Protein AF-A0A5E4JAW9-F1 (afdb_monomer_lite)

Sequence (598 aa):
MLILFLVVAIAAVVLSGCVQKNVYPSEKETIETERLVDVNGDGVPDQAIYVFASKDVGPVTIKRELLVQRDVGNTVIVRLNILSKATDKITDVTVREVIPSSLTTTLERVNFTPKYSELLRREPPITVSWKFTFSGREEVGKTVEYSTVAFQEIDKTWVERYAQSPYIEVQVIDPNAVPFFVTVTQFGSNFYGLLKTNMNFYIASGIYGALLFVIVLLYLELLSLVAAYVVSLVKKTPLTTEVYNFLGHGRKDNNVWIAAGVGLMVVGSAIALLTTEAPGSADLETLLRLGSNIPKTIGAFVIAIGVISIYYAAIDVVKGMLLGERYFMTPLDIARARLRDISGMIDSLENSIMTSSESGIDTETEEVVADVERRRLERLIKDVNDENAEQYMPQIAKAISDIQTAVDSLAGKKEVLTDWPVWRNSIDEMLLENDRVGPEMLVKIPQRWRRWALARYMAEHLGEAITIDNGALVKIKTVIVEKKEVIQLLNGLMQAGKMEGVAAMRKDGLLIAAMLPKEVDQNMIAAVSAKVIANAEMASMELERGKTRFVMLKSTSGDTIIYGGRTIVLVALVKSGETIGFVVSEMAKITEKLDSLI

Foldseek 3Di:
DVLVVVVVVVVVLQPPFPKDKWWDAKDQWDFPDWDFDDPPPPPHGQKIKTWTDWDDTPQKIKTKIWMWGRDQFIKIKIKIKIKGAFDQWKKKKKWKDFAAVQQDQAPVQKDKVVDFPDFPAGGGSTMTMHMDIDHHRHMDMDMIMMIGGGPDDDDPVNSNVPPIGTIMMMIITDPCRSVVNVVVVVVLVVQLVVLVVVHPNLQSLLQSVLVVVLVVVVVVLSVLLVVLVVVCVVVVNDSLVSNCVSVDAFAPCLVVLLVQLVVLLVVLSCQLPVDDADPPLVPDDSVSSLVRRPSNNVSSNSNSSSNNSNSSSVVSVVCCVVNPPVRHQALLNVLVVLLVVLVVLLVVLVVLLVVCVVVVFDLPPSVVLSVVLVVVSVVCVVPDDRVCSVVCVVVSVVNVVSSVVSVVVSVVSVVVSVCLVVQLVVVVVCVVVDQKAALVNSPVDPSVCSLVSQVVSCVVVPPAQWDADPSIIGGHDDDDFDLVVLVVLQVVLCVQQVFQWKFKAWLCLHTSDIDHPPVDDRSVCSNVLSVVLVVVQVVCVVVVNHHDQWDWADDPQFIKIWGDAPTMIMITTHHPPTDVVSSSVSCVVSSVVVVVRD

pLDDT: mean 85.39, std 10.28, range [36.53, 97.88]

Structure (mmCIF, N/CA/C/O backbone):
data_AF-A0A5E4JAW9-F1
#
_entry.id   AF-A0A5E4JAW9-F1
#
loop_
_atom_site.group_PDB
_atom_site.id
_atom_site.type_symbol
_atom_site.label_atom_id
_atom_site.label_alt_id
_atom_site.label_comp_id
_atom_site.label_asym_id
_atom_site.label_entity_id
_atom_site.label_seq_id
_atom_site.pdbx_PDB_ins_code
_atom_site.Cartn_x
_atom_site.Cartn_y
_atom_site.Cartn_z
_atom_site.occupancy
_atom_site.B_iso_or_equiv
_atom_site.auth_seq_id
_atom_site.auth_comp_id
_atom_site.auth_asym_id
_atom_site.auth_atom_id
_atom_site.pdbx_PDB_model_num
ATOM 1 N N . MET A 1 1 ? -2.387 -15.906 -6.754 1.00 41.41 1 MET A N 1
ATOM 2 C CA . MET A 1 1 ? -1.909 -17.040 -7.581 1.00 41.41 1 MET A CA 1
ATOM 3 C C . MET A 1 1 ? -1.810 -16.667 -9.065 1.00 41.41 1 MET A C 1
ATOM 5 O O . MET A 1 1 ? -0.733 -16.815 -9.618 1.00 41.41 1 MET A O 1
ATOM 9 N N . LEU A 1 2 ? -2.853 -16.094 -9.686 1.00 36.53 2 LEU A N 1
ATOM 10 C CA . LEU A 1 2 ? -2.827 -15.654 -11.098 1.00 36.53 2 LEU A CA 1
ATOM 11 C C . LEU A 1 2 ? -1.741 -14.595 -11.403 1.00 36.53 2 LEU A C 1
ATOM 13 O O . LEU A 1 2 ? -1.019 -14.707 -12.384 1.00 36.53 2 LEU A O 1
ATOM 17 N N . ILE A 1 3 ? -1.573 -13.612 -10.510 1.00 46.94 3 ILE A N 1
ATOM 18 C CA . ILE A 1 3 ? -0.555 -12.548 -10.633 1.00 46.94 3 ILE A CA 1
ATOM 19 C C . ILE A 1 3 ? 0.865 -13.114 -10.486 1.00 46.94 3 ILE A C 1
ATOM 21 O O . ILE A 1 3 ? 1.764 -12.712 -11.211 1.00 46.94 3 ILE A O 1
ATOM 25 N N . LEU A 1 4 ? 1.061 -14.103 -9.606 1.00 44.81 4 LEU A N 1
ATOM 26 C CA . LEU A 1 4 ? 2.341 -14.804 -9.455 1.00 44.81 4 LEU A CA 1
ATOM 27 C C . LEU A 1 4 ? 2.706 -15.547 -10.747 1.00 44.81 4 LEU A C 1
ATOM 29 O O . LEU A 1 4 ? 3.846 -15.483 -11.188 1.00 44.81 4 LEU A O 1
ATOM 33 N N . PHE A 1 5 ? 1.727 -16.199 -11.378 1.00 49.28 5 PHE A N 1
ATOM 34 C CA . PHE A 1 5 ? 1.923 -16.884 -12.653 1.00 49.28 5 PHE A CA 1
ATOM 35 C C . PHE A 1 5 ? 2.253 -15.895 -13.777 1.00 49.28 5 PHE A C 1
ATOM 37 O O . PHE A 1 5 ? 3.147 -16.160 -14.569 1.00 49.28 5 PHE A O 1
ATOM 44 N N . LEU A 1 6 ? 1.600 -14.728 -13.801 1.00 48.34 6 LEU A N 1
ATOM 45 C CA . LEU A 1 6 ? 1.874 -13.663 -14.767 1.00 48.34 6 LEU A CA 1
ATOM 46 C C . LEU A 1 6 ? 3.277 -13.066 -14.579 1.00 48.34 6 LEU A C 1
ATOM 48 O O . LEU A 1 6 ? 4.005 -12.916 -15.548 1.00 48.34 6 LEU A O 1
ATOM 52 N N . VAL A 1 7 ? 3.686 -12.772 -13.343 1.00 54.62 7 VAL A N 1
ATOM 53 C CA . VAL A 1 7 ? 5.011 -12.205 -13.035 1.00 54.62 7 VAL A CA 1
ATOM 54 C C . VAL A 1 7 ? 6.123 -13.212 -13.320 1.00 54.62 7 VAL A C 1
ATOM 56 O O . VAL A 1 7 ? 7.138 -12.843 -13.899 1.00 54.62 7 VAL A O 1
ATOM 59 N N . VAL A 1 8 ? 5.927 -14.489 -12.980 1.00 50.91 8 VAL A N 1
ATOM 60 C CA . VAL A 1 8 ? 6.889 -15.558 -13.290 1.00 50.91 8 VAL A CA 1
ATOM 61 C C . VAL A 1 8 ? 6.936 -15.835 -14.793 1.00 50.91 8 VAL A C 1
ATOM 63 O O . VAL A 1 8 ? 8.022 -16.027 -15.329 1.00 50.91 8 VAL A O 1
ATOM 66 N N . ALA A 1 9 ? 5.802 -15.791 -15.497 1.00 48.97 9 ALA A N 1
ATOM 67 C CA . ALA A 1 9 ? 5.761 -15.925 -16.951 1.00 48.97 9 ALA A CA 1
ATOM 68 C C . ALA A 1 9 ? 6.437 -14.736 -17.652 1.00 48.97 9 ALA A C 1
ATOM 70 O O . ALA A 1 9 ? 7.219 -14.943 -18.572 1.00 48.97 9 ALA A O 1
ATOM 71 N N . ILE A 1 10 ? 6.207 -13.504 -17.187 1.00 53.69 10 ILE A N 1
ATOM 72 C CA . ILE A 1 10 ? 6.874 -12.302 -17.705 1.00 53.69 10 ILE A CA 1
ATOM 73 C C . ILE A 1 10 ? 8.377 -12.368 -17.410 1.00 53.69 10 ILE A C 1
ATOM 75 O O . ILE A 1 10 ? 9.173 -12.141 -18.312 1.00 53.69 10 ILE A O 1
ATOM 79 N N . ALA A 1 11 ? 8.789 -12.757 -16.201 1.00 52.03 11 ALA A N 1
ATOM 80 C CA . ALA A 1 11 ? 10.201 -12.939 -15.863 1.00 52.03 11 ALA A CA 1
ATOM 81 C C . ALA A 1 11 ? 10.862 -14.038 -16.713 1.00 52.03 11 ALA A C 1
ATOM 83 O O . ALA A 1 11 ? 11.974 -13.851 -17.196 1.00 52.03 11 ALA A O 1
ATOM 84 N N . ALA A 1 12 ? 10.168 -15.153 -16.959 1.00 48.91 12 ALA A N 1
ATOM 85 C CA . ALA A 1 12 ? 10.655 -16.230 -17.818 1.00 48.91 12 ALA A CA 1
ATOM 86 C C . ALA A 1 12 ? 10.795 -15.792 -19.288 1.00 48.91 12 ALA A C 1
ATOM 88 O O . ALA A 1 12 ? 11.765 -16.169 -19.938 1.00 48.91 12 ALA A O 1
ATOM 89 N N . VAL A 1 13 ? 9.878 -14.957 -19.792 1.00 50.25 13 VAL A N 1
ATOM 90 C CA . VAL A 1 13 ? 9.915 -14.394 -21.156 1.00 50.25 13 VAL A CA 1
ATOM 91 C C . VAL A 1 13 ? 10.978 -13.295 -21.305 1.00 50.25 13 VAL A C 1
ATOM 93 O O . VAL 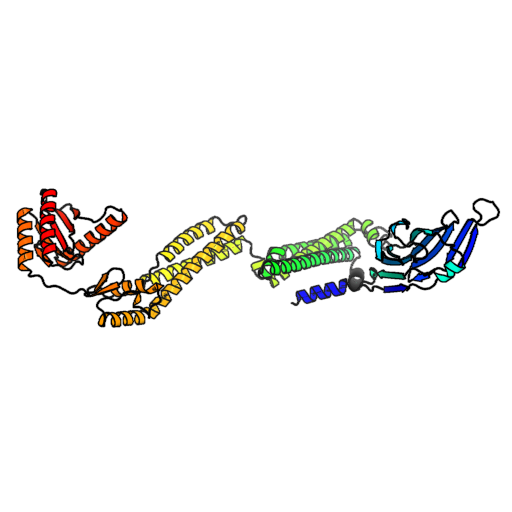A 1 13 ? 11.572 -13.149 -22.372 1.00 50.25 13 VAL A O 1
ATOM 96 N N . VAL A 1 14 ? 11.248 -12.530 -20.243 1.00 51.56 14 VAL A N 1
ATOM 97 C CA . VAL A 1 14 ? 12.286 -11.482 -20.219 1.00 51.56 14 VAL A CA 1
ATOM 98 C C . VAL A 1 14 ? 13.693 -12.083 -20.119 1.00 51.56 14 VAL A C 1
ATOM 100 O O . VAL A 1 14 ? 14.635 -11.522 -20.673 1.00 51.56 14 VAL A O 1
ATOM 103 N N . LEU A 1 15 ? 13.847 -13.230 -19.451 1.00 50.78 15 LEU A N 1
ATOM 104 C CA . LEU A 1 15 ? 15.146 -13.878 -19.224 1.00 50.78 15 LEU A CA 1
ATOM 105 C C . LEU A 1 15 ? 15.538 -14.900 -20.302 1.00 50.78 15 LEU A C 1
ATOM 107 O O . LEU A 1 15 ? 16.686 -15.343 -20.328 1.00 50.78 15 LEU A O 1
ATOM 111 N N . SER A 1 16 ? 14.635 -15.270 -21.213 1.00 48.62 16 SER A N 1
ATOM 112 C CA . SER A 1 16 ? 14.925 -16.210 -22.301 1.00 48.62 16 SER A CA 1
ATOM 113 C C . SER A 1 16 ? 15.568 -15.512 -23.508 1.00 48.62 16 SER A C 1
ATOM 115 O O . SER A 1 16 ? 15.016 -15.513 -24.608 1.00 48.62 16 SER A O 1
ATOM 117 N N . GLY A 1 17 ? 16.726 -14.882 -23.312 1.00 53.59 17 GLY A N 1
ATOM 118 C CA . GLY A 1 17 ? 17.606 -14.540 -24.430 1.00 53.59 17 GLY A CA 1
ATOM 119 C C . GLY A 1 17 ? 18.256 -15.815 -24.974 1.00 53.59 17 GLY A C 1
ATOM 120 O O . GLY A 1 17 ? 18.671 -16.677 -24.199 1.00 53.59 17 GLY A O 1
ATOM 121 N N . CYS A 1 18 ? 18.351 -15.971 -26.296 1.00 59.19 18 CYS A N 1
ATOM 122 C CA . CYS A 1 18 ? 19.140 -17.053 -26.887 1.00 59.19 18 CYS A CA 1
ATOM 123 C C . CYS A 1 18 ? 20.627 -16.830 -26.570 1.00 59.19 18 CYS A C 1
ATOM 125 O O . CYS A 1 18 ? 21.306 -16.073 -27.259 1.00 59.19 18 CYS A O 1
ATOM 127 N N . VAL A 1 19 ? 21.130 -17.486 -25.522 1.00 67.94 19 VAL A N 1
ATOM 128 C CA . VAL A 1 19 ? 22.561 -17.523 -25.200 1.00 67.94 19 VAL A CA 1
ATOM 129 C C . VAL A 1 19 ? 23.203 -18.622 -26.039 1.00 67.94 19 VAL A C 1
ATOM 131 O O . VAL A 1 19 ? 22.994 -19.809 -25.785 1.00 67.94 19 VAL A O 1
ATOM 134 N N . GLN A 1 20 ? 23.988 -18.245 -27.050 1.00 76.81 20 GLN A N 1
ATOM 135 C CA . GLN A 1 20 ? 24.788 -19.215 -27.794 1.00 76.81 20 GLN A CA 1
ATOM 136 C C . GLN A 1 20 ? 26.108 -19.435 -27.054 1.00 76.81 20 GLN A C 1
ATOM 138 O O . GLN A 1 20 ? 26.919 -18.517 -26.927 1.00 76.81 20 GLN A O 1
ATOM 143 N N . LYS A 1 21 ? 26.323 -20.659 -26.565 1.00 85.12 21 LYS A N 1
ATOM 144 C CA . LYS A 1 21 ? 27.532 -21.050 -25.837 1.00 85.12 21 LYS A CA 1
ATOM 145 C C . LYS A 1 21 ? 28.430 -21.906 -26.725 1.00 85.12 21 LYS A C 1
ATOM 147 O O . LYS A 1 21 ? 28.071 -23.030 -27.061 1.00 85.12 21 LYS A O 1
ATOM 152 N N . ASN A 1 22 ? 29.606 -21.385 -27.055 1.00 89.88 22 ASN A N 1
ATOM 153 C CA . ASN A 1 22 ? 30.653 -22.111 -27.764 1.00 89.88 22 ASN A CA 1
ATOM 154 C C . ASN A 1 22 ? 31.801 -22.397 -26.793 1.00 89.88 22 ASN A C 1
ATOM 156 O O . ASN A 1 22 ? 32.222 -21.519 -26.040 1.00 89.88 22 ASN A O 1
ATOM 160 N N . VAL A 1 23 ? 32.304 -23.627 -26.797 1.00 90.19 23 VAL A N 1
ATOM 161 C CA . VAL A 1 23 ? 33.396 -24.054 -25.918 1.00 90.19 23 VAL A CA 1
ATOM 162 C C . VAL A 1 23 ? 34.500 -24.658 -26.767 1.00 90.19 23 VAL A C 1
ATOM 164 O O . VAL A 1 23 ? 34.227 -25.478 -27.639 1.00 90.19 23 VAL A O 1
ATOM 167 N N . TYR A 1 24 ? 35.737 -24.273 -26.476 1.00 91.88 24 TYR A N 1
ATOM 168 C CA . TYR A 1 24 ? 36.936 -24.908 -26.997 1.00 91.88 24 TYR A CA 1
ATOM 169 C C . TYR A 1 24 ? 37.678 -25.574 -25.831 1.00 91.88 24 TYR A C 1
ATOM 171 O O . TYR A 1 24 ? 38.203 -24.867 -24.960 1.00 91.88 24 TYR A O 1
ATOM 179 N N . PRO A 1 25 ? 37.670 -26.917 -25.745 1.00 91.38 25 PRO A N 1
ATOM 180 C CA . PRO A 1 25 ? 38.404 -27.625 -24.707 1.00 91.38 25 PRO A CA 1
ATOM 181 C C . PRO A 1 25 ? 39.916 -27.426 -24.880 1.00 91.38 25 PRO A C 1
ATOM 183 O O . PRO A 1 25 ? 40.399 -27.141 -25.971 1.00 91.38 25 PRO A O 1
ATOM 186 N N . SER A 1 26 ? 40.673 -27.569 -23.791 1.00 89.94 26 SER A N 1
ATOM 187 C CA . SER A 1 26 ? 42.136 -27.507 -23.857 1.00 89.94 26 SER A CA 1
ATOM 188 C C . SER A 1 26 ? 42.673 -28.708 -24.640 1.00 89.94 26 SER A C 1
ATOM 190 O O . SER A 1 26 ? 42.366 -29.855 -24.311 1.00 89.94 26 SER A O 1
ATOM 192 N N . GLU A 1 27 ? 43.462 -28.442 -25.676 1.00 90.44 27 GLU A N 1
ATOM 193 C CA . GLU A 1 27 ? 44.043 -29.443 -26.566 1.00 90.44 27 GLU A CA 1
ATOM 194 C C . GLU A 1 27 ? 45.523 -29.145 -26.811 1.00 90.44 27 GLU A C 1
ATOM 196 O O . GLU A 1 27 ? 46.018 -28.047 -26.557 1.00 90.44 27 GLU A O 1
ATOM 201 N N . LYS A 1 28 ? 46.256 -30.133 -27.323 1.00 88.50 28 LYS A N 1
ATOM 202 C CA . LYS A 1 28 ? 47.666 -29.966 -27.675 1.00 88.50 28 LYS A CA 1
ATOM 203 C C . LYS A 1 28 ? 47.820 -28.963 -28.825 1.00 88.50 28 LYS A C 1
ATOM 205 O O . LYS A 1 28 ? 47.164 -29.106 -29.857 1.00 88.50 28 LYS A O 1
ATOM 210 N N . GLU A 1 29 ? 48.703 -27.980 -28.671 1.00 85.88 29 GLU A N 1
ATOM 211 C CA . GLU A 1 29 ? 48.930 -26.967 -29.707 1.00 85.88 29 GLU A CA 1
ATOM 212 C C . GLU A 1 29 ? 50.034 -27.358 -30.693 1.00 85.88 29 GLU A C 1
ATOM 214 O O . GLU A 1 29 ? 51.000 -28.045 -30.357 1.00 85.88 29 GLU A O 1
ATOM 219 N N . THR A 1 30 ? 49.885 -26.888 -31.931 1.00 85.69 30 THR A N 1
ATOM 220 C CA . THR A 1 30 ? 50.862 -27.052 -33.009 1.00 85.69 30 THR A CA 1
ATOM 221 C C . THR A 1 30 ? 51.572 -25.729 -33.266 1.00 85.69 30 THR A C 1
ATOM 223 O O . THR A 1 30 ? 50.917 -24.698 -33.452 1.00 85.69 30 THR A O 1
ATOM 226 N N . ILE A 1 31 ? 52.903 -25.766 -33.303 1.00 90.06 31 ILE A N 1
ATOM 227 C CA . ILE A 1 31 ? 53.739 -24.607 -33.625 1.00 90.06 31 ILE A CA 1
ATOM 228 C C . ILE A 1 31 ? 53.525 -24.254 -35.105 1.00 90.06 31 ILE A C 1
ATOM 230 O O . ILE A 1 31 ? 53.737 -25.089 -35.981 1.00 90.06 31 ILE A O 1
ATOM 234 N N . GLU A 1 32 ? 53.088 -23.026 -35.377 1.00 90.62 32 GLU A N 1
ATOM 235 C CA . GLU A 1 32 ? 52.921 -22.474 -36.728 1.00 90.62 32 GLU A CA 1
ATOM 236 C C . GLU A 1 32 ? 54.248 -21.912 -37.246 1.00 90.62 32 GLU A C 1
ATOM 238 O O . GLU A 1 32 ? 54.610 -22.085 -38.408 1.00 90.62 32 GLU A O 1
ATOM 243 N N . THR A 1 33 ? 54.991 -21.210 -36.392 1.00 91.19 33 THR A N 1
ATOM 244 C CA . THR A 1 33 ? 56.280 -20.617 -36.752 1.00 91.19 33 THR A CA 1
ATOM 245 C C . THR A 1 33 ? 57.212 -20.616 -35.551 1.00 91.19 33 THR A C 1
ATOM 247 O O . THR A 1 33 ? 56.802 -20.320 -34.431 1.00 91.19 33 THR A O 1
ATOM 250 N N . GLU A 1 34 ? 58.480 -20.914 -35.807 1.00 92.50 34 GLU A N 1
ATOM 251 C CA . GLU A 1 34 ? 59.580 -20.832 -34.852 1.00 92.50 34 GLU A CA 1
ATOM 252 C C . GLU A 1 34 ? 60.577 -19.788 -35.359 1.00 92.50 34 GLU A C 1
ATOM 254 O O . GLU A 1 34 ? 60.934 -19.785 -36.540 1.00 92.50 34 GLU A O 1
ATOM 259 N N . ARG A 1 35 ? 61.001 -18.876 -34.484 1.00 91.12 35 ARG A N 1
ATOM 260 C CA . ARG A 1 35 ? 62.026 -17.874 -34.788 1.00 91.12 35 ARG A CA 1
ATOM 261 C C . ARG A 1 35 ? 63.087 -17.899 -33.705 1.00 91.12 35 ARG A C 1
ATOM 263 O O . ARG A 1 35 ? 62.766 -17.755 -32.530 1.00 91.12 35 ARG A O 1
ATOM 270 N N . LEU A 1 36 ? 64.336 -18.050 -34.122 1.00 89.44 36 LEU A N 1
ATOM 271 C CA . LEU A 1 36 ? 65.500 -17.936 -33.258 1.00 89.44 36 LEU A CA 1
ATOM 272 C C . LEU A 1 36 ? 66.141 -16.576 -33.523 1.00 89.44 36 LEU A C 1
ATOM 274 O O . LEU A 1 36 ? 66.449 -16.256 -34.671 1.00 89.44 36 LEU A O 1
ATOM 278 N N . VAL A 1 37 ? 66.273 -15.768 -32.478 1.00 88.12 37 VAL A N 1
ATOM 279 C CA . VAL A 1 37 ? 66.777 -14.399 -32.552 1.00 88.12 37 VAL A CA 1
ATOM 280 C C . VAL A 1 37 ? 68.024 -14.306 -31.688 1.00 88.12 37 VAL A C 1
ATOM 282 O O . VAL A 1 37 ? 68.000 -14.624 -30.501 1.00 88.12 37 VAL A O 1
ATOM 285 N N . ASP A 1 38 ? 69.113 -13.883 -32.312 1.00 85.56 38 ASP A N 1
ATOM 286 C CA . ASP A 1 38 ? 70.324 -13.446 -31.631 1.00 85.56 38 ASP A CA 1
ATOM 287 C C . ASP A 1 38 ? 70.141 -11.964 -31.274 1.00 85.56 38 ASP A C 1
ATOM 289 O O . ASP A 1 38 ? 70.062 -11.103 -32.154 1.00 85.56 38 ASP A O 1
ATOM 293 N N . VAL A 1 39 ? 69.945 -11.691 -29.983 1.00 82.94 39 VAL A N 1
ATOM 294 C CA . VAL A 1 39 ? 69.631 -10.347 -29.478 1.00 82.94 39 VAL A CA 1
ATOM 295 C C . VAL A 1 39 ? 70.913 -9.559 -29.200 1.00 82.94 39 VAL A C 1
ATOM 297 O O . VAL A 1 39 ? 70.902 -8.330 -29.300 1.00 82.94 39 VAL A O 1
ATOM 300 N N . ASN A 1 40 ? 72.009 -10.242 -28.860 1.00 83.31 40 ASN A N 1
ATOM 301 C CA . ASN A 1 40 ? 73.265 -9.620 -28.445 1.00 83.31 40 ASN A CA 1
ATOM 302 C C . ASN A 1 40 ? 74.307 -9.526 -29.590 1.00 83.31 40 ASN A C 1
ATOM 304 O O . ASN A 1 40 ? 75.283 -8.783 -29.466 1.00 83.31 40 ASN A O 1
ATOM 308 N N . GLY A 1 41 ? 74.066 -10.207 -30.716 1.00 80.00 41 GLY A N 1
ATOM 309 C CA . GLY A 1 41 ? 74.895 -10.196 -31.919 1.00 80.00 41 GLY A CA 1
ATOM 310 C C . GLY A 1 41 ? 76.154 -11.066 -31.841 1.00 80.00 41 GLY A C 1
ATOM 311 O O . GLY A 1 41 ? 77.092 -10.820 -32.604 1.00 80.00 41 GLY A O 1
ATOM 312 N N . ASP A 1 42 ? 76.219 -12.033 -30.923 1.00 83.31 42 ASP A N 1
ATOM 313 C CA . ASP A 1 42 ? 77.375 -12.912 -30.712 1.00 83.31 42 ASP A CA 1
ATOM 314 C C . ASP A 1 42 ? 77.397 -14.155 -31.625 1.00 83.31 42 ASP A C 1
ATOM 316 O O . ASP A 1 42 ? 78.357 -14.933 -31.609 1.00 83.31 42 ASP A O 1
ATOM 320 N N . GLY A 1 43 ? 76.382 -14.314 -32.479 1.00 76.88 43 GLY A N 1
ATOM 321 C CA . GLY A 1 43 ? 76.218 -15.442 -33.389 1.00 76.88 43 GLY A CA 1
ATOM 322 C C . GLY A 1 43 ? 75.506 -16.648 -32.769 1.00 76.88 43 GLY A C 1
ATOM 323 O O . GLY A 1 43 ? 75.318 -17.652 -33.465 1.00 76.88 43 GLY A O 1
ATOM 324 N N . VAL A 1 44 ? 75.091 -16.573 -31.501 1.00 80.94 44 VAL A N 1
ATOM 325 C CA . VAL A 1 44 ? 74.319 -17.593 -30.787 1.00 80.94 44 VAL A CA 1
ATOM 326 C C . VAL A 1 44 ? 72.903 -17.064 -30.516 1.00 80.94 44 VAL A C 1
ATOM 328 O O . VAL A 1 44 ? 72.722 -16.000 -29.942 1.00 80.94 44 VAL A O 1
ATOM 331 N N . PRO A 1 45 ? 71.841 -17.793 -30.906 1.00 82.12 45 PRO A N 1
ATOM 332 C CA . PRO A 1 45 ? 70.485 -17.351 -30.600 1.00 82.12 45 PRO A CA 1
ATOM 333 C C . PRO A 1 45 ? 70.160 -17.400 -29.098 1.00 82.12 45 PRO A C 1
ATOM 335 O O . PRO A 1 45 ? 70.051 -18.486 -28.509 1.00 82.12 45 PRO A O 1
ATOM 338 N N . ASP A 1 46 ? 69.917 -16.224 -28.520 1.00 85.19 46 ASP A N 1
ATOM 339 C CA . ASP A 1 46 ? 69.527 -16.026 -27.117 1.00 85.19 46 ASP A CA 1
ATOM 340 C C . ASP A 1 46 ? 68.012 -16.060 -26.891 1.00 85.19 46 ASP A C 1
ATOM 342 O O . ASP A 1 46 ? 67.545 -16.235 -25.765 1.00 85.19 46 ASP A O 1
ATOM 346 N N . GLN A 1 47 ? 67.216 -15.896 -27.948 1.00 90.06 47 GLN A N 1
ATOM 347 C CA . GLN A 1 47 ? 65.763 -15.861 -27.851 1.00 90.06 47 GLN A CA 1
ATOM 348 C C . GLN A 1 47 ? 65.110 -16.837 -28.831 1.00 90.06 47 GLN A C 1
ATOM 350 O O . GLN A 1 47 ? 65.435 -16.870 -30.016 1.00 90.06 47 GLN A O 1
ATOM 355 N N . ALA A 1 48 ? 64.137 -17.605 -28.344 1.00 91.56 48 ALA A N 1
ATOM 356 C CA . ALA A 1 48 ? 63.266 -18.443 -29.161 1.00 91.56 48 ALA A CA 1
ATOM 357 C C . ALA A 1 48 ? 61.818 -17.953 -29.055 1.00 91.56 48 ALA A C 1
ATOM 359 O O . ALA A 1 48 ? 61.282 -17.811 -27.957 1.00 91.56 48 ALA A O 1
ATOM 360 N N . ILE A 1 49 ? 61.177 -17.700 -30.194 1.00 93.25 49 ILE A N 1
ATOM 361 C CA . ILE A 1 49 ? 59.779 -17.273 -30.286 1.00 93.25 49 ILE A CA 1
ATOM 362 C C . ILE A 1 49 ? 58.993 -18.357 -31.017 1.00 93.25 49 ILE A C 1
ATOM 364 O O . ILE A 1 49 ? 59.243 -18.639 -32.191 1.00 93.25 49 ILE A O 1
ATOM 368 N N . TYR A 1 50 ? 58.017 -18.932 -30.325 1.00 94.69 50 TYR A N 1
ATOM 369 C CA . TYR A 1 50 ? 57.097 -19.930 -30.851 1.00 94.69 50 TYR A CA 1
ATOM 370 C C . TYR A 1 50 ? 55.719 -19.298 -31.022 1.00 94.69 50 TYR A C 1
ATOM 372 O O . TYR A 1 50 ? 55.078 -18.880 -30.056 1.00 94.69 50 TYR A O 1
ATOM 380 N N . VAL A 1 51 ? 55.255 -19.232 -32.264 1.00 93.25 51 VAL A N 1
ATOM 381 C CA . VAL A 1 51 ? 53.922 -18.744 -32.615 1.00 93.25 51 VAL A CA 1
ATOM 382 C C . VAL A 1 51 ? 53.043 -19.946 -32.919 1.00 93.25 51 VAL A C 1
ATOM 384 O O . VAL A 1 51 ? 53.423 -20.803 -33.718 1.00 93.25 51 VAL A O 1
ATOM 387 N N . PHE A 1 52 ? 51.873 -20.017 -32.290 1.00 93.88 52 PHE A N 1
ATOM 388 C CA . PHE A 1 52 ? 50.932 -21.123 -32.462 1.00 93.88 52 PHE A CA 1
ATOM 389 C C . PHE A 1 52 ? 49.800 -20.747 -33.420 1.00 93.88 52 PHE A C 1
ATOM 391 O O . PHE A 1 52 ? 49.454 -19.570 -33.569 1.00 93.88 52 PHE A O 1
ATOM 398 N N . ALA A 1 53 ? 49.203 -21.766 -34.042 1.00 90.56 53 ALA A N 1
ATOM 399 C CA . ALA A 1 53 ? 48.053 -21.591 -34.923 1.00 90.56 53 ALA A CA 1
ATOM 400 C C . ALA A 1 53 ? 46.869 -20.957 -34.171 1.00 90.56 53 ALA A C 1
ATOM 402 O O . ALA A 1 53 ? 46.545 -21.358 -33.050 1.00 90.56 53 ALA A O 1
ATOM 403 N N . SER A 1 54 ? 46.203 -19.982 -34.795 1.00 90.62 54 SER A N 1
ATOM 404 C CA . SER A 1 54 ? 45.041 -19.311 -34.205 1.00 90.62 54 SER A CA 1
ATOM 405 C C . SER A 1 54 ? 43.848 -20.254 -34.051 1.00 90.62 54 SER A C 1
ATOM 407 O O . SER A 1 54 ? 43.603 -21.113 -34.901 1.00 90.62 54 SER A O 1
ATOM 409 N N . LYS A 1 55 ? 43.075 -20.063 -32.982 1.00 91.25 55 LYS A N 1
ATOM 410 C CA . LYS A 1 55 ? 41.858 -20.822 -32.685 1.00 91.25 55 LYS A CA 1
ATOM 411 C C . LYS A 1 55 ? 40.644 -19.905 -32.736 1.00 91.25 55 LYS A C 1
ATOM 413 O O . LYS A 1 55 ? 40.583 -18.929 -31.992 1.00 91.25 55 LYS A O 1
ATOM 418 N N . ASP A 1 56 ? 39.683 -20.247 -33.587 1.00 91.12 56 ASP A N 1
ATOM 419 C CA . ASP A 1 56 ? 38.417 -19.528 -33.717 1.00 91.12 56 ASP A CA 1
ATOM 420 C C . ASP A 1 56 ? 37.327 -20.210 -32.883 1.00 91.12 56 ASP A C 1
ATOM 422 O O . ASP A 1 56 ? 37.026 -21.390 -33.069 1.00 91.12 56 ASP A O 1
ATOM 426 N N . VAL A 1 57 ? 36.714 -19.457 -31.970 1.00 90.06 57 VAL A N 1
ATOM 427 C CA . VAL A 1 57 ? 35.638 -19.907 -31.079 1.00 90.06 57 VAL A CA 1
ATOM 428 C C . VAL A 1 57 ? 34.481 -18.915 -31.184 1.00 90.06 57 VAL A C 1
ATOM 430 O O . VAL A 1 57 ? 34.428 -17.894 -30.500 1.00 90.06 57 VAL A O 1
ATOM 433 N N . GLY A 1 58 ? 33.543 -19.188 -32.092 1.00 87.56 58 GLY A N 1
ATOM 434 C CA . GLY A 1 58 ? 32.474 -18.241 -32.416 1.00 87.56 58 GLY A CA 1
ATOM 435 C C . GLY A 1 58 ? 33.032 -16.940 -33.024 1.00 87.56 58 GLY A C 1
ATOM 436 O O . GLY A 1 58 ? 33.795 -17.014 -33.988 1.00 87.56 58 GLY A O 1
ATOM 437 N N . PRO A 1 59 ? 32.669 -15.747 -32.510 1.00 90.00 59 PRO A N 1
ATOM 438 C CA . PRO A 1 59 ? 33.192 -14.472 -33.008 1.00 90.00 59 PRO A CA 1
ATOM 439 C C . PRO A 1 59 ? 34.601 -14.133 -32.493 1.00 90.00 59 PRO A C 1
ATOM 441 O O . PRO A 1 59 ? 35.102 -13.056 -32.801 1.00 90.00 59 PRO A O 1
ATOM 444 N N . VAL A 1 60 ? 35.242 -15.007 -31.711 1.00 92.56 60 VAL A N 1
ATOM 445 C CA . VAL A 1 60 ? 36.517 -14.717 -31.045 1.00 92.56 60 VAL A CA 1
ATOM 446 C C . VAL A 1 60 ? 37.633 -15.564 -31.635 1.00 92.56 60 VAL A C 1
ATOM 448 O O . VAL A 1 60 ? 37.495 -16.778 -31.757 1.00 92.56 60 VAL A O 1
ATOM 451 N N . THR A 1 61 ? 38.756 -14.929 -31.941 1.00 93.12 61 THR A N 1
ATOM 452 C CA . THR A 1 61 ? 39.991 -15.569 -32.390 1.00 93.12 61 THR A CA 1
ATOM 453 C C . THR A 1 61 ? 41.047 -15.424 -31.304 1.00 93.12 61 THR A C 1
ATOM 455 O O . THR A 1 61 ? 41.312 -14.318 -30.834 1.00 93.12 61 THR A O 1
ATOM 458 N N . ILE A 1 62 ? 41.671 -16.529 -30.901 1.00 92.69 62 ILE A N 1
ATOM 459 C CA . ILE A 1 62 ? 42.751 -16.530 -29.912 1.00 92.69 62 ILE A CA 1
ATOM 460 C C . ILE A 1 62 ? 44.039 -17.003 -30.568 1.00 92.69 62 ILE A C 1
ATOM 462 O O . ILE A 1 62 ? 44.062 -18.024 -31.254 1.00 92.69 62 ILE A O 1
ATOM 466 N N . LYS A 1 63 ? 45.121 -16.255 -30.353 1.00 93.69 63 LYS A N 1
ATOM 467 C CA . LYS A 1 63 ? 46.459 -16.592 -30.838 1.00 93.69 63 LYS A CA 1
ATOM 468 C C . LYS A 1 63 ? 47.462 -16.551 -29.696 1.00 93.69 63 LYS A C 1
ATOM 470 O O . LYS A 1 63 ? 47.552 -15.544 -28.993 1.00 93.69 63 LYS A O 1
ATOM 475 N N . ARG A 1 64 ? 48.220 -17.635 -29.533 1.00 94.62 64 ARG A N 1
ATOM 476 C CA . ARG A 1 64 ? 49.297 -17.733 -28.549 1.00 94.62 64 ARG A CA 1
ATOM 477 C C . ARG A 1 64 ? 50.656 -17.445 -29.180 1.00 94.62 64 ARG A C 1
ATOM 479 O O . ARG A 1 64 ? 50.951 -17.880 -30.292 1.00 94.62 64 ARG A O 1
ATOM 486 N N . GLU A 1 65 ? 51.494 -16.773 -28.409 1.00 94.44 65 GLU A N 1
ATOM 487 C CA . GLU A 1 65 ? 52.921 -16.603 -28.640 1.00 94.44 65 GLU A CA 1
ATOM 488 C C . GLU A 1 65 ? 53.669 -16.974 -27.350 1.00 94.44 65 GLU A C 1
ATOM 490 O O . GLU A 1 65 ? 53.273 -16.562 -26.260 1.00 94.44 65 GLU A O 1
ATOM 495 N N . LEU A 1 66 ? 54.722 -17.781 -27.458 1.00 94.50 66 LEU A N 1
ATOM 496 C CA . LEU A 1 66 ? 55.598 -18.144 -26.346 1.00 94.50 66 LEU A CA 1
ATOM 497 C C . LEU A 1 66 ? 57.011 -17.678 -26.678 1.00 94.50 66 LEU A C 1
ATOM 499 O O . LEU A 1 66 ? 57.593 -18.108 -27.671 1.00 94.50 66 LEU A O 1
ATOM 503 N N . LEU A 1 67 ? 57.554 -16.803 -25.842 1.00 94.00 67 LEU A N 1
ATOM 504 C CA . LEU A 1 67 ? 58.902 -16.274 -25.956 1.00 94.00 67 LEU A CA 1
ATOM 505 C C . LEU A 1 67 ? 59.753 -16.878 -24.843 1.00 94.00 67 LEU A C 1
ATOM 507 O O . LEU A 1 67 ? 59.381 -16.832 -23.672 1.00 94.00 67 LEU A O 1
ATOM 511 N N . VAL A 1 68 ? 60.899 -17.430 -25.212 1.00 92.62 68 VAL A N 1
ATOM 512 C CA . VAL A 1 68 ? 61.916 -17.938 -24.293 1.00 92.62 68 VAL A CA 1
ATOM 513 C C . VAL A 1 68 ? 63.157 -17.090 -24.478 1.00 92.62 68 VAL A C 1
ATOM 515 O O . VAL A 1 68 ? 63.718 -17.071 -25.570 1.00 92.62 68 VAL A O 1
ATOM 518 N N . GLN A 1 69 ? 63.589 -16.414 -23.424 1.00 90.56 69 GLN A N 1
ATOM 519 C CA . GLN A 1 69 ? 64.874 -15.732 -23.370 1.00 90.56 69 GLN A CA 1
ATOM 520 C C . GLN A 1 69 ? 65.840 -16.565 -22.522 1.00 90.56 69 GLN A C 1
ATOM 522 O O . GLN A 1 69 ? 65.524 -16.952 -21.392 1.00 90.56 69 GLN A O 1
ATOM 527 N N . ARG A 1 70 ? 66.992 -16.897 -23.100 1.00 84.19 70 ARG A N 1
ATOM 528 C CA . ARG A 1 70 ? 68.021 -17.741 -22.496 1.00 84.19 70 ARG A CA 1
ATOM 529 C C . ARG A 1 70 ? 68.941 -16.887 -21.626 1.00 84.19 70 ARG A C 1
ATOM 531 O O . ARG A 1 70 ? 69.965 -16.405 -22.087 1.00 84.19 70 ARG A O 1
ATOM 538 N N . ASP A 1 71 ? 68.573 -16.740 -20.356 1.00 77.75 71 ASP A N 1
ATOM 539 C CA . ASP A 1 71 ? 69.370 -16.042 -19.340 1.00 77.75 71 ASP A CA 1
ATOM 540 C C . ASP A 1 71 ? 69.755 -16.998 -18.184 1.00 77.75 71 ASP A C 1
ATOM 542 O O . ASP A 1 71 ? 69.542 -18.213 -18.255 1.00 77.75 71 ASP A O 1
ATOM 546 N N . VAL A 1 72 ? 70.313 -16.472 -17.080 1.00 72.31 72 VAL A N 1
ATOM 547 C CA . VAL A 1 72 ? 70.532 -17.234 -15.831 1.00 72.31 72 VAL A CA 1
ATOM 548 C C . VAL A 1 72 ? 69.169 -17.613 -15.227 1.00 72.31 72 VAL A C 1
ATOM 550 O O . VAL A 1 72 ? 68.610 -16.901 -14.395 1.00 72.31 72 VAL A O 1
ATOM 553 N N . GLY A 1 73 ? 68.636 -18.749 -15.684 1.00 75.69 73 GLY A N 1
ATOM 554 C CA . GLY A 1 73 ? 67.224 -19.109 -15.568 1.00 75.69 73 GLY A CA 1
ATOM 555 C C . GLY A 1 73 ? 66.464 -18.613 -16.800 1.00 75.69 73 GLY A C 1
ATOM 556 O O . GLY A 1 73 ? 66.378 -17.414 -17.038 1.00 75.69 73 GLY A O 1
ATOM 557 N N . ASN A 1 74 ? 65.916 -19.533 -17.594 1.00 86.12 74 ASN A N 1
ATOM 558 C CA . ASN A 1 74 ? 65.229 -19.206 -18.840 1.00 86.12 74 ASN A CA 1
ATOM 559 C C . ASN A 1 74 ? 63.961 -18.399 -18.539 1.00 86.12 74 ASN A C 1
ATOM 561 O O . ASN A 1 74 ? 63.025 -18.919 -17.921 1.00 86.12 74 ASN A O 1
ATOM 565 N N . THR A 1 75 ? 63.911 -17.144 -18.979 1.00 91.12 75 THR A N 1
ATOM 566 C CA . THR A 1 75 ? 62.717 -16.309 -18.837 1.00 91.12 75 THR A CA 1
ATOM 567 C C . THR A 1 75 ? 61.709 -16.725 -19.899 1.00 91.12 75 THR A C 1
ATOM 569 O O . THR A 1 75 ? 61.968 -16.617 -21.096 1.00 91.12 75 THR A O 1
ATOM 572 N N . VAL A 1 76 ? 60.548 -17.211 -19.468 1.00 93.75 76 VAL A N 1
ATOM 573 C CA . VAL A 1 76 ? 59.458 -17.637 -20.348 1.00 93.75 76 VAL A CA 1
ATOM 574 C C . VAL A 1 76 ? 58.325 -16.632 -20.244 1.00 93.75 76 VAL A C 1
ATOM 576 O O . VAL A 1 76 ? 57.827 -16.377 -19.149 1.00 93.75 76 VAL A O 1
ATOM 579 N N . ILE A 1 77 ? 57.900 -16.092 -21.382 1.00 94.94 77 ILE A N 1
ATOM 580 C CA . ILE A 1 77 ? 56.775 -15.168 -21.511 1.00 94.94 77 ILE A CA 1
ATOM 581 C C . ILE A 1 77 ? 55.744 -15.815 -22.428 1.00 94.94 77 ILE A C 1
ATOM 583 O O . ILE A 1 77 ? 56.047 -16.164 -23.566 1.00 94.94 77 ILE A O 1
ATOM 587 N N . VAL A 1 78 ? 54.517 -15.972 -21.946 1.00 95.12 78 VAL A N 1
ATOM 588 C CA . VAL A 1 78 ? 53.398 -16.484 -22.738 1.00 95.12 78 VAL A CA 1
ATOM 589 C C . VAL A 1 78 ? 52.394 -15.371 -22.933 1.00 95.12 78 VAL A C 1
ATOM 591 O O . VAL A 1 78 ? 51.896 -14.800 -21.965 1.00 95.12 78 VAL A O 1
ATOM 594 N N . ARG A 1 79 ? 52.076 -15.091 -24.193 1.00 96.31 79 ARG A N 1
ATOM 595 C CA . ARG A 1 79 ? 51.130 -14.066 -24.613 1.00 96.31 79 ARG A CA 1
ATOM 596 C C . ARG A 1 79 ? 49.951 -14.705 -25.331 1.00 96.31 79 ARG A C 1
ATOM 598 O O . ARG A 1 79 ? 50.120 -15.456 -26.286 1.00 96.31 79 ARG A O 1
ATOM 605 N N . LEU A 1 80 ? 48.749 -14.374 -24.885 1.00 95.25 80 LEU A N 1
ATOM 606 C CA . LEU A 1 80 ? 47.477 -14.745 -25.487 1.00 95.25 80 LEU A CA 1
ATOM 607 C C . LEU A 1 80 ? 46.821 -13.479 -26.035 1.00 95.25 80 LEU A C 1
ATOM 609 O O . LEU A 1 80 ? 46.409 -12.601 -25.277 1.00 95.25 80 LEU A O 1
ATOM 613 N N . ASN A 1 81 ? 46.717 -13.389 -27.354 1.00 94.12 81 ASN A N 1
ATOM 614 C CA . ASN A 1 81 ? 45.989 -12.327 -28.036 1.00 94.12 81 ASN A CA 1
ATOM 615 C C . ASN A 1 81 ? 44.572 -12.814 -28.327 1.00 94.12 81 ASN A C 1
ATOM 617 O O . ASN A 1 81 ? 44.394 -13.803 -29.033 1.00 94.12 81 ASN A O 1
ATOM 621 N N . ILE A 1 82 ? 43.581 -12.125 -27.772 1.00 94.44 82 ILE A N 1
ATOM 622 C CA . ILE A 1 82 ? 42.158 -12.444 -27.869 1.00 94.44 82 ILE A CA 1
ATOM 623 C C . ILE A 1 82 ? 41.510 -11.337 -28.694 1.00 94.44 82 ILE A C 1
ATOM 625 O O . ILE A 1 82 ? 41.441 -10.192 -28.252 1.00 94.44 82 ILE A O 1
ATOM 629 N N . LEU A 1 83 ? 41.059 -11.668 -29.897 1.00 91.81 83 LEU A N 1
ATOM 630 C CA . LEU A 1 83 ? 40.455 -10.738 -30.846 1.00 91.81 83 LEU A CA 1
ATOM 631 C C . LEU A 1 83 ? 38.975 -11.074 -30.999 1.00 91.81 83 LEU A C 1
ATOM 633 O O . LEU A 1 83 ? 38.638 -12.187 -31.390 1.00 91.81 83 LEU A O 1
ATOM 637 N N . SER A 1 84 ? 38.092 -10.125 -30.700 1.00 89.69 84 SER A N 1
ATOM 638 C CA . SER A 1 84 ? 36.666 -10.249 -31.000 1.00 89.69 84 SER A CA 1
ATOM 639 C C . SER A 1 84 ? 36.366 -9.590 -32.342 1.00 89.69 84 SER A C 1
ATOM 641 O O . SER A 1 84 ? 36.656 -8.406 -32.525 1.00 89.69 84 SER A O 1
ATOM 643 N N . LYS A 1 85 ? 35.734 -10.334 -33.254 1.00 86.62 85 LYS A N 1
ATOM 644 C CA . LYS A 1 85 ? 35.167 -9.798 -34.498 1.00 86.62 85 LYS A CA 1
ATOM 645 C C . LYS A 1 85 ? 34.065 -8.788 -34.166 1.00 86.62 85 LYS A C 1
ATOM 647 O O . LYS A 1 85 ? 33.375 -8.929 -33.151 1.00 86.62 85 LYS A O 1
ATOM 652 N N . ALA A 1 86 ? 33.894 -7.787 -35.026 1.00 76.94 86 ALA A N 1
ATOM 653 C CA . ALA A 1 86 ? 32.844 -6.784 -34.891 1.00 76.94 86 ALA A CA 1
ATOM 654 C C . ALA A 1 86 ? 31.461 -7.454 -34.887 1.00 76.94 86 ALA A C 1
ATOM 656 O O . ALA A 1 86 ? 31.069 -8.096 -35.863 1.00 76.94 86 ALA A O 1
ATOM 657 N N . THR A 1 87 ? 30.719 -7.307 -33.789 1.00 72.75 87 THR A N 1
ATOM 658 C CA . THR A 1 87 ? 29.348 -7.819 -33.670 1.00 72.75 87 THR A CA 1
ATOM 659 C C . THR A 1 87 ? 28.475 -6.796 -32.950 1.00 72.75 87 THR A C 1
ATOM 661 O O . THR A 1 87 ? 28.902 -6.130 -32.015 1.00 72.75 87 THR A O 1
ATOM 664 N N . ASP A 1 88 ? 27.211 -6.676 -33.343 1.00 74.31 88 ASP A N 1
ATOM 665 C CA . ASP A 1 88 ? 26.203 -5.900 -32.608 1.00 74.31 88 ASP A CA 1
ATOM 666 C C . ASP A 1 88 ? 25.712 -6.612 -31.329 1.00 74.31 88 ASP A C 1
ATOM 668 O O . ASP A 1 88 ? 24.750 -6.179 -30.696 1.00 74.31 88 ASP A O 1
ATOM 672 N N . LYS A 1 89 ? 26.394 -7.696 -30.944 1.00 83.38 89 LYS A N 1
ATOM 673 C CA . LYS A 1 89 ? 26.060 -8.599 -29.845 1.00 83.38 89 LYS A CA 1
ATOM 674 C C . LYS A 1 89 ? 27.032 -8.409 -28.688 1.00 83.38 89 LYS A C 1
ATOM 676 O O . LYS A 1 89 ? 28.149 -7.922 -28.857 1.00 83.38 89 LYS A O 1
ATOM 681 N N . ILE A 1 90 ? 26.608 -8.822 -27.500 1.00 84.31 90 ILE A N 1
ATOM 682 C CA . ILE A 1 90 ? 27.481 -8.863 -26.327 1.00 84.31 90 ILE A CA 1
ATOM 683 C C . ILE A 1 90 ? 28.164 -10.230 -26.318 1.00 84.31 90 ILE A C 1
ATOM 685 O O . ILE A 1 90 ? 27.493 -11.258 -26.372 1.00 84.31 90 ILE A O 1
ATOM 689 N N . THR A 1 91 ? 29.494 -10.241 -26.285 1.00 88.69 91 THR A N 1
ATOM 690 C CA . THR A 1 91 ? 30.306 -11.461 -26.306 1.00 88.69 91 THR A CA 1
ATOM 691 C C . THR A 1 91 ? 31.137 -11.546 -25.035 1.00 88.69 91 THR A C 1
ATOM 693 O O . THR A 1 91 ? 32.107 -10.808 -24.867 1.00 88.69 91 THR A O 1
ATOM 696 N N . ASP A 1 92 ? 30.785 -12.479 -24.159 1.00 90.81 92 ASP A N 1
ATOM 697 C CA . ASP A 1 92 ? 31.558 -12.799 -22.966 1.00 90.81 92 ASP A CA 1
ATOM 698 C C . ASP A 1 92 ? 32.541 -13.930 -23.263 1.00 90.81 92 ASP A C 1
ATOM 700 O O . ASP A 1 92 ? 32.182 -14.968 -23.821 1.00 90.81 92 ASP A O 1
ATOM 704 N N . VAL A 1 93 ? 33.796 -13.738 -22.871 1.00 93.12 93 VAL A N 1
ATOM 705 C CA . VAL A 1 93 ? 34.899 -14.664 -23.127 1.00 93.12 93 VAL A CA 1
ATOM 706 C C . VAL A 1 93 ? 35.570 -15.013 -21.816 1.00 93.12 93 VAL A C 1
ATOM 708 O O . VAL A 1 93 ? 36.094 -14.149 -21.116 1.00 93.12 93 VAL A O 1
ATOM 711 N N . THR A 1 94 ? 35.595 -16.301 -21.500 1.00 95.06 94 THR A N 1
ATOM 712 C CA . THR A 1 94 ? 36.354 -16.851 -20.382 1.00 95.06 94 THR A CA 1
ATOM 713 C C . THR A 1 94 ? 37.519 -17.662 -20.926 1.00 95.06 94 THR A C 1
ATOM 715 O O . THR A 1 94 ? 37.315 -18.645 -21.634 1.00 95.06 94 THR A O 1
ATOM 718 N N . VAL A 1 95 ? 38.739 -17.269 -20.569 1.00 95.38 95 VAL A N 1
ATOM 719 C CA . VAL A 1 95 ? 39.976 -17.966 -20.940 1.00 95.38 95 VAL A CA 1
ATOM 720 C C . VAL A 1 95 ? 40.560 -18.584 -19.682 1.00 95.38 95 VAL A C 1
ATOM 722 O O . VAL A 1 95 ? 40.849 -17.860 -18.730 1.00 95.38 95 VAL A O 1
ATOM 725 N N . ARG A 1 96 ? 40.707 -19.909 -19.653 1.00 96.00 96 ARG A N 1
ATOM 726 C CA . ARG A 1 96 ? 41.324 -20.655 -18.550 1.00 96.00 96 ARG A CA 1
ATOM 727 C C . ARG A 1 96 ? 42.643 -21.247 -19.019 1.00 96.00 96 ARG A C 1
ATOM 729 O O . ARG A 1 96 ? 42.662 -22.067 -19.931 1.00 96.00 96 ARG A O 1
ATOM 736 N N . GLU A 1 97 ? 43.722 -20.848 -18.372 1.00 95.00 97 GLU A N 1
ATOM 737 C CA . GLU A 1 97 ? 45.082 -21.247 -18.717 1.00 95.00 97 GLU A CA 1
ATOM 738 C C . GLU A 1 97 ? 45.640 -22.189 -17.654 1.00 95.00 97 GLU A C 1
ATOM 740 O O . GLU A 1 97 ? 45.480 -21.941 -16.454 1.00 95.00 97 GLU A O 1
ATOM 745 N N . VAL A 1 98 ? 46.297 -23.259 -18.105 1.00 93.88 98 VAL A N 1
ATOM 746 C CA . VAL A 1 98 ? 46.926 -24.266 -17.248 1.00 93.88 98 VAL A CA 1
ATOM 747 C C . VAL A 1 98 ? 48.435 -24.142 -17.402 1.00 93.88 98 VAL A C 1
ATOM 749 O O . VAL A 1 98 ? 49.012 -24.550 -18.403 1.00 93.88 98 VAL A O 1
ATOM 752 N N . ILE A 1 99 ? 49.087 -23.601 -16.378 1.00 93.38 99 ILE A N 1
ATOM 753 C CA . ILE A 1 99 ? 50.534 -23.431 -16.341 1.00 93.38 99 ILE A CA 1
ATOM 754 C C . ILE A 1 99 ? 51.160 -24.750 -15.857 1.00 93.38 99 ILE A C 1
ATOM 756 O O . ILE A 1 99 ? 50.922 -25.162 -14.713 1.00 93.38 99 ILE A O 1
ATOM 760 N N . PRO A 1 100 ? 51.960 -25.433 -16.695 1.00 91.31 100 PRO A N 1
ATOM 761 C CA . PRO A 1 100 ? 52.542 -26.723 -16.356 1.00 91.31 100 PRO A CA 1
ATOM 762 C C . PRO A 1 100 ? 53.568 -26.596 -15.226 1.00 91.31 100 PRO A C 1
ATOM 764 O O . PRO A 1 100 ? 54.309 -25.616 -15.130 1.00 91.31 100 PRO A O 1
ATOM 767 N N . SER A 1 101 ? 53.670 -27.643 -14.404 1.00 89.62 101 SER A N 1
ATOM 768 C CA . SER A 1 101 ? 54.617 -27.711 -13.281 1.00 89.62 101 SER A CA 1
ATOM 769 C C . SER A 1 101 ? 56.086 -27.607 -13.703 1.00 89.62 101 SER A C 1
ATOM 771 O O . SER A 1 101 ? 56.937 -27.273 -12.885 1.00 89.62 101 SER A O 1
ATOM 773 N N . SER A 1 102 ? 56.388 -27.891 -14.973 1.00 88.25 102 SER A N 1
ATOM 774 C CA . SER A 1 102 ? 57.726 -27.750 -15.551 1.00 88.25 102 SER A CA 1
ATOM 775 C C . SER A 1 102 ? 58.134 -26.293 -15.805 1.00 88.25 102 SER A C 1
ATOM 777 O O . SER A 1 102 ? 59.321 -26.022 -15.937 1.00 88.25 102 SER A O 1
ATOM 779 N N . LEU A 1 103 ? 57.179 -25.354 -15.880 1.00 88.75 103 LEU A N 1
ATOM 780 C CA . LEU A 1 103 ? 57.481 -23.919 -15.961 1.00 88.75 103 LEU A CA 1
ATOM 781 C C . LEU A 1 103 ? 57.648 -23.305 -14.573 1.00 88.75 103 LEU A C 1
ATOM 783 O O . LEU A 1 103 ? 58.588 -22.553 -14.337 1.00 88.75 103 LEU A O 1
ATOM 787 N N . THR A 1 104 ? 56.749 -23.635 -13.646 1.00 89.12 104 THR A N 1
ATOM 788 C CA . THR A 1 104 ? 56.836 -23.164 -12.263 1.00 89.12 104 THR A CA 1
ATOM 789 C C . THR A 1 104 ? 56.132 -24.110 -11.293 1.00 89.12 104 THR A C 1
ATOM 791 O O . THR A 1 104 ? 55.116 -24.729 -11.609 1.00 89.12 104 THR A O 1
ATOM 794 N N . THR A 1 105 ? 56.660 -24.191 -10.073 1.00 87.56 105 THR A N 1
ATOM 795 C CA . THR A 1 105 ? 56.073 -24.939 -8.954 1.00 87.56 105 THR A CA 1
ATOM 796 C C . THR A 1 105 ? 55.306 -24.048 -7.975 1.00 87.56 105 THR A C 1
ATOM 798 O O . THR A 1 105 ? 54.611 -24.563 -7.103 1.00 87.56 105 THR A O 1
ATOM 801 N N . THR A 1 106 ? 55.410 -22.720 -8.106 1.00 90.31 106 THR A N 1
ATOM 802 C CA . THR A 1 106 ? 54.742 -21.755 -7.223 1.00 90.31 106 THR A CA 1
ATOM 803 C C . THR A 1 106 ? 54.164 -20.579 -8.005 1.00 90.31 106 THR A C 1
ATOM 805 O O . THR A 1 106 ? 54.788 -20.045 -8.925 1.00 90.31 106 THR A O 1
ATOM 808 N N . LEU A 1 107 ? 52.966 -20.147 -7.609 1.00 91.06 107 LEU A N 1
ATOM 809 C CA . LEU A 1 107 ? 52.269 -19.003 -8.197 1.00 91.06 107 LEU A CA 1
ATOM 810 C C . LEU A 1 107 ? 53.037 -17.687 -7.996 1.00 91.06 107 LEU A C 1
ATOM 812 O O . LEU A 1 107 ? 52.959 -16.805 -8.839 1.00 91.06 107 LEU A O 1
ATOM 816 N N . GLU A 1 108 ? 53.809 -17.566 -6.913 1.00 90.62 108 GLU A N 1
ATOM 817 C CA . GLU A 1 108 ? 54.553 -16.344 -6.561 1.00 90.62 108 GLU A CA 1
ATOM 818 C C . GLU A 1 108 ? 55.668 -15.998 -7.557 1.00 90.62 108 GLU A C 1
ATOM 820 O O . GLU A 1 108 ? 56.121 -14.859 -7.607 1.00 90.62 108 GLU A O 1
ATOM 825 N N . ARG A 1 109 ? 56.104 -16.971 -8.368 1.00 89.62 109 ARG A N 1
ATOM 826 C CA . ARG A 1 109 ? 57.103 -16.779 -9.430 1.00 89.62 109 ARG A CA 1
ATOM 827 C C . ARG A 1 109 ? 56.486 -16.431 -10.785 1.00 89.62 109 ARG A C 1
ATOM 829 O O . ARG A 1 109 ? 57.215 -16.380 -11.775 1.00 89.62 109 ARG A O 1
ATOM 836 N N . VAL A 1 110 ? 55.166 -16.265 -10.855 1.00 93.12 110 VAL A N 1
ATOM 837 C CA . VAL A 1 110 ? 54.457 -15.946 -12.095 1.00 93.12 110 VAL A CA 1
ATOM 838 C C . VAL A 1 110 ? 53.922 -14.526 -12.023 1.00 93.12 110 VAL A C 1
ATOM 840 O O . VAL A 1 110 ? 53.082 -14.204 -11.183 1.00 93.12 110 VAL A O 1
ATOM 843 N N . ASN A 1 111 ? 54.381 -13.687 -12.943 1.00 95.19 111 ASN A N 1
ATOM 844 C CA . ASN A 1 111 ? 53.867 -12.337 -13.118 1.00 95.19 111 ASN A CA 1
ATOM 845 C C . ASN A 1 111 ? 52.776 -12.350 -14.189 1.00 95.19 111 ASN A C 1
ATOM 847 O O . ASN A 1 111 ? 52.974 -12.941 -15.243 1.00 95.19 111 ASN A O 1
ATOM 851 N N . PHE A 1 112 ? 51.638 -11.701 -13.931 1.00 95.38 112 PHE A N 1
ATOM 852 C CA . PHE A 1 112 ? 50.481 -11.669 -14.835 1.00 95.38 112 PHE A CA 1
ATOM 853 C C . PHE A 1 112 ? 50.133 -10.237 -15.247 1.00 95.38 112 PHE A C 1
ATOM 855 O O . PHE A 1 112 ? 49.962 -9.372 -14.385 1.00 95.38 112 PHE A O 1
ATOM 862 N N . THR A 1 113 ? 49.914 -10.022 -16.543 1.00 93.38 113 THR A N 1
ATOM 863 C CA . THR A 1 113 ? 49.560 -8.730 -17.138 1.00 93.38 113 THR A CA 1
ATOM 864 C C . THR A 1 113 ? 48.449 -8.921 -18.184 1.00 93.38 113 THR A C 1
ATOM 866 O O . THR A 1 113 ? 48.736 -9.377 -19.285 1.00 93.38 113 THR A O 1
ATOM 869 N N . PRO A 1 114 ? 47.177 -8.576 -17.908 1.00 92.31 114 PRO A N 1
ATOM 870 C CA . PRO A 1 114 ? 46.635 -8.121 -16.633 1.00 92.31 114 PRO A CA 1
ATOM 871 C C . PRO A 1 114 ? 46.535 -9.262 -15.609 1.00 92.31 114 PRO A C 1
ATOM 873 O O . PRO A 1 114 ? 46.537 -10.447 -15.958 1.00 92.31 114 PRO A O 1
ATOM 876 N N . LYS A 1 115 ? 46.375 -8.904 -14.329 1.00 93.00 115 LYS A N 1
ATOM 877 C CA . LYS A 1 115 ? 46.106 -9.873 -13.258 1.00 93.00 115 LYS A CA 1
ATOM 878 C C . LYS A 1 115 ? 44.860 -10.704 -13.598 1.00 93.00 115 LYS A C 1
ATOM 880 O O . LYS A 1 115 ? 43.861 -10.158 -14.066 1.00 93.00 115 LYS A O 1
ATOM 885 N N . TYR A 1 116 ? 44.935 -12.016 -13.375 1.00 92.94 116 TYR A N 1
ATOM 886 C CA . TYR A 1 116 ? 43.829 -12.943 -13.626 1.00 92.94 116 TYR A CA 1
ATOM 887 C C . TYR A 1 116 ? 42.572 -12.573 -12.828 1.00 92.94 116 TYR A C 1
ATOM 889 O O . TYR A 1 116 ? 42.654 -12.037 -11.721 1.00 92.94 116 TYR A O 1
ATOM 897 N N . SER A 1 117 ? 41.402 -12.880 -13.390 1.00 92.12 117 SER A N 1
ATOM 898 C CA . SER A 1 117 ? 40.102 -12.628 -12.760 1.00 92.12 117 SER A CA 1
ATOM 899 C C . SER A 1 117 ? 39.809 -13.627 -11.639 1.00 92.12 117 SER A C 1
ATOM 901 O O . SER A 1 117 ? 39.222 -13.260 -10.626 1.00 92.12 117 SER A O 1
ATOM 903 N N . GLU A 1 118 ? 40.211 -14.889 -11.811 1.00 95.00 118 GLU A N 1
ATOM 904 C CA . GLU A 1 118 ? 39.911 -15.981 -10.878 1.00 95.00 118 GLU A CA 1
ATOM 905 C C . GLU A 1 118 ? 41.062 -17.004 -10.837 1.00 95.00 118 GLU A C 1
ATOM 907 O O . GLU A 1 118 ? 41.608 -17.375 -11.877 1.00 95.00 118 GLU A O 1
ATOM 912 N N . LEU A 1 119 ? 41.449 -17.458 -9.637 1.00 94.25 119 LEU A N 1
ATOM 913 C CA . LEU A 1 119 ? 42.430 -18.534 -9.442 1.00 94.25 119 LEU A CA 1
ATOM 914 C C . LEU A 1 119 ? 41.675 -19.850 -9.240 1.00 94.25 119 LEU A C 1
ATOM 916 O O . LEU A 1 119 ? 41.041 -20.033 -8.205 1.00 94.25 119 LEU A O 1
ATOM 920 N N . LEU A 1 120 ? 41.767 -20.762 -10.205 1.00 94.44 120 LEU A N 1
ATOM 921 C CA . LEU A 1 120 ? 41.043 -22.036 -10.176 1.00 94.44 120 LEU A CA 1
ATOM 922 C C . LEU A 1 120 ? 41.825 -23.127 -9.435 1.00 94.44 120 LEU A C 1
ATOM 924 O O . LEU A 1 120 ? 41.234 -23.950 -8.741 1.00 94.44 120 LEU A O 1
ATOM 928 N N . ARG A 1 121 ? 43.159 -23.131 -9.557 1.00 94.00 121 ARG A N 1
ATOM 929 C CA . ARG A 1 121 ? 44.039 -24.078 -8.861 1.00 94.00 121 ARG A CA 1
ATOM 930 C C . ARG A 1 121 ? 45.382 -23.433 -8.526 1.00 94.00 121 ARG A C 1
ATOM 932 O O . ARG A 1 121 ? 46.062 -22.934 -9.419 1.00 94.00 121 ARG A O 1
ATOM 939 N N . ARG A 1 122 ? 45.769 -23.463 -7.244 1.00 91.81 122 ARG A N 1
ATOM 940 C CA . ARG A 1 122 ? 47.052 -22.919 -6.751 1.00 91.81 122 ARG A CA 1
ATOM 941 C C . ARG A 1 122 ? 48.212 -23.915 -6.848 1.00 91.81 122 ARG A C 1
ATOM 943 O O . ARG A 1 122 ? 49.350 -23.496 -7.021 1.00 91.81 122 ARG A O 1
ATOM 950 N N . GLU A 1 123 ? 47.938 -25.205 -6.693 1.00 90.25 123 GLU A N 1
ATOM 951 C CA . GLU A 1 123 ? 48.960 -26.255 -6.747 1.00 90.25 123 GLU A CA 1
ATOM 952 C C . GLU A 1 123 ? 49.308 -26.624 -8.196 1.00 90.25 123 GLU A C 1
ATOM 954 O O . GLU A 1 123 ? 48.403 -26.627 -9.032 1.00 90.25 123 GLU A O 1
ATOM 959 N N . PRO A 1 124 ? 50.564 -26.992 -8.509 1.00 86.12 124 PRO A N 1
ATOM 960 C CA . PRO A 1 124 ? 50.957 -27.377 -9.861 1.00 86.12 124 PRO A CA 1
ATOM 961 C C . PRO A 1 124 ? 50.176 -28.601 -10.394 1.00 86.12 124 PRO A C 1
ATOM 963 O O . PRO A 1 124 ? 50.008 -29.580 -9.661 1.00 86.12 124 PRO A O 1
ATOM 966 N N . PRO A 1 125 ? 49.735 -28.599 -11.668 1.00 91.12 125 PRO A N 1
ATOM 967 C CA . PRO A 1 125 ? 49.772 -27.474 -12.603 1.00 91.12 125 PRO A CA 1
ATOM 968 C C . PRO A 1 125 ? 48.802 -26.355 -12.186 1.00 91.12 125 PRO A C 1
ATOM 970 O O . PRO A 1 125 ? 47.631 -26.599 -11.892 1.00 91.12 125 PRO A O 1
ATOM 973 N N . ILE A 1 126 ? 49.304 -25.121 -12.167 1.00 93.75 126 ILE A N 1
ATOM 974 C CA . ILE A 1 126 ? 48.563 -23.939 -11.709 1.00 93.75 126 ILE A CA 1
ATOM 975 C C . ILE A 1 126 ? 47.504 -23.596 -12.755 1.00 93.75 126 ILE A C 1
ATOM 977 O O . ILE A 1 126 ? 47.785 -23.636 -13.946 1.00 93.75 126 ILE A O 1
ATOM 981 N N . THR A 1 127 ? 46.286 -23.248 -12.343 1.00 94.44 127 THR A N 1
ATOM 982 C CA . THR A 1 127 ? 45.208 -22.890 -13.280 1.00 94.44 127 THR A CA 1
ATOM 983 C C . THR A 1 127 ? 44.597 -21.544 -12.922 1.00 94.44 127 THR A C 1
ATOM 985 O O . THR A 1 127 ? 44.122 -21.349 -11.800 1.00 94.44 127 THR A O 1
ATOM 988 N N . VAL A 1 128 ? 44.569 -20.627 -13.886 1.00 96.06 128 VAL A N 1
ATOM 989 C CA . VAL A 1 128 ? 44.028 -19.265 -13.745 1.00 96.06 128 VAL A CA 1
ATOM 990 C C . VAL A 1 128 ? 42.992 -18.980 -14.825 1.00 96.06 128 VAL A C 1
ATOM 992 O O . VAL A 1 128 ? 42.982 -19.629 -15.869 1.00 96.06 128 VAL A O 1
ATOM 995 N N . SER A 1 129 ? 42.109 -18.014 -14.580 1.00 96.38 129 SER A N 1
ATOM 996 C CA . SER A 1 129 ? 41.078 -17.607 -15.530 1.00 96.38 129 SER A CA 1
ATOM 997 C C . SER A 1 129 ? 41.012 -16.094 -15.690 1.00 96.38 129 SER A C 1
ATOM 999 O O . SER A 1 129 ? 41.020 -15.356 -14.704 1.00 96.38 129 SER A O 1
ATOM 1001 N N . TRP A 1 130 ? 40.851 -15.641 -16.931 1.00 96.94 130 TRP A N 1
ATOM 1002 C CA . TRP A 1 130 ? 40.462 -14.274 -17.270 1.00 96.94 130 TRP A CA 1
ATOM 1003 C C . TRP A 1 130 ? 39.056 -14.247 -17.856 1.00 96.94 130 TRP A C 1
ATOM 1005 O O . TRP A 1 130 ? 38.676 -15.155 -18.597 1.00 96.94 130 TRP A O 1
ATOM 1015 N N . LYS A 1 131 ? 38.303 -13.197 -17.525 1.00 94.81 131 LYS A N 1
ATOM 1016 C CA . LYS A 1 131 ? 36.964 -12.931 -18.056 1.00 94.81 131 LYS A CA 1
ATOM 1017 C C . LYS A 1 131 ? 36.962 -11.575 -18.755 1.00 94.81 131 LYS A C 1
ATOM 1019 O O . LYS A 1 131 ? 37.387 -10.580 -18.169 1.00 94.81 131 LYS A O 1
ATOM 1024 N N . PHE A 1 132 ? 36.488 -11.550 -19.994 1.00 91.50 132 PHE A N 1
ATOM 1025 C CA . PHE A 1 132 ? 36.379 -10.353 -20.824 1.00 91.50 132 PHE A CA 1
ATOM 1026 C C . PHE A 1 132 ? 34.968 -10.236 -21.383 1.00 91.50 132 PHE A C 1
ATOM 1028 O O . PHE A 1 132 ? 34.379 -11.245 -21.758 1.00 91.50 132 PHE A O 1
ATOM 1035 N N . THR A 1 133 ? 34.474 -9.008 -21.501 1.00 89.00 133 THR A N 1
ATOM 1036 C CA . THR A 1 133 ? 33.217 -8.703 -22.188 1.00 89.00 133 THR A CA 1
ATOM 1037 C C . THR A 1 133 ? 33.539 -7.786 -23.357 1.00 89.00 133 THR A C 1
ATOM 1039 O O . THR A 1 133 ? 34.152 -6.731 -23.176 1.00 89.00 133 THR A O 1
ATOM 1042 N N . PHE A 1 134 ? 33.145 -8.200 -24.556 1.00 87.19 134 PHE A N 1
ATOM 1043 C CA . PHE A 1 134 ? 33.256 -7.432 -25.789 1.00 87.19 134 PHE A CA 1
ATOM 1044 C C . PHE A 1 134 ? 31.863 -7.002 -26.250 1.00 87.19 134 PHE A C 1
ATOM 1046 O O . PHE A 1 134 ? 30.910 -7.777 -26.196 1.00 87.19 134 PHE A O 1
ATOM 1053 N N . SER A 1 135 ? 31.740 -5.759 -26.710 1.00 81.06 135 SER A N 1
ATOM 1054 C CA . SER A 1 135 ? 30.515 -5.231 -27.317 1.00 81.06 135 SER A CA 1
ATOM 1055 C C . SER A 1 135 ? 30.881 -4.094 -28.266 1.00 81.06 135 SER A C 1
ATOM 1057 O O . SER A 1 135 ? 31.767 -3.303 -27.934 1.00 81.06 135 SER A O 1
ATOM 1059 N N . GLY A 1 136 ? 30.215 -4.000 -29.418 1.00 72.06 136 GLY A N 1
ATOM 1060 C CA . GLY A 1 136 ? 30.399 -2.895 -30.360 1.00 72.06 136 GLY A CA 1
ATOM 1061 C C . GLY A 1 136 ? 30.675 -3.328 -31.800 1.00 72.06 136 GLY A C 1
ATOM 1062 O O . GLY A 1 136 ? 31.083 -4.449 -32.085 1.00 72.06 136 GLY A O 1
ATOM 1063 N N . ARG A 1 137 ? 30.458 -2.389 -32.727 1.00 72.75 137 ARG A N 1
ATOM 1064 C CA . ARG A 1 137 ? 30.541 -2.609 -34.183 1.00 72.75 137 ARG A CA 1
ATOM 1065 C C . ARG A 1 137 ? 31.969 -2.578 -34.747 1.00 72.75 137 ARG A C 1
ATOM 1067 O O . ARG A 1 137 ? 32.130 -2.555 -35.961 1.00 72.75 137 ARG A O 1
ATOM 1074 N N . GLU A 1 138 ? 32.982 -2.571 -33.889 1.00 78.69 138 GLU A N 1
ATOM 1075 C CA . GLU A 1 138 ? 34.398 -2.547 -34.265 1.00 78.69 138 GLU A CA 1
ATOM 1076 C C . GLU A 1 138 ? 35.111 -3.784 -33.716 1.00 78.69 138 GLU A C 1
ATOM 1078 O O . GLU A 1 138 ? 34.670 -4.384 -32.733 1.00 78.69 138 GLU A O 1
ATOM 1083 N N . GLU A 1 139 ? 36.205 -4.184 -34.361 1.00 84.12 139 GLU A N 1
ATOM 1084 C CA . GLU A 1 139 ? 37.046 -5.270 -33.862 1.00 84.12 139 GLU A CA 1
ATOM 1085 C C . GLU A 1 139 ? 37.836 -4.797 -32.643 1.00 84.12 139 GLU A C 1
ATOM 1087 O O . GLU A 1 139 ? 38.512 -3.768 -32.676 1.00 84.12 139 GLU A O 1
ATOM 1092 N N . VAL A 1 140 ? 37.762 -5.561 -31.555 1.00 86.75 140 VAL A N 1
ATOM 1093 C CA . VAL A 1 140 ? 38.413 -5.201 -30.293 1.00 86.75 140 VAL A CA 1
ATOM 1094 C C . VAL A 1 140 ? 39.305 -6.346 -29.838 1.00 86.75 140 VAL A C 1
ATOM 1096 O O . VAL A 1 140 ? 38.869 -7.493 -29.734 1.00 86.75 140 VAL A O 1
ATOM 1099 N N . GLY A 1 141 ? 40.563 -6.020 -29.536 1.00 88.06 141 GLY A N 1
ATOM 1100 C CA . GLY A 1 141 ? 41.560 -6.956 -29.027 1.00 88.06 141 GLY A CA 1
ATOM 1101 C C . GLY A 1 141 ? 41.879 -6.754 -27.548 1.00 88.06 141 GLY A C 1
ATOM 1102 O O . GLY A 1 141 ? 41.929 -5.627 -27.050 1.00 88.06 141 GLY A O 1
ATOM 1103 N N . LYS A 1 142 ? 42.137 -7.853 -26.840 1.00 92.06 142 LYS A N 1
ATOM 1104 C CA . LYS A 1 142 ? 42.759 -7.871 -25.512 1.00 92.06 142 LYS A CA 1
ATOM 1105 C C . LYS A 1 142 ? 43.956 -8.810 -25.533 1.00 92.06 142 LYS A C 1
ATOM 1107 O O . LYS A 1 142 ? 43.887 -9.894 -26.102 1.00 92.06 142 LYS A O 1
ATOM 1112 N N . THR A 1 143 ? 45.027 -8.406 -24.867 1.00 93.50 143 THR A N 1
ATOM 1113 C CA . THR A 1 143 ? 46.218 -9.236 -24.696 1.00 93.50 143 THR A CA 1
ATOM 1114 C C . THR A 1 143 ? 46.363 -9.594 -23.230 1.00 93.50 143 THR A C 1
ATOM 1116 O O . THR A 1 143 ? 46.256 -8.732 -22.356 1.00 93.50 143 THR A O 1
ATOM 1119 N N . VAL A 1 144 ? 46.591 -10.876 -22.977 1.00 95.25 144 VAL A N 1
ATOM 1120 C CA . VAL A 1 144 ? 46.958 -11.411 -21.672 1.00 95.25 144 VAL A CA 1
ATOM 1121 C C . VAL A 1 144 ? 48.359 -11.971 -21.770 1.00 95.25 144 VAL A C 1
ATOM 1123 O O . VAL A 1 144 ? 48.662 -12.718 -22.692 1.00 95.25 144 VAL A O 1
ATOM 1126 N N . GLU A 1 145 ? 49.200 -11.639 -20.809 1.00 95.19 145 GLU A N 1
ATOM 1127 C CA . GLU A 1 145 ? 50.571 -12.104 -20.733 1.00 95.19 145 GLU A CA 1
ATOM 1128 C C . GLU A 1 145 ? 50.857 -12.655 -19.337 1.00 95.19 145 GLU A C 1
ATOM 1130 O O . GLU A 1 145 ? 50.395 -12.106 -18.332 1.00 95.19 145 GLU A O 1
ATOM 1135 N N . TYR A 1 146 ? 51.624 -13.738 -19.264 1.00 95.44 146 TYR A N 1
ATOM 1136 C CA . TYR A 1 146 ? 52.262 -14.146 -18.023 1.00 95.44 146 TYR A CA 1
ATOM 1137 C C . TYR A 1 146 ? 53.722 -14.511 -18.250 1.00 95.44 146 TYR A C 1
ATOM 1139 O O . TYR A 1 146 ? 54.078 -15.049 -19.298 1.00 95.44 146 TYR A O 1
ATOM 1147 N N . SER A 1 147 ? 54.565 -14.231 -17.262 1.00 94.38 147 SER A N 1
ATOM 1148 C CA . SER A 1 147 ? 55.993 -14.523 -17.326 1.00 94.38 147 SER A CA 1
ATOM 1149 C C . SER A 1 147 ? 56.505 -15.220 -16.072 1.00 94.38 147 SER A C 1
ATOM 1151 O O . SER A 1 147 ? 56.000 -15.009 -14.967 1.00 94.38 147 SER A O 1
ATOM 1153 N N . THR A 1 148 ? 57.491 -16.096 -16.247 1.00 94.38 148 THR A N 1
ATOM 1154 C CA . THR A 1 148 ? 58.144 -16.829 -15.157 1.00 94.38 148 THR A CA 1
ATOM 1155 C C . THR A 1 148 ? 59.574 -17.218 -15.531 1.00 94.38 148 THR A C 1
ATOM 1157 O O . THR A 1 148 ? 59.947 -17.167 -16.700 1.00 94.38 148 THR A O 1
ATOM 1160 N N . VAL A 1 149 ? 60.373 -17.617 -14.541 1.00 92.00 149 VAL A N 1
ATOM 1161 C CA . VAL A 1 149 ? 61.756 -18.074 -14.734 1.00 92.00 149 VAL A CA 1
ATOM 1162 C C . VAL A 1 149 ? 61.813 -19.587 -14.538 1.00 92.00 149 VAL A C 1
ATOM 1164 O O . VAL A 1 149 ? 61.575 -20.086 -13.434 1.00 92.00 149 VAL A O 1
ATOM 1167 N N . ALA A 1 150 ? 62.143 -20.310 -15.607 1.00 89.25 150 ALA A N 1
ATOM 1168 C CA . ALA A 1 150 ? 62.287 -21.759 -15.621 1.00 89.25 150 ALA A CA 1
ATOM 1169 C C . ALA A 1 150 ? 63.771 -22.161 -15.550 1.00 89.25 150 ALA A C 1
ATOM 1171 O O . ALA A 1 150 ? 64.600 -21.700 -16.328 1.00 89.25 150 ALA A O 1
ATOM 1172 N N . PHE A 1 151 ? 64.120 -23.073 -14.639 1.00 84.06 151 PHE A N 1
ATOM 1173 C CA . PHE A 1 151 ? 65.503 -23.560 -14.459 1.00 84.06 151 PHE A CA 1
ATOM 1174 C C . PHE A 1 151 ? 65.845 -24.784 -15.324 1.00 84.06 151 PHE A C 1
ATOM 1176 O O . PHE A 1 151 ? 66.886 -25.409 -15.142 1.00 84.06 151 PHE A O 1
ATOM 1183 N N . GLN A 1 152 ? 64.958 -25.139 -16.250 1.00 85.44 152 GLN A N 1
ATOM 1184 C CA . GLN A 1 152 ? 65.134 -26.212 -17.224 1.00 85.44 152 GLN A CA 1
ATOM 1185 C C . GLN A 1 152 ? 65.159 -25.633 -18.638 1.00 85.44 152 GLN A C 1
ATOM 1187 O O . GLN A 1 152 ? 64.627 -24.547 -18.871 1.00 85.44 152 GLN A O 1
ATOM 1192 N N . GLU A 1 153 ? 65.748 -26.362 -19.582 1.00 85.00 153 GLU A N 1
ATOM 1193 C CA . GLU A 1 153 ? 65.765 -25.958 -20.986 1.00 85.00 153 GLU A CA 1
ATOM 1194 C C . GLU A 1 153 ? 64.352 -26.007 -21.590 1.00 85.00 153 GLU A C 1
ATOM 1196 O O . GLU A 1 153 ? 63.615 -26.981 -21.412 1.00 85.00 153 GLU A O 1
ATOM 1201 N N . ILE A 1 154 ? 63.965 -24.922 -22.265 1.00 89.00 154 ILE A N 1
ATOM 1202 C CA . ILE A 1 154 ? 62.680 -24.776 -22.956 1.00 89.00 154 ILE A CA 1
ATOM 1203 C C . ILE A 1 154 ? 62.972 -24.743 -24.458 1.00 89.00 154 ILE A C 1
ATOM 1205 O O . ILE A 1 154 ? 63.070 -23.685 -25.081 1.00 89.00 154 ILE A O 1
ATOM 1209 N N . ASP A 1 155 ? 63.191 -25.928 -25.019 1.00 87.81 155 ASP A N 1
ATOM 1210 C CA . ASP A 1 155 ? 63.432 -26.147 -26.441 1.00 87.81 155 ASP A CA 1
ATOM 1211 C C . ASP A 1 155 ? 62.133 -26.514 -27.178 1.00 87.81 155 ASP A C 1
ATOM 1213 O O . ASP A 1 155 ? 61.063 -26.686 -26.582 1.00 87.81 155 ASP A O 1
ATOM 1217 N N . LYS A 1 156 ? 62.221 -26.673 -28.499 1.00 89.50 156 LYS A N 1
ATOM 1218 C CA . LYS A 1 156 ? 61.091 -27.100 -29.328 1.00 89.50 156 LYS A CA 1
ATOM 1219 C C . LYS A 1 156 ? 60.467 -28.407 -28.830 1.00 89.50 156 LYS A C 1
ATOM 1221 O O . LYS A 1 156 ? 59.244 -28.521 -28.782 1.00 89.50 156 LYS A O 1
ATOM 1226 N N . THR A 1 157 ? 61.293 -29.363 -28.404 1.00 89.62 157 THR A N 1
ATOM 1227 C CA . THR A 1 157 ? 60.847 -30.659 -27.874 1.00 89.62 157 THR A CA 1
ATOM 1228 C C . THR A 1 157 ? 59.992 -30.492 -26.620 1.00 89.62 157 THR A C 1
ATOM 1230 O O . THR A 1 157 ? 58.984 -31.184 -26.450 1.00 89.62 157 THR A O 1
ATOM 1233 N N . TRP A 1 158 ? 60.378 -29.572 -25.732 1.00 91.38 158 TRP A N 1
ATOM 1234 C CA . TRP A 1 158 ? 59.597 -29.214 -24.557 1.00 91.38 158 TRP A CA 1
ATOM 1235 C C . TRP A 1 158 ? 58.256 -28.596 -24.959 1.00 91.38 158 TRP A C 1
ATOM 1237 O O . TRP A 1 158 ? 57.213 -29.037 -24.468 1.00 91.38 158 TRP A O 1
ATOM 1247 N N . VAL A 1 159 ? 58.265 -27.627 -25.882 1.00 89.94 159 VAL A N 1
ATOM 1248 C CA . VAL A 1 159 ? 57.048 -26.935 -26.339 1.00 89.94 159 VAL A CA 1
ATOM 1249 C C . VAL A 1 159 ? 56.071 -27.935 -26.954 1.00 89.94 159 VAL A C 1
ATOM 1251 O O . VAL A 1 159 ? 54.911 -27.996 -26.554 1.00 89.94 159 VAL A O 1
ATOM 1254 N N . GLU A 1 160 ? 56.549 -28.808 -27.838 1.00 89.00 160 GLU A N 1
ATOM 1255 C CA . GLU A 1 160 ? 55.745 -29.864 -28.455 1.00 89.00 160 GLU A CA 1
ATOM 1256 C C . GLU A 1 160 ? 55.257 -30.924 -27.459 1.00 89.00 160 GLU A C 1
ATOM 1258 O O . GLU A 1 160 ? 54.351 -31.690 -27.781 1.00 89.00 160 GLU A O 1
ATOM 1263 N N . ARG A 1 161 ? 55.831 -31.023 -26.256 1.00 88.69 161 ARG A N 1
ATOM 1264 C CA . ARG A 1 161 ? 55.387 -31.974 -25.228 1.00 88.69 161 ARG A CA 1
ATOM 1265 C C . ARG A 1 161 ? 54.358 -31.373 -24.276 1.00 88.69 161 ARG A C 1
ATOM 1267 O O . ARG A 1 161 ? 53.430 -32.084 -23.892 1.00 88.69 161 ARG A O 1
ATOM 1274 N N . TYR A 1 162 ? 54.525 -30.108 -23.893 1.00 88.31 162 TYR A N 1
ATOM 1275 C CA . TYR A 1 162 ? 53.789 -29.501 -22.779 1.00 88.31 162 TYR A CA 1
ATOM 1276 C C . TYR A 1 162 ? 52.873 -28.332 -23.167 1.00 88.31 162 TYR A C 1
ATOM 1278 O O . TYR A 1 162 ? 52.037 -27.954 -22.347 1.00 88.31 162 TYR A O 1
ATOM 1286 N N . ALA A 1 163 ? 52.974 -27.768 -24.377 1.00 86.94 163 ALA A N 1
ATOM 1287 C CA . ALA A 1 163 ? 52.089 -26.683 -24.801 1.00 86.94 163 ALA A CA 1
ATOM 1288 C C . ALA A 1 163 ? 50.658 -27.190 -25.051 1.00 86.94 163 ALA A C 1
ATOM 1290 O O . ALA A 1 163 ? 50.397 -27.998 -25.950 1.00 86.94 163 ALA A O 1
ATOM 1291 N N . GLN A 1 164 ? 49.724 -26.689 -24.246 1.00 90.06 164 GLN A N 1
ATOM 1292 C CA . GLN A 1 164 ? 48.290 -26.942 -24.370 1.00 90.06 164 GLN A CA 1
ATOM 1293 C C . GLN A 1 164 ? 47.548 -25.624 -24.492 1.00 90.06 164 GLN A C 1
ATOM 1295 O O . GLN A 1 164 ? 47.870 -24.687 -23.765 1.00 90.06 164 GLN A O 1
ATOM 1300 N N . SER A 1 165 ? 46.560 -25.550 -25.375 1.00 90.44 165 SER A N 1
ATOM 1301 C CA . SER A 1 165 ? 45.742 -24.357 -25.557 1.00 90.44 165 SER A CA 1
ATOM 1302 C C . SER A 1 165 ? 44.962 -24.043 -24.283 1.00 90.44 165 SER A C 1
ATOM 1304 O O . SER A 1 165 ? 44.605 -24.967 -23.538 1.00 90.44 165 SER A O 1
ATOM 1306 N N . PRO A 1 166 ? 44.614 -22.773 -24.030 1.00 92.94 166 PRO A N 1
ATOM 1307 C CA . PRO A 1 166 ? 43.687 -22.474 -22.956 1.00 92.94 166 PRO A CA 1
ATOM 1308 C C . PRO A 1 166 ? 42.330 -23.129 -23.235 1.00 92.94 166 PRO A C 1
ATOM 1310 O O . PRO A 1 166 ? 41.915 -23.287 -24.386 1.00 92.94 166 PRO A O 1
ATOM 1313 N N . TYR A 1 167 ? 41.611 -23.475 -22.172 1.00 94.75 167 TYR A N 1
ATOM 1314 C CA . TYR A 1 167 ? 40.184 -23.755 -22.278 1.00 94.75 167 TYR A CA 1
ATOM 1315 C C . TYR A 1 167 ? 39.454 -22.426 -22.480 1.00 94.75 167 TYR A C 1
ATOM 1317 O O . TYR A 1 167 ? 39.614 -21.498 -21.682 1.00 94.75 167 TYR A O 1
ATOM 1325 N N . ILE A 1 168 ? 38.653 -22.332 -23.537 1.00 93.38 168 ILE A N 1
ATOM 1326 C CA . ILE A 1 168 ? 37.970 -21.096 -23.921 1.00 93.38 168 ILE A CA 1
ATOM 1327 C C . ILE A 1 168 ? 36.469 -21.340 -23.904 1.00 93.38 168 ILE A C 1
ATOM 1329 O O . ILE A 1 168 ? 35.964 -22.298 -24.483 1.00 93.38 168 ILE A O 1
ATOM 1333 N N . GLU A 1 169 ? 35.741 -20.439 -23.266 1.00 93.88 169 GLU A N 1
ATOM 1334 C CA . GLU A 1 169 ? 34.288 -20.416 -23.281 1.00 93.88 169 GLU A CA 1
ATOM 1335 C C . GLU A 1 169 ? 33.825 -19.052 -23.782 1.00 93.88 169 GLU A C 1
ATOM 1337 O O . GLU A 1 169 ? 34.177 -18.027 -23.201 1.00 93.88 169 GLU A O 1
ATOM 1342 N N . VAL A 1 170 ? 33.049 -19.053 -24.864 1.00 91.75 170 VAL A N 1
ATOM 1343 C CA . VAL A 1 170 ? 32.482 -17.851 -25.477 1.00 91.75 170 VAL A CA 1
ATOM 1344 C C . VAL A 1 170 ? 30.966 -17.926 -25.389 1.00 91.75 170 VAL A C 1
ATOM 1346 O O . VAL A 1 170 ? 30.350 -18.860 -25.908 1.00 91.75 170 VAL A O 1
ATOM 1349 N N . GLN A 1 171 ? 30.366 -16.941 -24.733 1.00 88.56 171 GLN A N 1
ATOM 1350 C CA . GLN A 1 171 ? 28.922 -16.774 -24.641 1.00 88.56 171 GLN A CA 1
ATOM 1351 C C . GLN A 1 171 ? 28.524 -15.534 -25.436 1.00 88.56 171 GLN A C 1
ATOM 1353 O O . GLN A 1 171 ? 29.003 -14.438 -25.164 1.00 88.56 171 GLN A O 1
ATOM 1358 N N . VAL A 1 172 ? 27.662 -15.714 -26.436 1.00 85.75 172 VAL A N 1
ATOM 1359 C CA . VAL A 1 172 ? 27.147 -14.614 -27.258 1.00 85.75 172 VAL A CA 1
ATOM 1360 C C . VAL A 1 172 ? 25.694 -14.368 -26.889 1.00 85.75 172 VAL A C 1
ATOM 1362 O O . VAL A 1 172 ? 24.860 -15.273 -26.975 1.00 85.75 172 VAL A O 1
ATOM 1365 N N . ILE A 1 173 ? 25.406 -13.134 -26.491 1.00 81.00 173 ILE A N 1
ATOM 1366 C CA . ILE A 1 173 ? 24.078 -12.646 -26.140 1.00 81.00 173 ILE A CA 1
ATOM 1367 C C . ILE A 1 173 ? 23.653 -11.655 -27.216 1.00 81.00 173 ILE A C 1
ATOM 1369 O O . ILE A 1 173 ? 24.296 -10.626 -27.425 1.00 81.00 173 ILE A O 1
ATOM 1373 N N . ASP A 1 174 ? 22.554 -11.970 -27.893 1.00 76.31 174 ASP A N 1
ATOM 1374 C CA . ASP A 1 174 ? 21.925 -11.073 -28.853 1.00 76.31 174 ASP A CA 1
ATOM 1375 C C . ASP A 1 174 ? 20.802 -10.278 -28.161 1.00 76.31 174 ASP A C 1
ATOM 1377 O O . ASP A 1 174 ? 19.725 -10.835 -27.914 1.00 76.31 174 ASP A O 1
ATOM 1381 N N . PRO A 1 175 ? 21.020 -8.993 -27.822 1.00 64.81 175 PRO A N 1
ATOM 1382 C CA . PRO A 1 175 ? 19.996 -8.181 -27.168 1.00 64.81 175 PRO A CA 1
ATOM 1383 C C . PRO A 1 175 ? 18.778 -7.941 -28.073 1.00 64.81 175 PRO A C 1
ATOM 1385 O O . PRO A 1 175 ? 17.672 -7.751 -27.567 1.00 64.81 175 PRO A O 1
ATOM 1388 N N . ASN A 1 176 ? 18.950 -8.017 -29.397 1.00 65.50 176 ASN A N 1
ATOM 1389 C CA . ASN A 1 176 ? 17.873 -7.854 -30.370 1.00 65.50 176 ASN A CA 1
ATOM 1390 C C . ASN A 1 176 ? 17.091 -9.151 -30.605 1.00 65.50 176 ASN A C 1
ATOM 1392 O O . ASN A 1 176 ? 16.030 -9.096 -31.211 1.00 65.50 176 ASN A O 1
ATOM 1396 N N . ALA A 1 177 ? 17.570 -10.304 -30.130 1.00 64.88 177 ALA A N 1
ATOM 1397 C CA . ALA A 1 177 ? 16.856 -11.581 -30.223 1.00 64.88 177 ALA A CA 1
ATOM 1398 C C . ALA A 1 177 ? 16.033 -11.908 -28.967 1.00 64.88 177 ALA A C 1
ATOM 1400 O O . ALA A 1 177 ? 15.435 -12.981 -28.886 1.00 64.88 177 ALA A O 1
ATOM 1401 N N . VAL A 1 178 ? 15.995 -11.012 -27.974 1.00 66.19 178 VAL A N 1
ATOM 1402 C CA . VAL A 1 178 ? 15.161 -11.192 -26.782 1.00 66.19 178 VAL A CA 1
ATOM 1403 C C . VAL A 1 178 ? 13.684 -11.126 -27.208 1.00 66.19 178 VAL A C 1
ATOM 1405 O O . VAL A 1 178 ? 13.233 -10.063 -27.652 1.00 66.19 178 VAL A O 1
ATOM 1408 N N . PRO A 1 179 ? 12.900 -12.215 -27.061 1.00 63.72 179 PRO A N 1
ATOM 1409 C CA . PRO A 1 179 ? 11.555 -12.317 -27.636 1.00 63.72 179 PRO A CA 1
ATOM 1410 C C . PRO A 1 179 ? 10.616 -11.178 -27.232 1.00 63.72 179 PRO A C 1
ATOM 1412 O O . PRO A 1 179 ? 9.805 -10.723 -28.037 1.00 63.72 179 PRO A O 1
ATOM 1415 N N . PHE A 1 180 ? 10.751 -10.676 -26.002 1.00 64.50 180 PHE A N 1
ATOM 1416 C CA . PHE A 1 180 ? 9.982 -9.539 -25.506 1.00 64.50 180 PHE A CA 1
ATOM 1417 C C . PHE A 1 180 ? 10.255 -8.251 -26.294 1.00 64.50 180 PHE A C 1
ATOM 1419 O O . PHE A 1 180 ? 9.316 -7.635 -26.798 1.00 64.50 180 PHE A O 1
ATOM 1426 N N . PHE A 1 181 ? 11.525 -7.856 -26.443 1.00 62.88 181 PHE A N 1
ATOM 1427 C CA . PHE A 1 181 ? 11.884 -6.627 -27.153 1.00 62.88 181 PHE A CA 1
ATOM 1428 C C . PHE A 1 181 ? 11.505 -6.713 -28.628 1.00 62.88 181 PHE A C 1
ATOM 1430 O O . PHE A 1 181 ? 10.945 -5.755 -29.157 1.00 62.88 181 PHE A O 1
ATOM 1437 N N . VAL A 1 182 ? 11.703 -7.869 -29.269 1.00 67.31 182 VAL A N 1
ATOM 1438 C CA . VAL A 1 182 ? 11.259 -8.104 -30.652 1.00 67.31 182 VAL A CA 1
ATOM 1439 C C . VAL A 1 182 ? 9.746 -7.954 -30.771 1.00 67.31 182 VAL A C 1
ATOM 1441 O O . VAL A 1 182 ? 9.266 -7.203 -31.612 1.00 67.31 182 VAL A O 1
ATOM 1444 N N . THR A 1 183 ? 8.981 -8.605 -29.896 1.00 70.25 183 THR A N 1
ATOM 1445 C CA . THR A 1 183 ? 7.513 -8.563 -29.957 1.00 70.25 183 THR A CA 1
ATOM 1446 C C . THR A 1 183 ? 6.981 -7.148 -29.725 1.00 70.25 183 THR A C 1
ATOM 1448 O O . THR A 1 183 ? 6.121 -6.685 -30.471 1.00 70.25 183 THR A O 1
ATOM 1451 N N . VAL A 1 184 ? 7.508 -6.426 -28.730 1.00 68.62 184 VAL A N 1
ATOM 1452 C CA . VAL A 1 184 ? 7.086 -5.051 -28.411 1.00 68.62 184 VAL A CA 1
ATOM 1453 C C . VAL A 1 184 ? 7.468 -4.076 -29.527 1.00 68.62 184 VAL A C 1
ATOM 1455 O O . VAL A 1 184 ? 6.644 -3.254 -29.928 1.00 68.62 184 VAL A O 1
ATOM 1458 N N . THR A 1 185 ? 8.684 -4.175 -30.071 1.00 71.94 185 THR A N 1
ATOM 1459 C CA . THR A 1 185 ? 9.136 -3.309 -31.175 1.00 71.94 185 THR A CA 1
ATOM 1460 C C . THR A 1 185 ? 8.399 -3.608 -32.480 1.00 71.94 185 THR A C 1
ATOM 1462 O O . THR A 1 185 ? 8.018 -2.681 -33.200 1.00 71.94 185 THR A O 1
ATOM 1465 N N . GLN A 1 186 ? 8.118 -4.878 -32.773 1.00 78.50 186 GLN A N 1
ATOM 1466 C CA . GLN A 1 186 ? 7.346 -5.280 -33.945 1.00 78.50 186 GLN A CA 1
ATOM 1467 C C . GLN A 1 186 ? 5.880 -4.851 -33.824 1.00 78.50 186 GLN A C 1
ATOM 1469 O O . GLN A 1 186 ? 5.312 -4.316 -34.772 1.00 78.50 186 GLN A O 1
ATOM 1474 N N . PHE A 1 187 ? 5.270 -5.003 -32.647 1.00 80.69 187 PHE A N 1
ATOM 1475 C CA . PHE A 1 187 ? 3.926 -4.491 -32.393 1.00 80.69 187 PHE A CA 1
ATOM 1476 C C . PHE A 1 187 ? 3.871 -2.965 -32.543 1.00 80.69 187 PHE A C 1
ATOM 1478 O O . PHE A 1 187 ? 3.011 -2.452 -33.257 1.00 80.69 187 PHE A O 1
ATOM 1485 N N . GLY A 1 188 ? 4.813 -2.242 -31.927 1.00 82.88 188 GLY A N 1
ATOM 1486 C CA . GLY A 1 188 ? 4.885 -0.783 -32.003 1.00 82.88 188 GLY A CA 1
ATOM 1487 C C . GLY A 1 188 ? 5.067 -0.274 -33.434 1.00 82.88 188 GLY A C 1
ATOM 1488 O O . GLY A 1 188 ? 4.334 0.612 -33.871 1.00 82.88 188 GLY A O 1
ATOM 1489 N N . SER A 1 189 ? 5.977 -0.879 -34.200 1.00 82.50 189 SER A N 1
ATOM 1490 C CA . SER A 1 189 ? 6.205 -0.512 -35.605 1.00 82.50 189 SER A CA 1
ATOM 1491 C C . SER A 1 189 ? 5.006 -0.833 -36.501 1.00 82.50 189 SER A C 1
ATOM 1493 O O . SER A 1 189 ? 4.601 0.021 -37.292 1.00 82.50 189 SER A O 1
ATOM 1495 N N . ASN A 1 190 ? 4.373 -1.999 -36.332 1.00 87.50 190 ASN A N 1
ATOM 1496 C CA . ASN A 1 190 ? 3.151 -2.359 -37.056 1.00 87.50 190 ASN A CA 1
ATOM 1497 C C . ASN A 1 190 ? 1.998 -1.397 -36.738 1.00 87.50 190 ASN A C 1
ATOM 1499 O O . ASN A 1 190 ? 1.307 -0.927 -37.643 1.00 87.50 190 ASN A O 1
ATOM 1503 N N . PHE A 1 191 ? 1.801 -1.071 -35.459 1.00 87.25 191 PHE A N 1
ATOM 1504 C CA . PHE A 1 191 ? 0.749 -0.159 -35.021 1.00 87.25 191 PHE A CA 1
ATOM 1505 C C . PHE A 1 191 ? 0.983 1.267 -35.531 1.00 87.25 191 PHE A C 1
ATOM 1507 O O . PHE A 1 191 ? 0.061 1.898 -36.049 1.00 87.25 191 PHE A O 1
ATOM 1514 N N . TYR A 1 192 ? 2.222 1.762 -35.471 1.00 89.50 192 TYR A N 1
ATOM 1515 C CA . TYR A 1 192 ? 2.572 3.058 -36.050 1.00 89.50 192 TYR A CA 1
ATOM 1516 C C . TYR A 1 192 ? 2.362 3.085 -37.570 1.00 89.50 192 TYR A C 1
ATOM 1518 O O . TYR A 1 192 ? 1.831 4.061 -38.103 1.00 89.50 192 TYR A O 1
ATOM 1526 N N . GLY A 1 193 ? 2.708 1.998 -38.268 1.00 87.69 193 GLY A N 1
ATOM 1527 C CA . GLY A 1 193 ? 2.432 1.832 -39.695 1.00 87.69 193 GLY A CA 1
ATOM 1528 C C . GLY A 1 193 ? 0.937 1.909 -40.020 1.00 87.69 193 GLY A C 1
ATOM 1529 O O . GLY A 1 193 ? 0.542 2.616 -40.950 1.00 87.69 193 GLY A O 1
ATOM 1530 N N . LEU A 1 194 ? 0.091 1.261 -39.213 1.00 91.19 194 LEU A N 1
ATOM 1531 C CA . LEU A 1 194 ? -1.367 1.331 -39.341 1.00 91.19 194 LEU A CA 1
ATOM 1532 C C . LEU A 1 194 ? -1.882 2.761 -39.141 1.00 91.19 194 LEU A C 1
ATOM 1534 O O . LEU A 1 194 ? -2.688 3.239 -39.943 1.00 91.19 194 LEU A O 1
ATOM 1538 N N . LEU A 1 195 ? -1.401 3.465 -38.112 1.00 91.25 195 LEU A N 1
ATOM 1539 C CA . LEU A 1 195 ? -1.772 4.860 -37.866 1.00 91.25 195 LEU A CA 1
ATOM 1540 C C . LEU A 1 195 ? -1.366 5.761 -39.037 1.00 91.25 195 LEU A C 1
ATOM 1542 O O . LEU A 1 195 ? -2.187 6.532 -39.523 1.00 91.25 195 LEU A O 1
ATOM 1546 N N . LYS A 1 196 ? -0.132 5.632 -39.536 1.00 89.38 196 LYS A N 1
ATOM 1547 C CA . LYS A 1 196 ? 0.377 6.429 -40.665 1.00 89.38 196 LYS A CA 1
ATOM 1548 C C . LYS A 1 196 ? -0.377 6.160 -41.972 1.00 89.38 196 LYS A C 1
ATOM 1550 O O . LYS A 1 196 ? -0.464 7.048 -42.811 1.00 89.38 196 LYS A O 1
ATOM 1555 N N . THR A 1 197 ? -0.914 4.953 -42.149 1.00 90.12 197 THR A N 1
ATOM 1556 C CA . THR A 1 197 ? -1.694 4.588 -43.345 1.00 90.12 197 THR A CA 1
ATOM 1557 C C . THR A 1 197 ? -3.080 5.233 -43.338 1.00 90.12 197 THR A C 1
ATOM 1559 O O . THR A 1 197 ? -3.582 5.622 -44.388 1.00 90.12 197 THR A O 1
ATOM 1562 N N . ASN A 1 198 ? -3.695 5.370 -42.160 1.00 90.81 198 ASN A N 1
ATOM 1563 C CA . ASN A 1 198 ? -5.074 5.849 -42.025 1.00 90.81 198 ASN A CA 1
ATOM 1564 C C . ASN A 1 198 ? -5.186 7.326 -41.619 1.00 90.81 198 ASN A C 1
ATOM 1566 O O . ASN A 1 198 ? -6.260 7.914 -41.725 1.00 90.81 198 ASN A O 1
ATOM 1570 N N . MET A 1 199 ? -4.110 7.928 -41.112 1.00 91.19 199 MET A N 1
ATOM 1571 C CA . MET A 1 199 ? -4.114 9.275 -40.546 1.00 91.19 199 MET A CA 1
ATOM 1572 C C . MET A 1 199 ? -2.941 10.106 -41.061 1.00 91.19 199 MET A C 1
ATOM 1574 O O . MET A 1 199 ? -1.930 9.591 -41.533 1.00 91.19 199 MET A O 1
ATOM 1578 N N . ASN A 1 200 ? -3.053 11.428 -40.915 1.00 92.31 200 ASN A N 1
ATOM 1579 C CA . ASN A 1 200 ? -1.942 12.333 -41.182 1.00 92.31 200 ASN A CA 1
ATOM 1580 C C . ASN A 1 200 ? -0.721 11.981 -40.302 1.00 92.31 200 ASN A C 1
ATOM 1582 O O . ASN A 1 200 ? -0.880 11.677 -39.120 1.00 92.31 200 ASN A O 1
ATOM 1586 N N . PHE A 1 201 ? 0.491 12.081 -40.863 1.00 92.81 201 PHE A N 1
ATOM 1587 C CA . PHE A 1 201 ? 1.756 11.756 -40.187 1.00 92.81 201 PHE A CA 1
ATOM 1588 C C . PHE A 1 201 ? 1.886 12.369 -38.782 1.00 92.81 201 PHE A C 1
ATOM 1590 O O . PHE A 1 201 ? 2.313 11.680 -37.855 1.00 92.81 201 PHE A O 1
ATOM 1597 N N . TYR A 1 202 ? 1.493 13.631 -38.593 1.00 93.81 202 TYR A N 1
ATOM 1598 C CA . TYR A 1 202 ? 1.615 14.318 -37.302 1.00 93.81 202 TYR A CA 1
ATOM 1599 C C . TYR A 1 202 ? 0.573 13.834 -36.288 1.00 93.81 202 TYR A C 1
ATOM 1601 O O . TYR A 1 202 ? 0.902 13.637 -35.122 1.00 93.81 202 TYR A O 1
ATOM 1609 N N . ILE A 1 203 ? -0.654 13.550 -36.738 1.00 94.25 203 ILE A N 1
ATOM 1610 C CA . ILE A 1 203 ? -1.708 12.955 -35.899 1.00 94.25 203 ILE A CA 1
ATOM 1611 C C . ILE A 1 203 ? -1.283 11.552 -35.449 1.00 94.25 203 ILE A C 1
ATOM 1613 O O . ILE A 1 203 ? -1.299 11.251 -34.256 1.00 94.25 203 ILE A O 1
ATOM 1617 N N . ALA A 1 204 ? -0.826 10.724 -36.394 1.00 94.12 204 ALA A N 1
ATOM 1618 C CA . ALA A 1 204 ? -0.315 9.383 -36.127 1.00 94.12 204 ALA A CA 1
ATOM 1619 C C . ALA A 1 204 ? 0.861 9.406 -35.139 1.00 94.12 204 ALA A C 1
ATOM 1621 O O . ALA A 1 204 ? 0.900 8.610 -34.203 1.00 94.12 204 ALA A O 1
ATOM 1622 N N . SER A 1 205 ? 1.794 10.347 -35.308 1.00 92.25 205 SER A N 1
ATOM 1623 C CA . SER A 1 205 ? 2.954 10.503 -34.421 1.00 92.25 205 SER A CA 1
ATOM 1624 C C . SER A 1 205 ? 2.563 10.978 -33.020 1.00 92.25 205 SER A C 1
ATOM 1626 O O . SER A 1 205 ? 3.125 10.485 -32.046 1.00 92.25 205 SER A O 1
ATOM 1628 N N . GLY A 1 206 ? 1.571 11.865 -32.898 1.00 93.88 206 GLY A N 1
ATOM 1629 C CA . GLY A 1 206 ? 1.031 12.297 -31.606 1.00 93.88 206 GLY A CA 1
ATOM 1630 C C . GLY A 1 206 ? 0.374 11.154 -30.829 1.00 93.88 206 GLY A C 1
ATOM 1631 O O . GLY A 1 206 ? 0.705 10.922 -29.667 1.00 93.88 206 GLY A O 1
ATOM 1632 N N . ILE A 1 207 ? -0.502 10.385 -31.485 1.00 94.81 207 ILE A N 1
ATOM 1633 C CA . ILE A 1 207 ? -1.169 9.220 -30.876 1.00 94.81 207 ILE A CA 1
ATOM 1634 C C . ILE A 1 207 ? -0.146 8.146 -30.493 1.00 94.81 207 ILE A C 1
ATOM 1636 O O . ILE A 1 207 ? -0.198 7.612 -29.387 1.00 94.81 207 ILE A O 1
ATOM 1640 N N . TYR A 1 208 ? 0.802 7.842 -31.381 1.00 93.56 208 TYR A N 1
ATOM 1641 C CA . TYR A 1 208 ? 1.833 6.842 -31.117 1.00 93.56 208 TYR A CA 1
ATOM 1642 C C . TYR A 1 208 ? 2.765 7.253 -29.971 1.00 93.56 208 TYR A C 1
ATOM 1644 O O . TYR A 1 208 ? 3.058 6.440 -29.097 1.00 93.56 208 TYR A O 1
ATOM 1652 N N . GLY A 1 209 ? 3.177 8.524 -29.922 1.00 91.06 209 GLY A N 1
ATOM 1653 C CA . GLY A 1 209 ? 3.961 9.062 -28.811 1.00 91.06 209 GLY A CA 1
ATOM 1654 C C . GLY A 1 209 ? 3.225 8.953 -27.473 1.00 91.06 209 GLY A C 1
ATOM 1655 O O . GLY A 1 209 ? 3.809 8.503 -26.487 1.00 91.06 209 GLY A O 1
ATOM 1656 N N . ALA A 1 210 ? 1.929 9.281 -27.445 1.00 94.12 210 ALA A N 1
ATOM 1657 C CA . ALA A 1 210 ? 1.102 9.082 -26.256 1.00 94.12 210 ALA A CA 1
ATOM 1658 C C . ALA A 1 210 ? 0.979 7.608 -25.864 1.00 94.12 210 ALA A C 1
ATOM 1660 O O . ALA A 1 210 ? 1.079 7.298 -24.683 1.00 94.12 210 ALA A O 1
ATOM 1661 N N . LEU A 1 211 ? 0.814 6.696 -26.827 1.00 90.69 211 LEU A N 1
ATOM 1662 C CA . LEU A 1 211 ? 0.752 5.260 -26.556 1.00 90.69 211 LEU A CA 1
ATOM 1663 C C . LEU A 1 211 ? 2.033 4.766 -25.874 1.00 90.69 211 LEU A C 1
ATOM 1665 O O . LEU A 1 211 ? 1.951 4.069 -24.868 1.00 90.69 211 LEU A O 1
ATOM 1669 N N . LEU A 1 212 ? 3.211 5.148 -26.380 1.00 88.38 212 LEU A N 1
ATOM 1670 C CA . LEU A 1 212 ? 4.486 4.779 -25.756 1.00 88.38 212 LEU A CA 1
ATOM 1671 C C . LEU A 1 212 ? 4.571 5.283 -24.312 1.00 88.38 212 LEU A C 1
ATOM 1673 O O . LEU A 1 212 ? 4.986 4.542 -23.424 1.00 88.38 212 LEU A O 1
ATOM 1677 N N . PHE A 1 213 ? 4.128 6.516 -24.063 1.00 88.31 213 PHE A N 1
ATOM 1678 C CA . PHE A 1 213 ? 4.078 7.070 -22.713 1.00 88.31 213 PHE A CA 1
ATOM 1679 C C . PHE A 1 213 ? 3.089 6.316 -21.812 1.00 88.31 213 PHE A C 1
ATOM 1681 O O . PHE A 1 213 ? 3.421 5.970 -20.681 1.00 88.31 213 PHE A O 1
ATOM 1688 N N . VAL A 1 214 ? 1.903 5.984 -22.324 1.00 90.38 214 VAL A N 1
ATOM 1689 C CA . VAL A 1 214 ? 0.892 5.182 -21.621 1.00 90.38 214 VAL A CA 1
ATOM 1690 C C . VAL A 1 214 ? 1.422 3.791 -21.265 1.00 90.38 214 VAL A C 1
ATOM 1692 O O . VAL A 1 214 ? 1.193 3.330 -20.153 1.00 90.38 214 VAL A O 1
ATOM 1695 N N . ILE A 1 215 ? 2.182 3.136 -22.149 1.00 85.00 215 ILE A N 1
ATOM 1696 C CA . ILE A 1 215 ? 2.826 1.845 -21.851 1.00 85.00 215 ILE A CA 1
ATOM 1697 C C . ILE A 1 215 ? 3.781 1.976 -20.658 1.00 85.00 215 ILE A C 1
ATOM 1699 O O . ILE A 1 215 ? 3.786 1.114 -19.779 1.00 85.00 215 ILE A O 1
ATOM 1703 N N . VAL A 1 216 ? 4.557 3.064 -20.591 1.00 84.12 216 VAL A N 1
ATOM 1704 C CA . VAL A 1 216 ? 5.434 3.340 -19.442 1.00 84.12 216 VAL A CA 1
ATOM 1705 C C . VAL A 1 216 ? 4.616 3.549 -18.164 1.00 84.12 216 VAL A C 1
ATOM 1707 O O . VAL A 1 216 ? 4.960 2.977 -17.132 1.00 84.12 216 VAL A O 1
ATOM 1710 N N . LEU A 1 217 ? 3.515 4.307 -18.219 1.00 86.62 217 LEU A N 1
ATOM 1711 C CA . LEU A 1 217 ? 2.630 4.503 -17.064 1.00 86.62 217 LEU A CA 1
ATOM 1712 C C . LEU A 1 217 ? 2.019 3.181 -16.576 1.00 86.62 217 LEU A C 1
ATOM 1714 O O . LEU A 1 217 ? 2.069 2.894 -15.383 1.00 86.62 217 LEU A O 1
ATOM 1718 N N . LEU A 1 218 ? 1.522 2.343 -17.488 1.00 85.44 218 LEU A N 1
ATOM 1719 C CA . LEU A 1 218 ? 0.991 1.016 -17.165 1.00 85.44 218 LEU A CA 1
ATOM 1720 C C . LEU A 1 218 ? 2.052 0.113 -16.527 1.00 85.44 218 LEU A C 1
ATOM 1722 O O . LEU A 1 218 ? 1.756 -0.638 -15.599 1.00 85.44 218 LEU A O 1
ATOM 1726 N N . TYR A 1 219 ? 3.301 0.195 -16.990 1.00 82.31 219 TYR A N 1
ATOM 1727 C CA . TYR A 1 219 ? 4.406 -0.545 -16.388 1.00 82.31 219 TYR A CA 1
ATOM 1728 C C . TYR A 1 219 ? 4.698 -0.081 -14.951 1.00 82.31 219 TYR A C 1
ATOM 1730 O O . TYR A 1 219 ? 4.895 -0.913 -14.064 1.00 82.31 219 TYR A O 1
ATOM 1738 N N . LEU A 1 220 ? 4.672 1.230 -14.690 1.00 82.75 220 LEU A N 1
ATOM 1739 C CA . LEU A 1 220 ? 4.828 1.772 -13.336 1.00 82.75 220 LEU A CA 1
ATOM 1740 C C . LEU A 1 220 ? 3.683 1.341 -12.407 1.00 82.75 220 LEU A C 1
ATOM 1742 O O . LEU A 1 220 ? 3.931 1.006 -11.248 1.00 82.75 220 LEU A O 1
ATOM 1746 N N . GLU A 1 221 ? 2.449 1.281 -12.910 1.00 85.25 221 GLU A N 1
ATOM 1747 C CA . GLU A 1 221 ? 1.307 0.750 -12.155 1.00 85.25 221 GLU A CA 1
ATOM 1748 C C . GLU A 1 221 ? 1.430 -0.755 -11.883 1.00 85.25 221 GLU A C 1
ATOM 1750 O O . GLU A 1 221 ? 1.093 -1.231 -10.800 1.00 85.25 221 GLU A O 1
ATOM 1755 N N . LEU A 1 222 ? 1.972 -1.529 -12.825 1.00 84.69 222 LEU A N 1
ATOM 1756 C CA . LEU A 1 222 ? 2.249 -2.943 -12.590 1.00 84.69 222 LEU A CA 1
ATOM 1757 C C . LEU A 1 222 ? 3.295 -3.128 -11.480 1.00 84.69 222 LEU A C 1
ATOM 1759 O O . LEU A 1 222 ? 3.133 -3.989 -10.614 1.00 84.69 222 LEU A O 1
ATOM 1763 N N . LEU A 1 223 ? 4.347 -2.303 -11.467 1.00 81.94 223 LEU A N 1
ATOM 1764 C CA . LEU A 1 223 ? 5.354 -2.321 -10.405 1.00 81.94 223 LEU A CA 1
ATOM 1765 C C . LEU A 1 223 ? 4.764 -1.946 -9.041 1.00 81.94 223 LEU A C 1
ATOM 1767 O O . LEU A 1 223 ? 5.104 -2.586 -8.043 1.00 81.94 223 LEU A O 1
ATOM 1771 N N . SER A 1 224 ? 3.861 -0.963 -8.980 1.00 83.69 224 SER A N 1
ATOM 1772 C CA . SER A 1 224 ? 3.202 -0.590 -7.723 1.00 83.69 224 SER A CA 1
ATOM 1773 C C . SER A 1 224 ? 2.301 -1.711 -7.194 1.00 83.69 224 SER A C 1
ATOM 1775 O O . SER A 1 224 ? 2.304 -1.978 -5.993 1.00 83.69 224 SER A O 1
ATOM 1777 N N . LEU A 1 225 ? 1.622 -2.454 -8.075 1.00 85.81 225 LEU A N 1
ATOM 1778 C CA . LEU A 1 225 ? 0.861 -3.652 -7.700 1.00 85.81 225 LEU A CA 1
ATOM 1779 C C . LEU A 1 225 ? 1.757 -4.769 -7.147 1.00 85.81 225 LEU A C 1
ATOM 1781 O O . LEU A 1 225 ? 1.400 -5.415 -6.158 1.00 85.81 225 LEU A O 1
ATOM 1785 N N . VAL A 1 226 ? 2.931 -4.991 -7.745 1.00 84.69 226 VAL A N 1
ATOM 1786 C CA . VAL A 1 226 ? 3.915 -5.956 -7.225 1.00 84.69 226 VAL A CA 1
ATOM 1787 C C . VAL A 1 226 ? 4.424 -5.517 -5.850 1.00 84.69 226 VAL A C 1
ATOM 1789 O O . VAL A 1 226 ? 4.490 -6.339 -4.935 1.00 84.69 226 VAL A O 1
ATOM 1792 N N . ALA A 1 227 ? 4.722 -4.229 -5.665 1.00 79.69 227 ALA A N 1
ATOM 1793 C CA . ALA A 1 227 ? 5.139 -3.684 -4.375 1.00 79.69 227 ALA A CA 1
ATOM 1794 C C . ALA A 1 227 ? 4.050 -3.852 -3.302 1.00 79.69 227 ALA A C 1
ATOM 1796 O O . ALA A 1 227 ? 4.336 -4.355 -2.214 1.00 79.69 227 ALA A O 1
ATOM 1797 N N . ALA A 1 228 ? 2.794 -3.528 -3.625 1.00 84.00 228 ALA A N 1
ATOM 1798 C CA . ALA A 1 228 ? 1.647 -3.736 -2.743 1.00 84.00 228 ALA A CA 1
ATOM 1799 C C . ALA A 1 228 ? 1.502 -5.205 -2.320 1.00 84.00 228 ALA A C 1
ATOM 1801 O O . ALA A 1 228 ? 1.255 -5.501 -1.150 1.00 84.00 228 ALA A O 1
ATOM 1802 N N . TYR A 1 229 ? 1.715 -6.137 -3.251 1.00 86.31 229 TYR A N 1
ATOM 1803 C CA . TYR A 1 229 ? 1.695 -7.567 -2.960 1.00 86.31 229 TYR A CA 1
ATOM 1804 C C . TYR A 1 229 ? 2.815 -7.993 -2.003 1.00 86.31 229 TYR A C 1
ATOM 1806 O O . TYR A 1 229 ? 2.554 -8.696 -1.027 1.00 86.31 229 TYR A O 1
ATOM 1814 N N . VAL A 1 230 ? 4.051 -7.540 -2.232 1.00 86.88 230 VAL A N 1
ATOM 1815 C CA . VAL A 1 230 ? 5.185 -7.834 -1.339 1.00 86.88 230 VAL A CA 1
ATOM 1816 C C . VAL A 1 230 ? 4.930 -7.281 0.064 1.00 86.88 230 VAL A C 1
ATOM 1818 O O . VAL A 1 230 ? 5.116 -7.994 1.050 1.00 86.88 230 VAL A O 1
ATOM 1821 N N . VAL A 1 231 ? 4.444 -6.043 0.172 1.00 81.88 231 VAL A N 1
ATOM 1822 C CA . VAL A 1 231 ? 4.114 -5.427 1.466 1.00 81.88 231 VAL A CA 1
ATOM 1823 C C . VAL A 1 231 ? 2.988 -6.183 2.170 1.00 81.88 231 VAL A C 1
ATOM 1825 O O . VAL A 1 231 ? 3.091 -6.427 3.372 1.00 81.88 231 VAL A O 1
ATOM 1828 N N . SER A 1 232 ? 1.962 -6.620 1.435 1.00 89.38 232 SER A N 1
ATOM 1829 C CA . SER A 1 232 ? 0.868 -7.438 1.972 1.00 89.38 232 SER A CA 1
ATOM 1830 C C . SER A 1 232 ? 1.378 -8.755 2.569 1.00 89.38 232 SER A C 1
ATOM 1832 O O . SER A 1 232 ? 0.952 -9.133 3.661 1.00 89.38 232 SER A O 1
ATOM 1834 N N . LEU A 1 233 ? 2.353 -9.415 1.930 1.00 88.69 233 LEU A N 1
ATOM 1835 C CA . LEU A 1 233 ? 2.984 -10.625 2.473 1.00 88.69 233 LEU A CA 1
ATOM 1836 C C . LEU A 1 233 ? 3.791 -10.350 3.748 1.00 88.69 233 LEU A C 1
ATOM 1838 O O . LEU A 1 233 ? 3.700 -11.114 4.708 1.00 88.69 233 LEU A O 1
ATOM 1842 N N . VAL A 1 234 ? 4.564 -9.261 3.771 1.00 91.50 234 VAL A N 1
ATOM 1843 C CA . VAL A 1 234 ? 5.407 -8.897 4.922 1.00 91.50 234 VAL A CA 1
ATOM 1844 C C . VAL A 1 234 ? 4.556 -8.490 6.127 1.00 91.50 234 VAL A C 1
ATOM 1846 O O . VAL A 1 234 ? 4.823 -8.926 7.246 1.00 91.50 234 VAL A O 1
ATOM 1849 N N . LYS A 1 235 ? 3.514 -7.680 5.911 1.00 86.56 235 LYS A N 1
ATOM 1850 C CA . LYS A 1 235 ? 2.648 -7.153 6.977 1.00 86.56 235 LYS A CA 1
ATOM 1851 C C . LYS A 1 235 ? 1.484 -8.076 7.348 1.00 86.56 235 LYS A C 1
ATOM 1853 O O . LYS A 1 235 ? 0.812 -7.810 8.340 1.00 86.56 235 LYS A O 1
ATOM 1858 N N . LYS A 1 236 ? 1.229 -9.138 6.573 1.00 89.00 236 LYS A N 1
ATOM 1859 C CA . LYS A 1 236 ? 0.044 -10.013 6.695 1.00 89.00 236 LYS A CA 1
ATOM 1860 C C . LYS A 1 236 ? -1.281 -9.237 6.652 1.00 89.00 236 LYS A C 1
ATOM 1862 O O . LYS A 1 236 ? -2.259 -9.620 7.290 1.00 89.00 236 LYS A O 1
ATOM 1867 N N . THR A 1 237 ? -1.311 -8.137 5.906 1.00 81.38 237 THR A N 1
ATOM 1868 C CA . THR A 1 237 ? -2.508 -7.322 5.680 1.00 81.38 237 THR A CA 1
ATOM 1869 C C . THR A 1 237 ? -3.223 -7.771 4.401 1.00 81.38 237 THR A C 1
ATOM 1871 O O . THR A 1 237 ? -2.576 -8.293 3.488 1.00 81.38 237 THR A O 1
ATOM 1874 N N . PRO A 1 238 ? -4.553 -7.585 4.287 1.00 84.81 238 PRO A N 1
ATOM 1875 C CA . PRO A 1 238 ? -5.282 -7.908 3.063 1.00 84.81 238 PRO A CA 1
ATOM 1876 C C . PRO A 1 238 ? -4.711 -7.160 1.851 1.00 84.81 238 PRO A C 1
ATOM 1878 O O . PRO A 1 238 ? -4.522 -5.944 1.912 1.00 84.81 238 PRO A O 1
ATOM 1881 N N . LEU A 1 239 ? -4.494 -7.871 0.737 1.00 81.88 239 LEU A N 1
ATOM 1882 C CA . LEU A 1 239 ? -3.908 -7.313 -0.491 1.00 81.88 239 LEU A CA 1
ATOM 1883 C C . LEU A 1 239 ? -4.645 -6.061 -0.975 1.00 81.88 239 LEU A C 1
ATOM 1885 O O . LEU A 1 239 ? -4.017 -5.092 -1.381 1.00 81.88 239 LEU A O 1
ATOM 1889 N N . THR A 1 240 ? -5.974 -6.062 -0.894 1.00 77.00 240 THR A N 1
ATOM 1890 C CA . THR A 1 240 ? -6.823 -4.935 -1.301 1.00 77.00 240 THR A CA 1
ATOM 1891 C C . THR A 1 240 ? -6.478 -3.642 -0.565 1.00 77.00 240 THR A C 1
ATOM 1893 O O . THR A 1 240 ? -6.558 -2.567 -1.149 1.00 77.00 240 THR A O 1
ATOM 1896 N N . THR A 1 241 ? -6.067 -3.733 0.702 1.00 77.88 241 THR A N 1
ATOM 1897 C CA . THR A 1 241 ? -5.686 -2.572 1.514 1.00 77.88 241 THR A CA 1
ATOM 1898 C C . THR A 1 241 ? -4.336 -2.012 1.082 1.00 77.88 241 THR A C 1
ATOM 1900 O O . THR A 1 241 ? -4.196 -0.802 0.954 1.00 77.88 241 THR A O 1
ATOM 1903 N N . GLU A 1 242 ? -3.348 -2.864 0.807 1.00 82.06 242 GLU A N 1
ATOM 1904 C CA . GLU A 1 242 ? -2.045 -2.380 0.335 1.00 82.06 242 GLU A CA 1
ATOM 1905 C C . GLU A 1 242 ? -2.124 -1.873 -1.107 1.00 82.06 242 GLU A C 1
ATOM 1907 O O . GLU A 1 242 ? -1.541 -0.843 -1.423 1.00 82.06 242 GLU A O 1
ATOM 1912 N N . VAL A 1 243 ? -2.906 -2.525 -1.974 1.00 82.81 243 VAL A N 1
ATOM 1913 C CA . VAL A 1 243 ? -3.162 -2.036 -3.340 1.00 82.81 243 VAL A CA 1
ATOM 1914 C C . VAL A 1 243 ? -3.770 -0.636 -3.300 1.00 82.81 243 VAL A C 1
ATOM 1916 O O . VAL A 1 243 ? -3.335 0.236 -4.045 1.00 82.81 243 VAL A O 1
ATOM 1919 N N . TYR A 1 244 ? -4.714 -0.397 -2.391 1.00 78.12 244 TYR A N 1
ATOM 1920 C CA . TYR A 1 244 ? -5.278 0.929 -2.162 1.00 78.12 244 TYR A CA 1
ATOM 1921 C C . TYR A 1 244 ? -4.220 1.948 -1.709 1.00 78.12 244 TYR A C 1
ATOM 1923 O O . TYR A 1 244 ? -4.120 3.023 -2.291 1.00 78.12 244 TYR A O 1
ATOM 1931 N N . ASN A 1 245 ? -3.376 1.591 -0.735 1.00 78.00 245 ASN A N 1
ATOM 1932 C CA . ASN A 1 245 ? -2.315 2.477 -0.240 1.00 78.00 245 ASN A CA 1
ATOM 1933 C C . ASN A 1 245 ? -1.325 2.891 -1.345 1.00 78.00 245 ASN A C 1
ATOM 1935 O O . ASN A 1 245 ? -0.832 4.015 -1.335 1.00 78.00 245 ASN A O 1
ATOM 1939 N N . PHE A 1 246 ? -1.027 1.991 -2.287 1.00 81.06 246 PHE A N 1
ATOM 1940 C CA . PHE A 1 246 ? -0.097 2.253 -3.390 1.00 81.06 246 PHE A CA 1
ATOM 1941 C C . PHE A 1 246 ? -0.740 2.969 -4.586 1.00 81.06 246 PHE A C 1
ATOM 1943 O O . PHE A 1 246 ? -0.074 3.780 -5.226 1.00 81.06 246 PHE A O 1
ATOM 1950 N N . LEU A 1 247 ? -2.001 2.668 -4.918 1.00 79.06 247 LEU A N 1
ATOM 1951 C CA . LEU A 1 247 ? -2.702 3.285 -6.054 1.00 79.06 247 LEU A CA 1
ATOM 1952 C C . LEU A 1 247 ? -3.309 4.654 -5.721 1.00 79.06 247 LEU A C 1
ATOM 1954 O O . LEU A 1 247 ? -3.595 5.422 -6.640 1.00 79.06 247 LEU A O 1
ATOM 1958 N N . GLY A 1 248 ? -3.483 4.962 -4.435 1.00 75.81 248 GLY A N 1
ATOM 1959 C CA . GLY A 1 248 ? -4.054 6.219 -3.970 1.00 75.81 248 GLY A CA 1
ATOM 1960 C C . GLY A 1 248 ? -5.566 6.311 -4.187 1.00 75.81 248 GLY A C 1
ATOM 1961 O O . GLY A 1 248 ? -6.262 5.304 -4.319 1.00 75.81 248 GLY A O 1
ATOM 1962 N N . HIS A 1 249 ? -6.064 7.547 -4.205 1.00 73.81 249 HIS A N 1
ATOM 1963 C CA . HIS A 1 249 ? -7.490 7.867 -4.268 1.00 73.81 249 HIS A CA 1
ATOM 1964 C C . HIS A 1 249 ? -7.860 8.413 -5.647 1.00 73.81 249 HIS A C 1
ATOM 1966 O O . HIS A 1 249 ? -7.132 9.245 -6.198 1.00 73.81 249 HIS A O 1
ATOM 1972 N N . GLY A 1 250 ? -8.999 7.970 -6.175 1.00 75.94 250 GLY A N 1
ATOM 1973 C CA . GLY A 1 250 ? -9.572 8.500 -7.408 1.00 75.94 250 GLY A CA 1
ATOM 1974 C C . GLY A 1 250 ? -10.318 9.807 -7.170 1.00 75.94 250 GLY A C 1
ATOM 1975 O O . GLY A 1 250 ? -10.918 10.020 -6.112 1.00 75.94 250 GLY A O 1
ATOM 1976 N N . ARG A 1 251 ? -10.315 10.690 -8.168 1.00 68.62 251 ARG A N 1
ATOM 1977 C CA . ARG A 1 251 ? -11.175 11.879 -8.188 1.00 68.62 251 ARG A CA 1
ATOM 1978 C C . ARG A 1 251 ? -12.323 11.577 -9.142 1.00 68.62 251 ARG A C 1
ATOM 1980 O O . ARG A 1 251 ? -12.120 11.146 -10.265 1.00 68.62 251 ARG A O 1
ATOM 1987 N N . LYS A 1 252 ? -13.566 11.760 -8.695 1.00 74.62 252 LYS A N 1
ATOM 1988 C CA . LYS A 1 252 ? -14.771 11.398 -9.469 1.00 74.62 252 LYS A CA 1
ATOM 1989 C C . LYS A 1 252 ? -15.064 12.385 -10.621 1.00 74.62 252 LYS A C 1
ATOM 1991 O O . LYS A 1 252 ? -16.216 12.581 -10.998 1.00 74.62 252 LYS A O 1
ATOM 1996 N N . ASP A 1 253 ? -14.032 13.030 -11.163 1.00 83.50 253 ASP A N 1
ATOM 1997 C CA . ASP A 1 253 ? -14.056 14.101 -12.165 1.00 83.50 253 ASP A CA 1
ATOM 1998 C C . ASP A 1 253 ? -13.747 13.606 -13.593 1.00 83.50 253 ASP A C 1
ATOM 2000 O O . ASP A 1 253 ? -13.496 14.407 -14.494 1.00 83.50 253 ASP A O 1
ATOM 2004 N N . ASN A 1 254 ? -13.849 12.294 -13.839 1.00 87.06 254 ASN A N 1
ATOM 2005 C CA . ASN A 1 254 ? -13.557 11.634 -15.122 1.00 87.06 254 ASN A CA 1
ATOM 2006 C C . ASN A 1 254 ? -14.191 12.308 -16.348 1.00 87.06 254 ASN A C 1
ATOM 2008 O O . ASN A 1 254 ? -13.554 12.426 -17.394 1.00 87.06 254 ASN A O 1
ATOM 2012 N N . ASN A 1 255 ? -15.419 12.819 -16.223 1.00 89.62 255 ASN A N 1
ATOM 2013 C CA . ASN A 1 255 ? -16.104 13.500 -17.326 1.00 89.62 255 ASN A CA 1
ATOM 2014 C C . ASN A 1 255 ? -15.371 14.774 -17.783 1.00 89.62 255 ASN A C 1
ATOM 2016 O O . ASN A 1 255 ? -15.352 15.070 -18.977 1.00 89.62 255 ASN A O 1
ATOM 2020 N N . VAL A 1 256 ? -14.749 15.511 -16.856 1.00 91.88 256 VAL A N 1
ATOM 2021 C CA . VAL A 1 256 ? -13.994 16.737 -17.158 1.00 91.88 256 VAL A CA 1
ATOM 2022 C C . VAL A 1 256 ? -12.728 16.394 -17.939 1.00 91.88 256 VAL A C 1
ATOM 2024 O O . VAL A 1 256 ? -12.450 17.018 -18.960 1.00 91.88 256 VAL A O 1
ATOM 2027 N N . TRP A 1 257 ? -12.001 15.358 -17.515 1.00 92.00 257 TRP A N 1
ATOM 2028 C CA . TRP A 1 257 ? -10.778 14.896 -18.178 1.00 92.00 257 TRP A CA 1
ATOM 2029 C C . TRP A 1 257 ? -11.037 14.285 -19.558 1.00 92.00 257 TRP A C 1
ATOM 2031 O O . TRP A 1 257 ? -10.247 14.499 -20.481 1.00 92.00 257 TRP A O 1
ATOM 2041 N N . ILE A 1 258 ? -12.162 13.586 -19.738 1.00 94.94 258 ILE A N 1
ATOM 2042 C CA . ILE A 1 258 ? -12.589 13.093 -21.055 1.00 94.94 258 ILE A CA 1
ATOM 2043 C C . ILE A 1 258 ? -12.914 14.273 -21.974 1.00 94.94 258 ILE A C 1
ATOM 2045 O O . ILE A 1 258 ? -12.404 14.332 -23.092 1.00 94.94 258 ILE A O 1
ATOM 2049 N N . ALA A 1 259 ? -13.711 15.240 -21.507 1.00 95.31 259 ALA A N 1
ATOM 2050 C CA . ALA A 1 259 ? -14.077 16.412 -22.301 1.00 95.31 259 ALA A CA 1
ATOM 2051 C C . ALA A 1 259 ? -12.851 17.262 -22.678 1.00 95.31 259 ALA A C 1
ATOM 2053 O O . ALA A 1 259 ? -12.693 17.635 -23.842 1.00 95.31 259 ALA A O 1
ATOM 2054 N N . ALA A 1 260 ? -11.951 17.512 -21.723 1.00 95.31 260 ALA A N 1
ATOM 2055 C CA . ALA A 1 260 ? -10.693 18.213 -21.961 1.00 95.31 260 ALA A CA 1
ATOM 2056 C C . ALA A 1 260 ? -9.800 17.45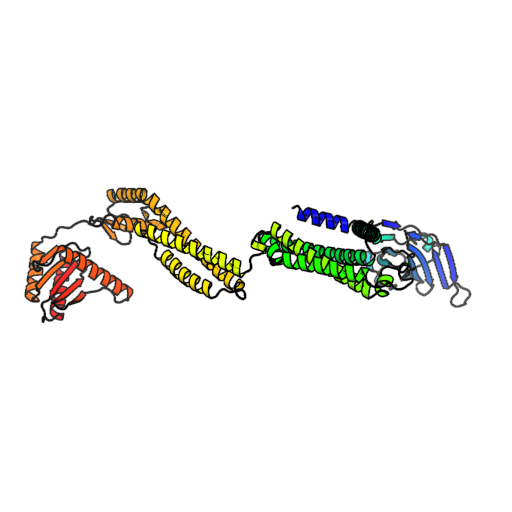0 -22.951 1.00 95.31 260 ALA A C 1
ATOM 2058 O O . ALA A 1 260 ? -9.268 18.048 -23.885 1.00 95.31 260 ALA A O 1
ATOM 2059 N N . GLY A 1 261 ? -9.687 16.127 -22.797 1.00 96.25 261 GLY A N 1
ATOM 2060 C CA . GLY A 1 261 ? -8.901 15.275 -23.685 1.00 96.25 261 GLY A CA 1
ATOM 2061 C C . GLY A 1 261 ? -9.404 15.296 -25.128 1.00 96.25 261 GLY A C 1
ATOM 2062 O O . GLY A 1 261 ? -8.622 15.538 -26.049 1.00 96.25 261 GLY A O 1
ATOM 2063 N N . VAL A 1 262 ? -10.716 15.142 -25.330 1.00 97.19 262 VAL A N 1
ATOM 2064 C CA . VAL A 1 262 ? -11.351 15.247 -26.655 1.00 97.19 262 VAL A CA 1
ATOM 2065 C C . VAL A 1 262 ? -11.148 16.644 -27.246 1.00 97.19 262 VAL A C 1
ATOM 2067 O O . VAL A 1 262 ? -10.772 16.765 -28.413 1.00 97.19 262 VAL A O 1
ATOM 2070 N N . GLY A 1 263 ? -11.326 17.700 -26.446 1.00 97.44 263 GLY A N 1
ATOM 2071 C CA . GLY A 1 263 ? -11.085 19.080 -26.872 1.00 97.44 263 GLY A CA 1
ATOM 2072 C C . GLY A 1 263 ? -9.651 19.306 -27.359 1.00 97.44 263 GLY A C 1
ATOM 2073 O O . GLY A 1 263 ? -9.446 19.843 -28.448 1.00 97.44 263 GLY A O 1
ATOM 2074 N N . LEU A 1 264 ? -8.655 18.829 -26.607 1.00 97.88 264 LEU A N 1
ATOM 2075 C CA . LEU A 1 264 ? -7.244 18.906 -26.993 1.00 97.88 264 LEU A CA 1
ATOM 2076 C C . LEU A 1 264 ? -6.961 18.114 -28.275 1.00 97.88 264 LEU A C 1
ATOM 2078 O O . LEU A 1 264 ? -6.280 18.624 -29.161 1.00 97.88 264 LEU A O 1
ATOM 2082 N N . MET A 1 265 ? -7.522 16.914 -28.437 1.00 97.06 265 MET A N 1
ATOM 2083 C CA . MET A 1 265 ? -7.349 16.138 -29.671 1.00 97.06 265 MET A CA 1
ATOM 2084 C C . MET A 1 265 ? -7.903 16.866 -30.903 1.00 97.06 265 MET A C 1
ATOM 2086 O O . MET A 1 265 ? -7.258 16.859 -31.955 1.00 97.06 265 MET A O 1
ATOM 2090 N N . VAL A 1 266 ? -9.057 17.531 -30.780 1.00 97.31 266 VAL A N 1
ATOM 2091 C CA . VAL A 1 266 ? -9.645 18.337 -31.863 1.00 97.31 266 VAL A CA 1
ATOM 2092 C C . VAL A 1 266 ? -8.754 19.535 -32.193 1.00 97.31 266 VAL A C 1
ATOM 2094 O O . VAL A 1 266 ? -8.412 19.739 -33.358 1.00 97.31 266 VAL A O 1
ATOM 2097 N N . VAL A 1 267 ? -8.322 20.293 -31.179 1.00 97.50 267 VAL A N 1
ATOM 2098 C CA . VAL A 1 267 ? -7.443 21.462 -31.356 1.00 97.50 267 VAL A CA 1
ATOM 2099 C C . VAL A 1 267 ? -6.106 21.060 -31.981 1.00 97.50 267 VAL A C 1
ATOM 2101 O O . VAL A 1 267 ? -5.671 21.669 -32.956 1.00 97.50 267 VAL A O 1
ATOM 2104 N N . GLY A 1 268 ? -5.465 20.007 -31.474 1.00 96.50 268 GLY A N 1
ATOM 2105 C CA . GLY A 1 268 ? -4.192 19.527 -32.003 1.00 96.50 268 GLY A CA 1
ATOM 2106 C C . GLY A 1 268 ? -4.308 18.997 -33.436 1.00 96.50 268 GLY A C 1
ATOM 2107 O O . GLY A 1 268 ? -3.433 19.266 -34.260 1.00 96.50 268 GLY A O 1
ATOM 2108 N N . SER A 1 269 ? -5.423 18.338 -33.774 1.00 95.38 269 SER A N 1
ATOM 2109 C CA . SER A 1 269 ? -5.711 17.908 -35.151 1.00 95.38 269 SER A CA 1
ATOM 2110 C C . SER A 1 269 ? -5.912 19.100 -36.087 1.00 95.38 269 SER A C 1
ATOM 2112 O O . SER A 1 269 ? -5.377 19.102 -37.194 1.00 95.38 269 SER A O 1
ATOM 2114 N N . ALA A 1 270 ? -6.614 20.145 -35.638 1.00 96.06 270 ALA A N 1
ATOM 2115 C CA . ALA A 1 270 ? -6.775 21.376 -36.405 1.00 96.06 270 ALA A CA 1
ATOM 2116 C C . ALA A 1 270 ? -5.418 22.047 -36.677 1.00 96.06 270 ALA A C 1
ATOM 2118 O O . ALA A 1 270 ? -5.122 22.379 -37.822 1.00 96.06 270 ALA A O 1
ATOM 2119 N N . ILE A 1 271 ? -4.551 22.166 -35.665 1.00 94.75 271 ILE A N 1
ATOM 2120 C CA . ILE A 1 271 ? -3.196 22.717 -35.829 1.00 94.75 271 ILE A CA 1
ATOM 2121 C C . ILE A 1 271 ? -2.381 21.883 -36.832 1.00 94.75 271 ILE A C 1
ATOM 2123 O O . ILE A 1 271 ? -1.747 22.443 -37.727 1.00 94.75 271 ILE A O 1
ATOM 2127 N N . ALA A 1 272 ? -2.412 20.551 -36.727 1.00 92.62 272 ALA A N 1
ATOM 2128 C CA . ALA A 1 272 ? -1.643 19.655 -37.595 1.00 92.62 272 A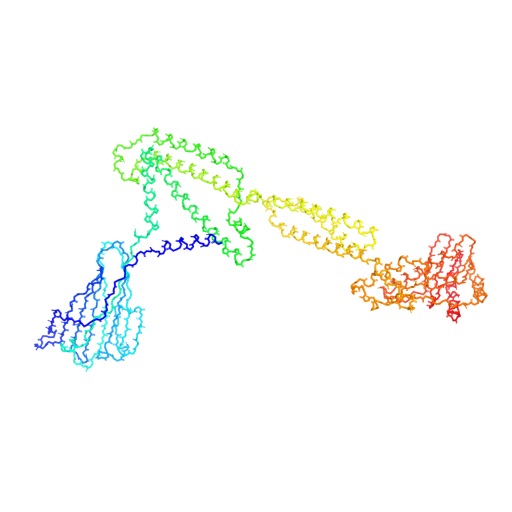LA A CA 1
ATOM 2129 C C . ALA A 1 272 ? -2.088 19.686 -39.072 1.00 92.62 272 ALA A C 1
ATOM 2131 O O . ALA A 1 272 ? -1.262 19.507 -39.974 1.00 92.62 272 ALA A O 1
ATOM 2132 N N . LEU A 1 273 ? -3.383 19.906 -39.323 1.00 93.19 273 LEU A N 1
ATOM 2133 C CA . LEU A 1 273 ? -3.966 19.906 -40.668 1.00 93.19 273 LEU A CA 1
ATOM 2134 C C . LEU A 1 273 ? -3.961 21.287 -41.334 1.00 93.19 273 LEU A C 1
ATOM 2136 O O . LEU A 1 273 ? -3.784 21.364 -42.546 1.00 93.19 273 LEU A O 1
ATOM 2140 N N . LEU A 1 274 ? -4.153 22.362 -40.565 1.00 92.81 274 LEU A N 1
ATOM 2141 C CA . LEU A 1 274 ? -4.304 23.721 -41.101 1.00 92.81 274 LEU A CA 1
ATOM 2142 C C . LEU A 1 274 ? -2.974 24.456 -41.296 1.00 92.81 274 LEU A C 1
ATOM 2144 O O . LEU A 1 274 ? -2.932 25.472 -41.987 1.00 92.81 274 LEU A O 1
ATOM 2148 N N . THR A 1 275 ? -1.887 23.976 -40.691 1.00 92.44 275 THR A N 1
ATOM 2149 C CA . THR A 1 275 ? -0.559 24.584 -40.849 1.00 92.44 275 THR A CA 1
ATOM 2150 C C . THR A 1 275 ? 0.178 24.019 -42.065 1.00 92.44 275 THR A C 1
ATOM 2152 O O . THR A 1 275 ? -0.045 22.882 -42.491 1.00 92.44 275 THR A O 1
ATOM 2155 N N . THR A 1 276 ? 1.058 24.824 -42.659 1.00 88.56 276 THR A N 1
ATOM 2156 C CA . THR A 1 276 ? 1.836 24.435 -43.840 1.00 88.56 276 THR A CA 1
ATOM 2157 C C . THR A 1 276 ? 3.030 23.565 -43.457 1.00 88.56 276 THR A C 1
ATOM 2159 O O . THR A 1 276 ? 3.579 23.671 -42.362 1.00 88.56 276 THR A O 1
ATOM 2162 N N . GLU A 1 277 ? 3.408 22.660 -44.358 1.00 88.19 277 GLU A N 1
ATOM 2163 C CA . GLU A 1 277 ? 4.560 21.772 -44.188 1.00 88.19 277 GLU A CA 1
ATOM 2164 C C . GLU A 1 277 ? 5.747 22.295 -45.004 1.00 88.19 277 GLU A C 1
ATOM 2166 O O . GLU A 1 277 ? 5.571 22.798 -46.117 1.00 88.19 277 GLU A O 1
ATOM 2171 N N . ALA A 1 278 ? 6.952 22.194 -44.447 1.00 87.06 278 ALA A N 1
ATOM 2172 C CA . ALA A 1 278 ? 8.185 22.609 -45.089 1.00 87.06 278 ALA A CA 1
ATOM 2173 C C . ALA A 1 278 ? 8.435 21.765 -46.357 1.00 87.06 278 ALA A C 1
ATOM 2175 O O . ALA A 1 278 ? 8.359 20.529 -46.292 1.00 87.06 278 ALA A O 1
ATOM 2176 N N . PRO A 1 279 ? 8.753 22.386 -47.508 1.00 83.62 279 PRO A N 1
ATOM 2177 C CA . PRO A 1 279 ? 9.025 21.664 -48.750 1.00 83.62 279 PRO A CA 1
ATOM 2178 C C . PRO A 1 279 ? 10.143 20.627 -48.578 1.00 83.62 279 PRO A C 1
ATOM 2180 O O . PRO A 1 279 ? 11.157 20.909 -47.948 1.00 83.62 279 PRO A O 1
ATOM 2183 N N . GLY A 1 280 ? 9.957 19.421 -49.123 1.00 83.06 280 GLY A N 1
ATOM 2184 C CA . GLY A 1 280 ? 10.944 18.333 -49.043 1.00 83.06 280 GLY A CA 1
ATOM 2185 C C . GLY A 1 280 ? 11.047 17.634 -47.680 1.00 83.06 280 GLY A C 1
ATOM 2186 O O . GLY A 1 280 ? 11.753 16.640 -47.559 1.00 83.06 280 GLY A O 1
ATOM 2187 N N . SER A 1 281 ? 10.316 18.085 -46.653 1.00 85.19 281 SER A N 1
ATOM 2188 C CA . SER A 1 281 ? 10.361 17.440 -45.331 1.00 85.19 281 SER A CA 1
ATOM 2189 C C . SER A 1 281 ? 9.661 16.076 -45.273 1.00 85.19 281 SER A C 1
ATOM 2191 O O . SER A 1 281 ? 9.867 15.326 -44.321 1.00 85.19 281 SER A O 1
ATOM 2193 N N . ALA A 1 282 ? 8.876 15.717 -46.295 1.00 84.25 282 ALA A N 1
ATOM 2194 C CA . ALA A 1 282 ? 8.144 14.455 -46.349 1.00 84.25 282 ALA A CA 1
ATOM 2195 C C . ALA A 1 282 ? 9.049 13.212 -46.402 1.00 84.25 282 ALA A C 1
ATOM 2197 O O . ALA A 1 282 ? 8.663 12.173 -45.857 1.00 84.25 282 ALA A O 1
ATOM 2198 N N . ASP A 1 283 ? 10.235 13.358 -46.998 1.00 85.81 283 ASP A N 1
ATOM 2199 C CA . ASP A 1 283 ? 11.220 12.292 -47.212 1.00 85.81 283 ASP A CA 1
ATOM 2200 C C . ASP A 1 283 ? 12.243 12.179 -46.067 1.00 85.81 283 ASP A C 1
ATOM 2202 O O . ASP A 1 283 ? 13.078 11.277 -46.057 1.00 85.81 283 ASP A O 1
ATOM 2206 N N . LEU A 1 284 ? 12.186 13.088 -45.086 1.00 85.88 284 LEU A N 1
ATOM 2207 C CA . LEU A 1 284 ? 13.052 13.051 -43.910 1.00 85.88 284 LEU A CA 1
ATOM 2208 C C . LEU A 1 284 ? 12.649 11.922 -42.950 1.00 85.88 284 LEU A C 1
ATOM 2210 O O . LEU A 1 284 ? 11.473 11.565 -42.827 1.00 85.88 284 LEU A O 1
ATOM 2214 N N . GLU A 1 285 ? 13.625 11.422 -42.188 1.00 85.31 285 GLU A N 1
ATOM 2215 C CA . GLU A 1 285 ? 13.357 10.535 -41.052 1.00 85.31 285 GLU A CA 1
ATOM 2216 C C . GLU A 1 285 ? 12.423 11.194 -40.025 1.00 85.31 285 GLU A C 1
ATOM 2218 O O . GLU A 1 285 ? 12.388 12.418 -39.876 1.00 85.31 285 GLU A O 1
ATOM 2223 N N . THR A 1 286 ? 11.691 10.373 -39.265 1.00 84.31 286 THR A N 1
ATOM 2224 C CA . THR A 1 286 ? 10.609 10.802 -38.363 1.00 84.31 286 THR A CA 1
ATOM 2225 C C . THR A 1 286 ? 10.990 11.977 -37.456 1.00 84.31 286 THR A C 1
ATOM 2227 O O . THR A 1 286 ? 10.261 12.966 -37.402 1.00 84.31 286 THR A O 1
ATOM 2230 N N . LEU A 1 287 ? 12.137 11.908 -36.768 1.00 85.00 287 LEU A N 1
ATOM 2231 C CA . LEU A 1 287 ? 12.585 12.966 -35.851 1.00 85.00 287 LEU A CA 1
ATOM 2232 C C . LEU A 1 287 ? 12.935 14.268 -36.585 1.00 85.00 287 LEU A C 1
ATOM 2234 O O . LEU A 1 287 ? 12.560 15.351 -36.138 1.00 85.00 287 LEU A O 1
ATOM 2238 N N . LEU A 1 288 ? 13.602 14.168 -37.736 1.00 85.88 288 LEU A N 1
ATOM 2239 C CA . LEU A 1 288 ? 13.982 15.317 -38.560 1.00 85.88 288 LEU A CA 1
ATOM 2240 C C . LEU A 1 288 ? 12.755 15.981 -39.207 1.00 85.88 288 LEU A C 1
ATOM 2242 O O . LEU A 1 288 ? 12.673 17.210 -39.279 1.00 85.88 288 LEU A O 1
ATOM 2246 N N . ARG A 1 289 ? 11.754 15.193 -39.616 1.00 90.25 289 ARG A N 1
ATOM 2247 C CA . ARG A 1 289 ? 10.476 15.695 -40.146 1.00 90.25 289 ARG A CA 1
ATOM 2248 C C . ARG A 1 289 ? 9.638 16.414 -39.087 1.00 90.25 289 ARG A C 1
ATOM 2250 O O . ARG A 1 289 ? 9.008 17.430 -39.388 1.00 90.25 289 ARG A O 1
ATOM 2257 N N . LEU A 1 290 ? 9.642 15.912 -37.849 1.00 89.81 290 LEU A N 1
ATOM 2258 C CA . LEU A 1 290 ? 9.013 16.588 -36.710 1.00 89.81 290 LEU A CA 1
ATOM 2259 C C . LEU A 1 290 ? 9.747 17.897 -36.372 1.00 89.81 290 LEU A C 1
ATOM 2261 O O . LEU A 1 290 ? 9.110 18.939 -36.222 1.00 89.81 290 LEU A O 1
ATOM 2265 N N . GLY A 1 291 ? 11.081 17.876 -36.310 1.00 88.69 291 GLY A N 1
ATOM 2266 C CA . GLY A 1 291 ? 11.888 19.057 -35.982 1.00 88.69 291 GLY A CA 1
ATOM 2267 C C . GLY A 1 291 ? 11.813 20.182 -37.021 1.00 88.69 291 GLY A C 1
ATOM 2268 O O . GLY A 1 291 ? 11.831 21.355 -36.662 1.00 88.69 291 GLY A O 1
ATOM 2269 N N . SER A 1 292 ? 11.663 19.840 -38.302 1.00 90.00 292 SER A N 1
ATOM 2270 C CA . SER A 1 292 ? 11.543 20.815 -39.401 1.00 90.00 292 SER A CA 1
ATOM 2271 C C . SER A 1 292 ? 10.172 21.496 -39.494 1.00 90.00 292 SER A C 1
ATOM 2273 O O . SER A 1 292 ? 10.037 22.501 -40.188 1.00 90.00 292 SER A O 1
ATOM 2275 N N . ASN A 1 293 ? 9.156 20.992 -38.785 1.00 92.44 293 ASN A N 1
ATOM 2276 C CA . ASN A 1 293 ? 7.766 21.442 -38.895 1.00 92.44 293 ASN A CA 1
ATOM 2277 C C . ASN A 1 293 ? 7.154 21.749 -37.523 1.00 92.44 293 ASN A C 1
ATOM 2279 O O . ASN A 1 293 ? 6.207 21.096 -37.079 1.00 92.44 293 ASN A O 1
ATOM 2283 N N . ILE A 1 294 ? 7.693 22.769 -36.853 1.00 92.19 294 ILE A N 1
ATOM 2284 C CA . ILE A 1 294 ? 7.348 23.121 -35.466 1.00 92.19 294 ILE A CA 1
ATOM 2285 C C . ILE A 1 294 ? 5.828 23.268 -35.238 1.00 92.19 294 ILE A C 1
ATOM 2287 O O . ILE A 1 294 ? 5.330 22.631 -34.309 1.00 92.19 294 ILE A O 1
ATOM 2291 N N . PRO A 1 295 ? 5.049 24.012 -36.057 1.00 93.75 295 PRO A N 1
ATOM 2292 C CA . PRO A 1 295 ? 3.614 24.177 -35.806 1.00 93.75 295 PRO A CA 1
ATOM 2293 C C . PRO A 1 295 ? 2.843 22.852 -35.837 1.00 93.75 295 PRO A C 1
ATOM 2295 O O . PRO A 1 295 ? 2.034 22.582 -34.951 1.00 93.75 295 PRO A O 1
ATOM 2298 N N . LYS A 1 296 ? 3.138 21.975 -36.803 1.00 94.25 296 LYS A N 1
ATOM 2299 C CA . LYS A 1 296 ? 2.505 20.652 -36.896 1.00 94.25 296 LYS A CA 1
ATOM 2300 C C . LYS A 1 296 ? 2.902 19.736 -35.744 1.00 94.25 296 LYS A C 1
ATOM 2302 O O . LYS A 1 296 ? 2.064 19.001 -35.225 1.00 94.25 296 LYS A O 1
ATOM 2307 N N . THR A 1 297 ? 4.156 19.815 -35.311 1.00 94.06 297 THR A N 1
ATOM 2308 C CA . THR A 1 297 ? 4.666 19.068 -34.155 1.00 94.06 297 THR A CA 1
ATOM 2309 C C . THR A 1 297 ? 4.019 19.526 -32.849 1.00 94.06 297 THR A C 1
ATOM 2311 O O . THR A 1 297 ? 3.697 18.685 -32.013 1.00 94.06 297 THR A O 1
ATOM 2314 N N . ILE A 1 298 ? 3.722 20.821 -32.695 1.00 95.31 298 ILE A N 1
ATOM 2315 C CA . ILE A 1 298 ? 2.892 21.317 -31.585 1.00 95.31 298 ILE A CA 1
ATOM 2316 C C . ILE A 1 298 ? 1.502 20.670 -31.640 1.00 95.31 298 ILE A C 1
ATOM 2318 O O . ILE A 1 298 ? 1.024 20.179 -30.621 1.00 95.31 298 ILE A O 1
ATOM 2322 N N . GLY A 1 299 ? 0.882 20.585 -32.821 1.00 95.38 299 GLY A N 1
ATOM 2323 C CA . GLY A 1 299 ? -0.387 19.870 -33.001 1.00 95.38 299 GLY A CA 1
ATOM 2324 C C . GLY A 1 299 ? -0.317 18.402 -32.557 1.00 95.38 299 GLY A C 1
ATOM 2325 O O . GLY A 1 299 ? -1.168 17.947 -31.793 1.00 95.38 299 GLY A O 1
ATOM 2326 N N . ALA A 1 300 ? 0.738 17.683 -32.954 1.00 95.62 300 ALA A N 1
ATOM 2327 C CA . ALA A 1 300 ? 0.992 16.304 -32.527 1.00 95.62 300 ALA A CA 1
ATOM 2328 C C . ALA A 1 300 ? 1.145 16.175 -31.000 1.00 95.62 300 ALA A C 1
ATOM 2330 O O . ALA A 1 300 ? 0.591 15.258 -30.394 1.00 95.62 300 ALA A O 1
ATOM 2331 N N . PHE A 1 301 ? 1.858 17.107 -30.365 1.00 96.75 301 PHE A N 1
ATOM 2332 C CA . PHE A 1 301 ? 2.043 17.131 -28.914 1.00 96.75 301 PHE A CA 1
ATOM 2333 C C . PHE A 1 301 ? 0.733 17.404 -28.161 1.00 96.75 301 PHE A C 1
ATOM 2335 O O . PHE A 1 301 ? 0.430 16.730 -27.180 1.00 96.75 301 PHE A O 1
ATOM 2342 N N . VAL A 1 302 ? -0.089 18.336 -28.650 1.00 97.62 302 VAL A N 1
ATOM 2343 C CA . VAL A 1 302 ? -1.410 18.629 -28.071 1.00 97.62 302 VAL A CA 1
ATOM 2344 C C . VAL A 1 302 ? -2.338 17.410 -28.170 1.00 97.62 302 VAL A C 1
ATOM 2346 O O . VAL A 1 302 ? -3.026 17.086 -27.201 1.00 97.62 302 VAL A O 1
ATOM 2349 N N . ILE A 1 303 ? -2.306 16.678 -29.293 1.00 97.50 303 ILE A N 1
ATOM 2350 C CA . ILE A 1 303 ? -3.014 15.392 -29.426 1.00 97.50 303 ILE A CA 1
ATOM 2351 C C . ILE A 1 303 ? -2.511 14.397 -28.381 1.00 97.50 303 ILE A C 1
ATOM 2353 O O . ILE A 1 303 ? -3.324 13.733 -27.740 1.00 97.50 303 ILE A O 1
ATOM 2357 N N . ALA A 1 304 ? -1.192 14.308 -28.182 1.00 96.81 304 ALA A N 1
ATOM 2358 C CA . ALA A 1 304 ? -0.617 13.379 -27.220 1.00 96.81 304 ALA A CA 1
ATOM 2359 C C . ALA A 1 304 ? -1.108 13.655 -25.788 1.00 96.81 304 ALA A C 1
ATOM 2361 O O . ALA A 1 304 ? -1.534 12.728 -25.100 1.00 96.81 304 ALA A O 1
ATOM 2362 N N . ILE A 1 305 ? -1.140 14.925 -25.365 1.00 97.38 305 ILE A N 1
ATOM 2363 C CA . ILE A 1 305 ? -1.715 15.327 -24.069 1.00 97.38 305 ILE A CA 1
ATOM 2364 C C . ILE A 1 305 ? -3.197 14.935 -23.990 1.00 97.38 305 ILE A C 1
ATOM 2366 O O . ILE A 1 305 ? -3.637 14.408 -22.970 1.00 97.38 305 ILE A O 1
ATOM 2370 N N . GLY A 1 306 ? -3.960 15.143 -25.067 1.00 97.38 306 GLY A N 1
ATOM 2371 C CA . GLY A 1 306 ? -5.372 14.761 -25.124 1.00 97.38 306 GLY A CA 1
ATOM 2372 C C . GLY A 1 306 ? -5.601 13.258 -24.924 1.00 97.38 306 GLY A C 1
ATOM 2373 O O . GLY A 1 306 ? -6.451 12.864 -24.127 1.00 97.38 306 GLY A O 1
ATOM 2374 N N . VAL A 1 307 ? -4.794 12.413 -25.574 1.00 96.56 307 VAL A N 1
ATOM 2375 C CA . VAL A 1 307 ? -4.841 10.949 -25.403 1.00 96.56 307 VAL A CA 1
ATOM 2376 C C . VAL A 1 307 ? -4.452 10.542 -23.978 1.00 96.56 307 VAL A C 1
ATOM 2378 O O . VAL A 1 307 ? -5.129 9.711 -23.377 1.00 96.56 307 VAL A O 1
ATOM 2381 N N . ILE A 1 308 ? -3.407 11.151 -23.407 1.00 95.69 308 ILE A N 1
ATOM 2382 C CA . ILE A 1 308 ? -2.972 10.888 -22.023 1.00 95.69 308 ILE A CA 1
ATOM 2383 C C . ILE A 1 308 ? -4.065 11.284 -21.013 1.00 95.69 308 ILE A C 1
ATOM 2385 O O . ILE A 1 308 ? -4.303 10.562 -20.048 1.00 95.69 308 ILE A O 1
ATOM 2389 N N . SER A 1 309 ? -4.776 12.388 -21.252 1.00 95.12 309 SER A N 1
ATOM 2390 C CA . SER A 1 309 ? -5.921 12.822 -20.436 1.00 95.12 309 SER A CA 1
ATOM 2391 C C . SER A 1 309 ? -7.041 11.775 -20.417 1.00 95.12 309 SER A C 1
ATOM 2393 O O . SER A 1 309 ? -7.547 11.414 -19.355 1.00 95.12 309 SER A O 1
ATOM 2395 N N . ILE A 1 310 ? -7.397 11.234 -21.588 1.00 95.19 310 ILE A N 1
ATOM 2396 C CA . ILE A 1 310 ? -8.408 10.172 -21.706 1.00 95.19 310 ILE A CA 1
ATOM 2397 C C . ILE A 1 310 ? -7.927 8.887 -21.025 1.00 95.19 310 ILE A C 1
ATOM 2399 O O . ILE A 1 310 ? -8.720 8.222 -20.361 1.00 95.19 310 ILE A O 1
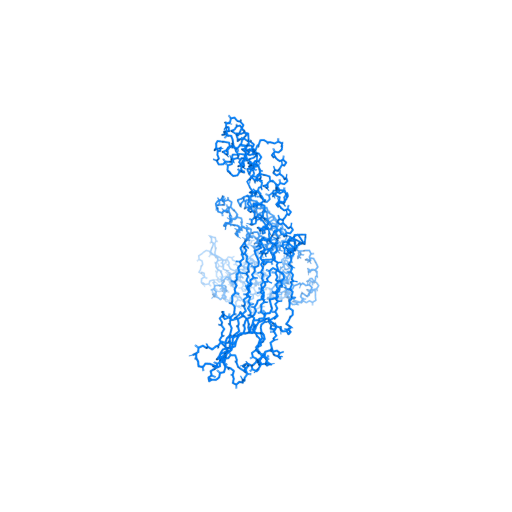ATOM 2403 N N . TYR A 1 311 ? -6.639 8.551 -21.144 1.00 93.94 311 TYR A N 1
ATOM 2404 C CA . TYR A 1 311 ? -6.046 7.415 -20.439 1.00 93.94 311 TYR A CA 1
ATOM 2405 C C . TYR A 1 311 ? -6.228 7.526 -18.919 1.00 93.94 311 TYR A C 1
ATOM 2407 O O . TYR A 1 311 ? -6.677 6.560 -18.303 1.00 93.94 311 TYR A O 1
ATOM 2415 N N . TYR A 1 312 ? -5.951 8.691 -18.320 1.00 91.69 312 TYR A N 1
ATOM 2416 C CA . TYR A 1 312 ? -6.133 8.884 -16.877 1.00 91.69 312 TYR A CA 1
ATOM 2417 C C . TYR A 1 312 ? -7.592 8.720 -16.438 1.00 91.69 312 TYR A C 1
ATOM 2419 O O . TYR A 1 312 ? -7.857 8.072 -15.429 1.00 91.69 312 TYR A O 1
ATOM 2427 N N . ALA A 1 313 ? -8.546 9.222 -17.223 1.00 92.31 313 ALA A N 1
ATOM 2428 C CA . ALA A 1 313 ? -9.961 9.006 -16.934 1.00 92.31 313 ALA A CA 1
ATOM 2429 C C . ALA A 1 313 ? -10.362 7.524 -17.075 1.00 92.31 313 ALA A C 1
ATOM 2431 O O . ALA A 1 313 ? -11.112 6.991 -16.260 1.00 92.31 313 ALA A O 1
ATOM 2432 N N . ALA A 1 314 ? -9.848 6.833 -18.096 1.00 91.06 314 ALA A N 1
ATOM 2433 C CA . ALA A 1 314 ? -10.132 5.419 -18.319 1.00 91.06 314 ALA A CA 1
ATOM 2434 C C . ALA A 1 314 ? -9.574 4.539 -17.191 1.00 91.06 314 ALA A C 1
ATOM 2436 O O . ALA A 1 314 ? -10.276 3.653 -16.700 1.00 91.06 314 ALA A O 1
ATOM 2437 N N . ILE A 1 315 ? -8.334 4.785 -16.754 1.00 89.62 315 ILE A N 1
ATOM 2438 C CA . ILE A 1 315 ? -7.720 4.000 -15.681 1.00 89.62 315 ILE A CA 1
ATOM 2439 C C . ILE A 1 315 ? -8.397 4.260 -14.331 1.00 89.62 315 ILE A C 1
ATOM 2441 O O . ILE A 1 315 ? -8.572 3.320 -13.561 1.00 89.62 315 ILE A O 1
ATOM 2445 N N . ASP A 1 316 ? -8.839 5.490 -14.059 1.00 88.31 316 ASP A N 1
ATOM 2446 C CA . ASP A 1 316 ? -9.589 5.835 -12.846 1.00 88.31 316 ASP A CA 1
ATOM 2447 C C . ASP A 1 316 ? -10.948 5.108 -12.795 1.00 88.31 316 ASP A C 1
ATOM 2449 O O . ASP A 1 316 ? -11.301 4.507 -11.779 1.00 88.31 316 ASP A O 1
ATOM 2453 N N . VAL A 1 317 ? -11.657 5.020 -13.930 1.00 87.69 317 VAL A N 1
ATOM 2454 C CA . VAL A 1 317 ? -12.884 4.209 -14.064 1.00 87.69 317 VAL A CA 1
ATOM 2455 C C . VAL A 1 317 ? -12.611 2.723 -13.811 1.00 87.69 317 VAL A C 1
ATOM 2457 O O . VAL A 1 317 ? -13.348 2.082 -13.058 1.00 87.69 317 VAL A O 1
ATOM 2460 N N . VAL A 1 318 ? -11.552 2.164 -14.407 1.00 87.06 318 VAL A N 1
ATOM 2461 C CA . VAL A 1 318 ? -11.168 0.754 -14.206 1.00 87.06 318 VAL A CA 1
ATOM 2462 C C . VAL A 1 318 ? -10.813 0.485 -12.742 1.00 87.06 318 VAL A C 1
ATOM 2464 O O . VAL A 1 318 ? -11.282 -0.500 -12.166 1.00 87.06 318 VAL A O 1
ATOM 2467 N N . LYS A 1 319 ? -10.035 1.369 -12.107 1.00 85.38 319 LYS A N 1
ATOM 2468 C CA . LYS A 1 319 ? -9.693 1.276 -10.680 1.00 85.38 319 LYS A CA 1
ATOM 2469 C C . LYS A 1 319 ? -10.942 1.357 -9.804 1.00 85.38 319 LYS A C 1
ATOM 2471 O O . LYS A 1 319 ? -11.086 0.542 -8.895 1.00 85.38 319 LYS A O 1
ATOM 2476 N N . GLY A 1 320 ? -11.886 2.238 -10.135 1.00 82.75 320 GLY A N 1
ATOM 2477 C CA . GLY A 1 320 ? -13.190 2.323 -9.482 1.00 82.75 320 GLY A CA 1
ATOM 2478 C C . GLY A 1 320 ? -14.012 1.033 -9.573 1.00 82.75 320 GLY A C 1
ATOM 2479 O O . GLY A 1 320 ? -14.611 0.622 -8.581 1.00 82.75 320 GLY A O 1
ATOM 2480 N N . MET A 1 321 ? -14.002 0.346 -10.722 1.00 82.94 321 MET A N 1
ATOM 2481 C CA . MET A 1 321 ? -14.670 -0.957 -10.872 1.00 82.94 321 MET A CA 1
ATOM 2482 C C . MET A 1 321 ? -14.006 -2.060 -10.038 1.00 82.94 321 MET A C 1
ATOM 2484 O O . MET A 1 321 ? -14.700 -2.913 -9.489 1.00 82.94 321 MET A O 1
ATOM 2488 N N . LEU A 1 322 ? -12.674 -2.059 -9.942 1.00 81.38 322 LEU A N 1
ATOM 2489 C CA . LEU A 1 322 ? -11.916 -3.093 -9.228 1.00 81.38 322 LEU A CA 1
ATOM 2490 C C . LEU A 1 322 ? -11.951 -2.926 -7.704 1.00 81.38 322 LEU A C 1
ATOM 2492 O O . LEU A 1 322 ? -12.019 -3.916 -6.978 1.00 81.38 322 LEU A O 1
ATOM 2496 N N . LEU A 1 323 ? -11.861 -1.687 -7.217 1.00 77.75 323 LEU A N 1
ATOM 2497 C CA . LEU A 1 323 ? -11.720 -1.366 -5.792 1.00 77.75 323 LEU A CA 1
ATOM 2498 C C . LEU A 1 323 ? -13.037 -0.918 -5.134 1.00 77.75 323 LEU A C 1
ATOM 2500 O O . LEU A 1 323 ? -13.098 -0.791 -3.909 1.00 77.75 323 LEU A O 1
ATOM 2504 N N . GLY A 1 324 ? -14.093 -0.713 -5.926 1.00 78.25 324 GLY A N 1
ATOM 2505 C CA . GLY A 1 324 ? -15.414 -0.298 -5.457 1.00 78.25 324 GLY A CA 1
ATOM 2506 C C . GLY A 1 324 ? -15.451 1.144 -4.945 1.00 78.25 324 GLY A C 1
ATOM 2507 O O . GLY A 1 324 ? -14.533 1.934 -5.166 1.00 78.25 324 GLY A O 1
ATOM 2508 N N . GLU A 1 325 ? -16.517 1.498 -4.216 1.00 71.94 325 GLU A N 1
ATOM 2509 C CA . GLU A 1 325 ? -16.726 2.868 -3.713 1.00 71.94 325 GLU A CA 1
ATOM 2510 C C . GLU A 1 325 ? -15.583 3.375 -2.828 1.00 71.94 325 GLU A C 1
ATOM 2512 O O . GLU A 1 325 ? -15.317 4.574 -2.798 1.00 71.94 325 GLU A O 1
ATOM 2517 N N . ARG A 1 326 ? -14.849 2.463 -2.176 1.00 70.38 326 ARG A N 1
ATOM 2518 C CA . ARG A 1 326 ? -13.693 2.795 -1.339 1.00 70.38 326 ARG A CA 1
ATOM 2519 C C . ARG A 1 326 ? -12.616 3.574 -2.084 1.00 70.38 326 ARG A C 1
ATOM 2521 O O . ARG A 1 326 ? -11.986 4.414 -1.464 1.00 70.38 326 ARG A O 1
ATOM 2528 N N . TYR A 1 327 ? -12.442 3.353 -3.386 1.00 74.69 327 TYR A N 1
ATOM 2529 C CA . TYR A 1 327 ? -11.464 4.080 -4.202 1.00 74.69 327 TYR A CA 1
ATOM 2530 C C . TYR A 1 327 ? -11.744 5.584 -4.317 1.00 74.69 327 TYR A C 1
ATOM 2532 O O . TYR A 1 327 ? -10.815 6.380 -4.447 1.00 74.69 327 TYR A O 1
ATOM 2540 N N . PHE A 1 328 ? -13.021 5.965 -4.247 1.00 73.69 328 PHE A N 1
ATOM 2541 C CA . PHE A 1 328 ? -13.471 7.350 -4.371 1.00 73.69 328 PHE A CA 1
ATOM 2542 C C . PHE A 1 328 ? -13.735 8.021 -3.022 1.00 73.69 328 PHE A C 1
ATOM 2544 O O . PHE A 1 328 ? -14.058 9.206 -2.999 1.00 73.69 328 PHE A O 1
ATOM 2551 N N . MET A 1 329 ? -13.656 7.279 -1.912 1.00 70.25 329 MET A N 1
ATOM 2552 C CA . MET A 1 329 ? -13.871 7.849 -0.587 1.00 70.25 329 MET A CA 1
ATOM 2553 C C . MET A 1 329 ? -12.629 8.608 -0.146 1.00 70.25 329 MET A C 1
ATOM 2555 O O . MET A 1 329 ? -11.535 8.050 -0.085 1.00 70.25 329 MET A O 1
ATOM 2559 N N . THR A 1 330 ? -12.803 9.874 0.207 1.00 73.50 330 THR A N 1
ATOM 2560 C CA . THR A 1 330 ? -11.744 10.627 0.877 1.00 73.50 330 THR A CA 1
ATOM 2561 C C . THR A 1 330 ? -11.524 10.077 2.294 1.00 73.50 330 THR A C 1
ATOM 2563 O O . THR A 1 330 ? -12.431 9.463 2.871 1.00 73.50 330 THR A O 1
ATOM 2566 N N . PRO A 1 331 ? -10.354 10.312 2.916 1.00 73.00 331 PRO A N 1
ATOM 2567 C CA . PRO A 1 331 ? -10.158 10.003 4.332 1.00 73.00 331 PRO A CA 1
ATOM 2568 C C . PRO A 1 331 ? -11.257 10.587 5.235 1.00 73.00 331 PRO A C 1
ATOM 2570 O O . PRO A 1 331 ? -11.663 9.941 6.202 1.00 73.00 331 PRO A O 1
ATOM 2573 N N . LEU A 1 332 ? -11.800 11.761 4.882 1.00 80.94 332 LEU A N 1
ATOM 2574 C CA . LEU A 1 332 ? -12.932 12.376 5.572 1.00 80.94 332 LEU A CA 1
ATOM 2575 C C . LEU A 1 332 ? -14.225 11.566 5.418 1.00 80.94 332 LEU A C 1
ATOM 2577 O O . LEU A 1 332 ? -14.931 11.360 6.405 1.00 80.94 332 LEU A O 1
ATOM 2581 N N . ASP A 1 333 ? -14.535 11.086 4.213 1.00 81.31 333 ASP A N 1
ATOM 2582 C CA . ASP A 1 333 ? -15.723 10.258 3.972 1.00 81.31 333 ASP A CA 1
ATOM 2583 C C . ASP A 1 333 ? -15.660 8.957 4.776 1.00 81.31 333 ASP A C 1
ATOM 2585 O O . ASP A 1 333 ? -16.640 8.567 5.415 1.00 81.31 333 ASP A O 1
ATOM 2589 N N . ILE A 1 334 ? -14.480 8.329 4.822 1.00 81.88 334 ILE A N 1
ATOM 2590 C CA . ILE A 1 334 ? -14.237 7.123 5.622 1.00 81.88 334 ILE A CA 1
ATOM 2591 C C . ILE A 1 334 ? -14.422 7.423 7.113 1.00 81.88 334 ILE A C 1
ATOM 2593 O O . ILE A 1 334 ? -15.090 6.661 7.817 1.00 81.88 334 ILE A O 1
ATOM 2597 N N . ALA A 1 335 ? -13.850 8.524 7.608 1.00 85.44 335 ALA A N 1
ATOM 2598 C CA . ALA A 1 335 ? -13.984 8.923 9.004 1.00 85.44 335 ALA A CA 1
ATOM 2599 C C . ALA A 1 335 ? -15.451 9.203 9.368 1.00 85.44 335 ALA A C 1
ATOM 2601 O O . ALA A 1 335 ? -15.943 8.688 10.370 1.00 85.44 335 ALA A O 1
ATOM 2602 N N . ARG A 1 336 ? -16.187 9.940 8.527 1.00 87.88 336 ARG A N 1
ATOM 2603 C CA . ARG A 1 336 ? -17.614 10.240 8.728 1.00 87.88 336 ARG A CA 1
ATOM 2604 C C . ARG A 1 336 ? -18.490 8.993 8.710 1.00 87.88 336 ARG A C 1
ATOM 2606 O O . ARG A 1 336 ? -19.401 8.897 9.532 1.00 87.88 336 ARG A O 1
ATOM 2613 N N . ALA A 1 337 ? -18.224 8.048 7.809 1.00 86.25 337 ALA A N 1
ATOM 2614 C CA . ALA A 1 337 ? -18.928 6.770 7.779 1.00 86.25 337 ALA A CA 1
ATOM 2615 C C . ALA A 1 337 ? -18.722 6.005 9.095 1.00 86.25 337 ALA A C 1
ATOM 2617 O O . ALA A 1 337 ? -19.692 5.642 9.753 1.00 86.25 337 ALA A O 1
ATOM 2618 N N . ARG A 1 338 ? -17.472 5.881 9.558 1.00 89.06 338 ARG A N 1
ATOM 2619 C CA . ARG A 1 338 ? -17.167 5.208 10.830 1.00 89.06 338 ARG A CA 1
ATOM 2620 C C . ARG A 1 338 ? -17.749 5.916 12.050 1.00 89.06 338 ARG A C 1
ATOM 2622 O O . ARG A 1 338 ? -18.190 5.247 12.974 1.00 89.06 338 ARG A O 1
ATOM 2629 N N . LEU A 1 339 ? -17.761 7.248 12.078 1.00 92.31 339 LEU A N 1
ATOM 2630 C CA . LEU A 1 339 ? -18.397 8.008 13.163 1.00 92.31 339 LEU A CA 1
ATOM 2631 C C . LEU A 1 339 ? -19.912 7.761 13.203 1.00 92.31 339 LEU A C 1
ATOM 2633 O O . LEU A 1 339 ? -20.489 7.666 14.284 1.00 92.31 339 LEU A O 1
ATOM 2637 N N . ARG A 1 340 ? -20.556 7.598 12.040 1.00 92.12 340 ARG A N 1
ATOM 2638 C CA . ARG A 1 340 ? -21.967 7.198 11.960 1.00 92.12 340 ARG A CA 1
ATOM 2639 C C . ARG A 1 340 ? -22.182 5.784 12.500 1.00 92.12 340 ARG A C 1
ATOM 2641 O O . ARG A 1 340 ? -23.121 5.580 13.264 1.00 92.12 340 ARG A O 1
ATOM 2648 N N . ASP A 1 341 ? -21.298 4.849 12.158 1.00 90.94 341 ASP A N 1
ATOM 2649 C CA . ASP A 1 341 ? -21.346 3.483 12.688 1.00 90.94 341 ASP A CA 1
ATOM 2650 C C . ASP A 1 341 ? -21.168 3.475 14.214 1.00 90.94 341 ASP A C 1
ATOM 2652 O O . ASP A 1 341 ? -21.922 2.805 14.912 1.00 90.94 341 ASP A O 1
ATOM 2656 N N . ILE A 1 342 ? -20.224 4.267 14.744 1.00 93.50 342 ILE A N 1
ATOM 2657 C CA . ILE A 1 342 ? -20.024 4.447 16.192 1.00 93.50 342 ILE A CA 1
ATOM 2658 C C . ILE A 1 342 ? -21.306 4.954 16.851 1.00 93.50 342 ILE A C 1
ATOM 2660 O O . ILE A 1 342 ? -21.707 4.401 17.869 1.00 93.50 342 ILE A O 1
ATOM 2664 N N . SER A 1 343 ? -21.970 5.961 16.272 1.00 95.38 343 SER A N 1
ATOM 2665 C CA . SER A 1 343 ? -23.251 6.452 16.797 1.00 95.38 343 SER A CA 1
ATOM 2666 C C . SER A 1 343 ? -24.271 5.321 16.915 1.00 95.38 343 SER A C 1
ATOM 2668 O O . SER A 1 343 ? -24.844 5.134 17.981 1.00 95.38 343 SER A O 1
ATOM 2670 N N . GLY A 1 344 ? -24.445 4.527 15.852 1.00 93.44 344 GLY A N 1
ATOM 2671 C CA . GLY A 1 344 ? -25.382 3.402 15.863 1.00 93.44 344 GLY A CA 1
ATOM 2672 C C . GLY A 1 344 ? -25.005 2.308 16.868 1.00 93.44 344 GLY A C 1
ATOM 2673 O O . GLY A 1 344 ? -25.882 1.734 17.512 1.00 93.44 344 GLY A O 1
ATOM 2674 N N . MET A 1 345 ? -23.708 2.035 17.047 1.00 92.69 345 MET A N 1
ATOM 2675 C CA . MET A 1 345 ? -23.227 1.086 18.056 1.00 92.69 345 MET A CA 1
ATOM 2676 C C . MET A 1 345 ? -23.497 1.577 19.483 1.00 92.69 345 MET A C 1
ATOM 2678 O O . MET A 1 345 ? -23.937 0.782 20.311 1.00 92.69 345 MET A O 1
ATOM 2682 N N . ILE A 1 346 ? -23.280 2.867 19.767 1.00 94.25 346 ILE A N 1
ATOM 2683 C CA . ILE A 1 346 ? -23.590 3.467 21.074 1.00 94.25 346 ILE A CA 1
ATOM 2684 C C . ILE A 1 346 ? -25.094 3.391 21.342 1.00 94.25 346 ILE A C 1
ATOM 2686 O O . ILE A 1 346 ? -25.486 2.890 22.391 1.00 94.25 346 ILE A O 1
ATOM 2690 N N . ASP A 1 347 ? -25.934 3.782 20.378 1.00 93.88 347 ASP A N 1
ATOM 2691 C CA . ASP A 1 347 ? -27.395 3.727 20.524 1.00 93.88 347 ASP A CA 1
ATOM 2692 C C . ASP A 1 347 ? -27.878 2.281 20.802 1.00 93.88 347 ASP A C 1
ATOM 2694 O O . ASP A 1 347 ? -28.782 2.037 21.607 1.00 93.88 347 ASP A O 1
ATOM 2698 N N . SER A 1 348 ? -27.260 1.282 20.162 1.00 92.81 348 SER A N 1
ATOM 2699 C CA . SER A 1 348 ? -27.548 -0.138 20.413 1.00 92.81 348 SER A CA 1
ATOM 2700 C C . SER A 1 348 ? -27.069 -0.611 21.793 1.00 92.81 348 SER A C 1
ATOM 2702 O O . SER A 1 348 ? -27.737 -1.434 22.431 1.00 92.81 348 SER A O 1
ATOM 2704 N N . LEU A 1 349 ? -25.910 -0.131 22.252 1.00 93.44 349 LEU A N 1
ATOM 2705 C CA . LEU A 1 349 ? -25.358 -0.447 23.568 1.00 93.44 349 LEU A CA 1
ATOM 2706 C C . LEU A 1 349 ? -26.229 0.151 24.680 1.00 93.44 349 LEU A C 1
ATOM 2708 O O . LEU A 1 349 ? -26.602 -0.578 25.593 1.00 93.44 349 LEU A O 1
ATOM 2712 N N . GLU A 1 350 ? -26.629 1.419 24.571 1.00 93.56 350 GLU A N 1
ATOM 2713 C CA . GLU A 1 350 ? -27.513 2.102 25.528 1.00 93.56 350 GLU A CA 1
ATOM 2714 C C . GLU A 1 350 ? -28.862 1.379 25.674 1.00 93.56 350 GLU A C 1
ATOM 2716 O O . GLU A 1 350 ? -29.298 1.077 26.787 1.00 93.56 350 GLU A O 1
ATOM 2721 N N . ASN A 1 351 ? -29.485 0.987 24.556 1.00 92.31 351 ASN A N 1
ATOM 2722 C CA . ASN A 1 351 ? -30.702 0.168 24.587 1.00 92.31 351 ASN A CA 1
ATOM 2723 C C . ASN A 1 351 ? -30.470 -1.187 25.277 1.00 92.31 351 ASN A C 1
ATOM 2725 O O . ASN A 1 351 ? -31.301 -1.664 26.055 1.00 92.31 351 ASN A O 1
ATOM 2729 N N . SER A 1 352 ? -29.326 -1.821 25.014 1.00 88.06 352 SER A N 1
ATOM 2730 C CA . SER A 1 352 ? -28.978 -3.094 25.647 1.00 88.06 352 SER A CA 1
ATOM 2731 C C . SER A 1 352 ? -28.749 -2.940 27.151 1.00 88.06 352 SER A C 1
ATOM 2733 O O . SER A 1 352 ? -29.187 -3.809 27.904 1.00 88.06 352 SER A O 1
ATOM 2735 N N . ILE A 1 353 ? -28.129 -1.844 27.592 1.00 90.50 353 ILE A N 1
ATOM 2736 C CA . ILE A 1 353 ? -27.927 -1.499 29.005 1.00 90.50 353 ILE A CA 1
ATOM 2737 C C . ILE A 1 353 ? -29.275 -1.323 29.700 1.00 90.50 353 ILE A C 1
ATOM 2739 O O . ILE A 1 353 ? -29.506 -1.960 30.725 1.00 90.50 353 ILE A O 1
ATOM 2743 N N . MET A 1 354 ? -30.192 -0.557 29.103 1.00 88.31 354 MET A N 1
ATOM 2744 C CA . MET A 1 354 ? -31.533 -0.334 29.650 1.00 88.31 354 MET A CA 1
ATOM 2745 C C . MET A 1 354 ? -32.273 -1.661 29.887 1.00 88.31 354 MET A C 1
ATOM 2747 O O . MET A 1 354 ? -32.688 -1.946 31.008 1.00 88.31 354 MET A O 1
ATOM 2751 N N . THR A 1 355 ? -32.335 -2.535 28.873 1.00 85.88 355 THR A N 1
ATOM 2752 C CA . THR A 1 355 ? -32.990 -3.857 29.007 1.00 85.88 355 THR A CA 1
ATOM 2753 C C . THR A 1 355 ? -32.319 -4.777 30.040 1.00 85.88 355 THR A C 1
ATOM 2755 O O . THR A 1 355 ? -32.989 -5.559 30.719 1.00 85.88 355 THR A O 1
ATOM 2758 N N . SER A 1 356 ? -30.991 -4.712 30.169 1.00 83.06 356 SER A N 1
ATOM 2759 C CA . SER A 1 356 ? -30.229 -5.503 31.143 1.00 83.06 356 SER A CA 1
ATOM 2760 C C . SER A 1 356 ? -30.426 -5.005 32.576 1.00 83.06 356 SER A C 1
ATOM 2762 O O . SER A 1 356 ? -30.586 -5.821 33.485 1.00 83.06 356 SER A O 1
ATOM 2764 N N . SER A 1 357 ? -30.459 -3.686 32.769 1.00 81.44 357 SER A N 1
ATOM 2765 C CA . SER A 1 357 ? -30.685 -3.042 34.065 1.00 81.44 357 SER A CA 1
ATOM 2766 C C . SER A 1 357 ? -32.084 -3.356 34.607 1.00 81.44 357 SER A C 1
ATOM 2768 O O . SER A 1 357 ? -32.219 -3.792 35.750 1.00 81.44 357 SER A O 1
ATOM 2770 N N . GLU A 1 358 ? -33.118 -3.304 33.755 1.00 79.81 358 GLU A N 1
ATOM 2771 C CA . GLU A 1 358 ? -34.481 -3.752 34.102 1.00 79.81 358 GLU A CA 1
ATOM 2772 C C . GLU A 1 358 ? -34.529 -5.220 34.563 1.00 79.81 358 GLU A C 1
ATOM 2774 O O . GLU A 1 358 ? -35.354 -5.598 35.393 1.00 79.81 358 GLU A O 1
ATOM 2779 N N . SER A 1 359 ? -33.612 -6.050 34.060 1.00 74.31 359 SER A N 1
ATOM 2780 C CA . SER A 1 359 ? -33.495 -7.473 34.406 1.00 74.31 359 SER A CA 1
ATOM 2781 C C . SER A 1 359 ? -32.595 -7.745 35.629 1.00 74.31 359 SER A C 1
ATOM 2783 O O . SER A 1 359 ? -32.318 -8.909 35.961 1.00 74.31 359 SER A O 1
ATOM 2785 N N . GLY A 1 360 ? -32.118 -6.689 36.300 1.00 70.81 360 GLY A N 1
ATOM 2786 C CA . GLY A 1 360 ? -31.264 -6.758 37.488 1.00 70.81 360 GLY A CA 1
ATOM 2787 C C . GLY A 1 360 ? -29.818 -7.185 37.210 1.00 70.81 360 GLY A C 1
ATOM 2788 O O . GLY A 1 360 ? -29.169 -7.755 38.091 1.00 70.81 360 GLY A O 1
ATOM 2789 N N . ILE A 1 361 ? -29.317 -6.989 35.985 1.00 77.31 361 ILE A N 1
ATOM 2790 C CA . ILE A 1 361 ? -27.891 -7.141 35.662 1.00 77.31 361 ILE A CA 1
ATOM 2791 C C . ILE A 1 361 ? -27.158 -5.853 36.055 1.00 77.31 361 ILE A C 1
ATOM 2793 O O . ILE A 1 361 ? -27.628 -4.761 35.758 1.00 77.31 361 ILE A O 1
ATOM 2797 N N . ASP A 1 362 ? -25.977 -5.988 36.660 1.00 79.75 362 ASP A N 1
ATOM 2798 C CA . ASP A 1 362 ? -25.058 -4.867 36.880 1.00 79.75 362 ASP A CA 1
ATOM 2799 C C . ASP A 1 362 ? -24.455 -4.377 35.549 1.00 79.75 362 ASP A C 1
ATOM 2801 O O . ASP A 1 362 ? -23.739 -5.120 34.861 1.00 79.75 362 ASP A O 1
ATOM 2805 N N . THR A 1 363 ? -24.762 -3.130 35.193 1.00 87.19 363 THR A N 1
ATOM 2806 C CA . THR A 1 363 ? -24.346 -2.466 33.951 1.00 87.19 363 THR A CA 1
ATOM 2807 C C . THR A 1 363 ? -23.463 -1.239 34.175 1.00 87.19 363 THR A C 1
ATOM 2809 O O . THR A 1 363 ? -23.192 -0.533 33.205 1.00 87.19 363 THR A O 1
ATOM 2812 N N . GLU A 1 364 ? -22.996 -0.969 35.402 1.00 86.06 364 GLU A N 1
ATOM 2813 C CA . GLU A 1 364 ? -22.248 0.263 35.718 1.00 86.06 364 GLU A CA 1
ATOM 2814 C C . GLU A 1 364 ? -21.028 0.446 34.802 1.00 86.06 364 GLU A C 1
ATOM 2816 O O . GLU A 1 364 ? -20.754 1.536 34.299 1.00 86.06 364 GLU A O 1
ATOM 2821 N N . THR A 1 365 ? -20.309 -0.645 34.524 1.00 85.94 365 THR A N 1
ATOM 2822 C CA . THR A 1 365 ? -19.129 -0.628 33.653 1.00 85.94 365 THR A CA 1
ATOM 2823 C C . THR A 1 365 ? -19.454 -0.238 32.214 1.00 85.94 365 THR A C 1
ATOM 2825 O O . THR A 1 365 ? -18.739 0.563 31.615 1.00 85.94 365 THR A O 1
ATOM 2828 N N . GLU A 1 366 ? -20.518 -0.799 31.646 1.00 90.88 366 GLU A N 1
ATOM 2829 C CA . GLU A 1 366 ? -20.918 -0.550 30.265 1.00 90.88 366 GLU A CA 1
ATOM 2830 C C . GLU A 1 366 ? -21.555 0.836 30.100 1.00 90.88 366 GLU A C 1
ATOM 2832 O O . GLU A 1 366 ? -21.345 1.481 29.074 1.00 90.88 366 GLU A O 1
ATOM 2837 N N . GLU A 1 367 ? -22.254 1.326 31.126 1.00 89.94 367 GLU A N 1
ATOM 2838 C CA . GLU A 1 367 ? -22.828 2.675 31.168 1.00 89.94 367 GLU A CA 1
ATOM 2839 C C . GLU A 1 367 ? -21.741 3.757 31.143 1.00 89.94 367 GLU A C 1
ATOM 2841 O O . GLU A 1 367 ? -21.822 4.702 30.355 1.00 89.94 367 GLU A O 1
ATOM 2846 N N . VAL A 1 368 ? -20.658 3.573 31.910 1.00 91.81 368 VAL A N 1
ATOM 2847 C CA . VAL A 1 368 ? -19.495 4.475 31.868 1.00 91.81 368 VAL A CA 1
ATOM 2848 C C . VAL A 1 368 ? -18.857 4.496 30.476 1.00 91.81 368 VAL A C 1
ATOM 2850 O O . VAL A 1 368 ? -18.503 5.567 29.982 1.00 91.81 368 VAL A O 1
ATOM 2853 N N . VAL A 1 369 ? -18.706 3.336 29.827 1.00 91.25 369 VAL A N 1
ATOM 2854 C CA . VAL A 1 369 ? -18.137 3.265 28.469 1.00 91.25 369 VAL A CA 1
ATOM 2855 C C . VAL A 1 369 ? -19.038 3.984 27.464 1.00 91.25 369 VAL A C 1
ATOM 2857 O O . VAL A 1 369 ? -18.530 4.780 26.672 1.00 91.25 369 VAL A O 1
ATOM 2860 N N . ALA A 1 370 ? -20.354 3.760 27.518 1.00 92.62 370 ALA A N 1
ATOM 2861 C CA . ALA A 1 370 ? -21.312 4.412 26.630 1.00 92.62 370 ALA A CA 1
ATOM 2862 C C . ALA A 1 370 ? -21.243 5.947 26.743 1.00 92.62 370 ALA A C 1
ATOM 2864 O O . ALA A 1 370 ? -21.073 6.625 25.730 1.00 92.62 370 ALA A O 1
ATOM 2865 N N . ASP A 1 371 ? -21.260 6.498 27.962 1.00 93.25 371 ASP A N 1
ATOM 2866 C CA . ASP A 1 371 ? -21.200 7.949 28.193 1.00 93.25 371 ASP A CA 1
ATOM 2867 C C . ASP A 1 371 ? -19.847 8.557 27.762 1.00 93.25 371 ASP A C 1
ATOM 2869 O O . ASP A 1 371 ? -19.789 9.580 27.069 1.00 93.25 371 ASP A O 1
ATOM 2873 N N . VAL A 1 372 ? -18.726 7.901 28.091 1.00 94.50 372 VAL A N 1
ATOM 2874 C CA . VAL A 1 372 ? -17.387 8.366 27.682 1.00 94.50 372 VAL A CA 1
ATOM 2875 C C . VAL A 1 372 ? -17.247 8.400 26.160 1.00 94.50 372 VAL A C 1
ATOM 2877 O O . VAL A 1 372 ? -16.749 9.394 25.610 1.00 94.50 372 VAL A O 1
ATOM 2880 N N . GLU A 1 373 ? -17.680 7.345 25.467 1.00 92.81 373 GLU A N 1
ATOM 2881 C CA . GLU A 1 373 ? -17.582 7.272 24.010 1.00 92.81 373 GLU A CA 1
ATOM 2882 C C . GLU A 1 373 ? -18.601 8.186 23.317 1.00 92.81 373 GLU A C 1
ATOM 2884 O O . GLU A 1 373 ? -18.255 8.779 22.294 1.00 92.81 373 GLU A O 1
ATOM 2889 N N . ARG A 1 374 ? -19.783 8.438 23.903 1.00 95.38 374 ARG A N 1
ATOM 2890 C CA . ARG A 1 374 ? -20.744 9.443 23.406 1.00 95.38 374 ARG A CA 1
ATOM 2891 C C . ARG A 1 374 ? -20.124 10.836 23.373 1.00 95.38 374 ARG A C 1
ATOM 2893 O O . ARG A 1 374 ? -20.092 11.490 22.329 1.00 95.38 374 ARG A O 1
ATOM 2900 N N . ARG A 1 375 ? -19.526 11.269 24.487 1.00 94.06 375 ARG A N 1
ATOM 2901 C CA . ARG A 1 375 ? -18.843 12.574 24.571 1.00 94.06 375 ARG A CA 1
ATOM 2902 C C . ARG A 1 375 ? -17.606 12.647 23.676 1.00 94.06 375 ARG A C 1
ATOM 2904 O O . ARG A 1 375 ? -17.195 13.730 23.250 1.00 94.06 375 ARG A O 1
ATOM 2911 N N . ARG A 1 376 ? -16.932 11.518 23.427 1.00 93.00 376 ARG A N 1
ATOM 2912 C CA . ARG A 1 376 ? -15.817 11.456 22.469 1.00 93.00 376 ARG A CA 1
ATOM 2913 C C . ARG A 1 376 ? -16.329 11.606 21.036 1.00 93.00 376 ARG A C 1
ATOM 2915 O O . ARG A 1 376 ? -15.763 12.405 20.296 1.00 93.00 376 ARG A O 1
ATOM 2922 N N . LEU A 1 377 ? -17.399 10.901 20.673 1.00 93.12 377 LEU A N 1
ATOM 2923 C CA . LEU A 1 377 ? -18.034 10.964 19.359 1.00 93.12 377 LEU A CA 1
ATOM 2924 C C . LEU A 1 377 ? -18.459 12.395 19.008 1.00 93.12 377 LEU A C 1
ATOM 2926 O O . LEU A 1 377 ? -18.121 12.878 17.931 1.00 93.12 377 LEU A O 1
ATOM 2930 N N . GLU A 1 378 ? -19.129 13.097 19.925 1.00 92.88 378 GLU A N 1
ATOM 2931 C CA . GLU A 1 378 ? -19.567 14.485 19.712 1.00 92.88 378 GLU A CA 1
ATOM 2932 C C . GLU A 1 378 ? -18.401 15.435 19.406 1.00 92.88 378 GLU A C 1
ATOM 2934 O O . GLU A 1 378 ? -18.508 16.297 18.530 1.00 92.88 378 GLU A O 1
ATOM 2939 N N . ARG A 1 379 ? -17.259 15.248 20.080 1.00 92.25 379 ARG A N 1
ATOM 2940 C CA . ARG A 1 379 ? -16.031 16.004 19.792 1.00 92.25 379 ARG A CA 1
ATOM 2941 C C . ARG A 1 379 ? -15.451 15.641 18.428 1.00 92.25 379 ARG A C 1
ATOM 2943 O O . ARG A 1 379 ? -15.165 16.532 17.635 1.00 92.25 379 ARG A O 1
ATOM 2950 N N . LEU A 1 380 ? -15.334 14.348 18.123 1.00 91.62 380 LEU A N 1
ATOM 2951 C CA . LEU A 1 380 ? -14.779 13.876 16.851 1.00 91.62 380 LEU A CA 1
ATOM 2952 C C . LEU A 1 380 ? -15.605 14.344 15.645 1.00 91.62 380 LEU A C 1
ATOM 2954 O O . LEU A 1 380 ? -15.030 14.756 14.645 1.00 91.62 380 LEU A O 1
ATOM 2958 N N . ILE A 1 381 ? -16.937 14.347 15.740 1.00 91.12 381 ILE A N 1
ATOM 2959 C CA . ILE A 1 381 ? -17.812 14.849 14.666 1.00 91.12 381 ILE A CA 1
ATOM 2960 C C . ILE A 1 381 ? -17.541 16.331 14.363 1.00 91.12 381 ILE A C 1
ATOM 2962 O O . ILE A 1 381 ? -17.651 16.746 13.210 1.00 91.12 381 ILE A O 1
ATOM 2966 N N . LYS A 1 382 ? -17.189 17.125 15.380 1.00 90.50 382 LYS A N 1
ATOM 2967 C CA . LYS A 1 382 ? -16.921 18.559 15.234 1.00 90.50 382 LYS A CA 1
ATOM 2968 C C . LYS A 1 382 ? -15.514 18.851 14.708 1.00 90.50 382 LYS A C 1
ATOM 2970 O O . LYS A 1 382 ? -15.348 19.776 13.917 1.00 90.50 382 LYS A O 1
ATOM 2975 N N . ASP A 1 383 ? -14.526 18.089 15.165 1.00 90.19 383 ASP A N 1
ATOM 2976 C CA . ASP A 1 383 ? -13.111 18.383 14.920 1.00 90.19 383 ASP A CA 1
ATOM 2977 C C . ASP A 1 383 ? -12.589 17.784 13.603 1.00 90.19 383 ASP A C 1
ATOM 2979 O O . ASP A 1 383 ? -11.618 18.292 13.038 1.00 90.19 383 ASP A O 1
ATOM 2983 N N . VAL A 1 384 ? -13.221 16.717 13.099 1.00 89.56 384 VAL A N 1
ATOM 2984 C CA . VAL A 1 384 ? -12.773 16.001 11.896 1.00 89.56 384 VAL A CA 1
ATOM 2985 C C . VAL A 1 384 ? -13.128 16.769 10.613 1.00 89.56 384 VAL A C 1
ATOM 2987 O O . VAL A 1 384 ? -14.296 17.025 10.310 1.00 89.56 384 VAL A O 1
ATOM 2990 N N . ASN A 1 385 ? -12.104 17.087 9.822 1.00 88.06 385 ASN A N 1
ATOM 2991 C CA . ASN A 1 385 ? -12.169 17.776 8.534 1.00 88.06 385 ASN A CA 1
ATOM 2992 C C . ASN A 1 385 ? -11.238 17.114 7.495 1.00 88.06 385 ASN A C 1
ATOM 2994 O O . ASN A 1 385 ? -10.563 16.130 7.796 1.00 88.06 385 ASN A O 1
ATOM 2998 N N . ASP A 1 386 ? -11.214 17.635 6.264 1.00 78.06 386 ASP A N 1
ATOM 2999 C CA . ASP A 1 386 ? -10.435 17.055 5.157 1.00 78.06 386 ASP A CA 1
ATOM 3000 C C . ASP A 1 386 ? -8.923 16.985 5.432 1.00 78.06 386 ASP A C 1
ATOM 3002 O O . ASP A 1 386 ? -8.252 16.079 4.942 1.00 78.06 386 ASP A O 1
ATOM 3006 N N . GLU A 1 387 ? -8.380 17.908 6.228 1.00 78.50 387 GLU A N 1
ATOM 3007 C CA . GLU A 1 387 ? -6.938 18.015 6.480 1.00 78.50 387 GLU A CA 1
ATOM 3008 C C . GLU A 1 387 ? -6.460 17.078 7.594 1.00 78.50 387 GLU A C 1
ATOM 3010 O O . GLU A 1 387 ? -5.317 16.624 7.578 1.00 78.50 387 GLU A O 1
ATOM 3015 N N . ASN A 1 388 ? -7.321 16.782 8.571 1.00 84.88 388 ASN A N 1
ATOM 3016 C CA . ASN A 1 388 ? -6.943 16.049 9.779 1.00 84.88 388 ASN A CA 1
ATOM 3017 C C . ASN A 1 388 ? -7.595 14.661 9.906 1.00 84.88 388 ASN A C 1
ATOM 3019 O O . ASN A 1 388 ? -7.279 13.934 10.850 1.00 84.88 388 ASN A O 1
ATOM 3023 N N . ALA A 1 389 ? -8.465 14.259 8.972 1.00 81.69 389 ALA A N 1
ATOM 3024 C CA . ALA A 1 389 ? -9.226 13.012 9.064 1.00 81.69 389 ALA A CA 1
ATOM 3025 C C . ALA A 1 389 ? -8.350 11.771 9.318 1.00 81.69 389 ALA A C 1
ATOM 3027 O O . ALA A 1 389 ? -8.683 10.953 10.178 1.00 81.69 389 ALA A O 1
ATOM 3028 N N . GLU A 1 390 ? -7.199 11.646 8.645 1.00 79.69 390 GLU A N 1
ATOM 3029 C CA . GLU A 1 390 ? -6.280 10.514 8.846 1.00 79.69 390 GLU A CA 1
ATOM 3030 C C . GLU A 1 390 ? -5.714 10.449 10.272 1.00 79.69 390 GLU A C 1
ATOM 3032 O O . GLU A 1 390 ? -5.580 9.362 10.838 1.00 79.69 390 GLU A O 1
ATOM 3037 N N . GLN A 1 391 ? -5.444 11.600 10.895 1.00 85.62 391 GLN A N 1
ATOM 3038 C CA . GLN A 1 391 ? -4.891 11.679 12.249 1.00 85.62 391 GLN A CA 1
ATOM 3039 C C . GLN A 1 391 ? -5.870 11.146 13.307 1.00 85.62 391 GLN A C 1
ATOM 3041 O O . GLN A 1 391 ? -5.447 10.611 14.335 1.00 85.62 391 GLN A O 1
ATOM 3046 N N . TYR A 1 392 ? -7.177 11.261 13.061 1.00 88.19 392 TYR A N 1
ATOM 3047 C CA . TYR A 1 392 ? -8.218 10.798 13.980 1.00 88.19 392 TYR A CA 1
ATOM 3048 C C . TYR A 1 392 ? -8.606 9.327 13.784 1.00 88.19 392 TYR A C 1
ATOM 3050 O O . TYR A 1 392 ? -9.224 8.740 14.675 1.00 88.19 392 TYR A O 1
ATOM 3058 N N . MET A 1 393 ? -8.190 8.682 12.688 1.00 83.25 393 MET A N 1
ATOM 3059 C CA . MET A 1 393 ? -8.510 7.273 12.411 1.00 83.25 393 MET A CA 1
ATOM 3060 C C . MET A 1 393 ? -8.127 6.292 13.537 1.00 83.25 393 MET A C 1
ATOM 3062 O O . MET A 1 393 ? -8.935 5.406 13.830 1.00 83.25 393 MET A O 1
ATOM 3066 N N . PRO A 1 394 ? -6.974 6.425 14.228 1.00 87.25 394 PRO A N 1
ATOM 3067 C CA . PRO A 1 394 ? -6.649 5.577 15.376 1.00 87.25 394 PRO A CA 1
ATOM 3068 C C . PRO A 1 394 ? -7.608 5.766 16.558 1.00 87.25 394 PRO A C 1
ATOM 3070 O O . PRO A 1 394 ? -7.950 4.796 17.230 1.00 87.25 394 PRO A O 1
ATOM 3073 N N . GLN A 1 395 ? -8.071 6.997 16.801 1.00 89.75 395 GLN A N 1
ATOM 3074 C CA . GLN A 1 395 ? -9.022 7.292 17.879 1.00 89.75 395 GLN A CA 1
ATOM 3075 C C . GLN A 1 395 ? -10.404 6.710 17.567 1.00 89.75 395 GLN A C 1
ATOM 3077 O O . GLN A 1 395 ? -11.021 6.105 18.438 1.00 89.75 395 GLN A O 1
ATOM 3082 N N . ILE A 1 396 ? -10.848 6.825 16.312 1.00 91.19 396 ILE A N 1
ATOM 3083 C CA . ILE A 1 396 ? -12.089 6.214 15.813 1.00 91.19 396 ILE A CA 1
ATOM 3084 C C . ILE A 1 396 ? -12.022 4.687 15.948 1.00 91.19 396 ILE A C 1
ATOM 3086 O O . ILE A 1 396 ? -12.955 4.065 16.444 1.00 91.19 396 ILE A O 1
ATOM 3090 N N . ALA A 1 397 ? -10.907 4.068 15.544 1.00 87.38 397 ALA A N 1
ATOM 3091 C CA . ALA A 1 397 ? -10.723 2.623 15.672 1.00 87.38 397 ALA A CA 1
ATOM 3092 C C . ALA A 1 397 ? -10.731 2.162 17.138 1.00 87.38 397 ALA A C 1
ATOM 3094 O O . ALA A 1 397 ? -11.324 1.130 17.449 1.00 87.38 397 ALA A O 1
ATOM 3095 N N . LYS A 1 398 ? -10.113 2.942 18.035 1.00 90.62 398 LYS A N 1
ATOM 3096 C CA . LYS A 1 398 ? -10.137 2.673 19.473 1.00 90.62 398 LYS A CA 1
ATOM 3097 C C . LYS A 1 398 ? -11.561 2.738 20.036 1.00 90.62 398 LYS A C 1
ATOM 3099 O O . LYS A 1 398 ? -11.960 1.802 20.713 1.00 90.62 398 LYS A O 1
ATOM 3104 N N . ALA A 1 399 ? -12.334 3.769 19.692 1.00 91.19 399 ALA A N 1
ATOM 3105 C CA . ALA A 1 399 ? -13.726 3.904 20.126 1.00 91.19 399 ALA A CA 1
ATOM 3106 C C . ALA A 1 399 ? -14.584 2.694 19.716 1.00 91.19 399 ALA A C 1
ATOM 3108 O O . ALA A 1 399 ? -15.288 2.130 20.546 1.00 91.19 399 ALA A O 1
ATOM 3109 N N . ILE A 1 400 ? -14.464 2.235 18.463 1.00 91.19 400 ILE A N 1
ATOM 3110 C CA . ILE A 1 400 ? -15.161 1.026 17.984 1.00 91.19 400 ILE A CA 1
ATOM 3111 C C . ILE A 1 400 ? -14.784 -0.197 18.831 1.00 91.19 400 ILE A C 1
ATOM 3113 O O . ILE A 1 400 ? -15.657 -0.956 19.240 1.00 91.19 400 ILE A O 1
ATOM 3117 N N . SER A 1 401 ? -13.491 -0.384 19.113 1.00 91.44 401 SER A N 1
ATOM 3118 C CA . SER A 1 401 ? -13.008 -1.505 19.928 1.00 91.44 401 SER A CA 1
ATOM 3119 C C . SER A 1 401 ? -13.527 -1.449 21.367 1.00 91.44 401 SER A C 1
ATOM 3121 O O . SER A 1 401 ? -13.925 -2.481 21.910 1.00 91.44 401 SER A O 1
ATOM 3123 N N . ASP A 1 402 ? -13.513 -0.266 21.984 1.00 91.62 402 ASP A N 1
ATOM 3124 C CA . ASP A 1 402 ? -13.972 -0.053 23.359 1.00 91.62 402 ASP A CA 1
ATOM 3125 C C . ASP A 1 402 ? -15.484 -0.358 23.465 1.00 91.62 402 ASP A C 1
ATOM 3127 O O . ASP A 1 402 ? -15.905 -1.108 24.348 1.00 91.62 402 ASP A O 1
ATOM 3131 N N . ILE A 1 403 ? -16.290 0.118 22.503 1.00 93.00 403 ILE A N 1
ATOM 3132 C CA . ILE A 1 403 ? -17.739 -0.146 22.440 1.00 93.00 403 ILE A CA 1
ATOM 3133 C C . ILE A 1 403 ? -18.026 -1.631 22.207 1.00 93.00 403 ILE A C 1
ATOM 3135 O O . ILE A 1 403 ? -18.846 -2.208 22.917 1.00 93.00 403 ILE A O 1
ATOM 3139 N N . GLN A 1 404 ? -17.342 -2.273 21.255 1.00 91.50 404 GLN A N 1
ATOM 3140 C CA . GLN A 1 404 ? -17.546 -3.697 20.976 1.00 91.50 404 GLN A CA 1
ATOM 3141 C C . GLN A 1 404 ? -17.240 -4.555 22.209 1.00 91.50 404 GLN A C 1
ATOM 3143 O O . GLN A 1 404 ? -17.998 -5.462 22.536 1.00 91.50 404 GLN A O 1
ATOM 3148 N N . THR A 1 405 ? -16.177 -4.220 22.945 1.00 90.44 405 THR A N 1
ATOM 3149 C CA . THR A 1 405 ? -15.814 -4.919 24.186 1.00 90.44 405 THR A CA 1
ATOM 3150 C C . THR A 1 405 ? -16.918 -4.800 25.242 1.00 90.44 405 THR A C 1
ATOM 3152 O O . THR A 1 405 ? -17.226 -5.777 25.925 1.00 90.44 405 THR A O 1
ATOM 3155 N N . ALA A 1 406 ? -17.544 -3.625 25.365 1.00 91.38 406 ALA A N 1
ATOM 3156 C CA . ALA A 1 406 ? -18.672 -3.417 26.272 1.00 91.38 406 ALA A CA 1
ATOM 3157 C C . ALA A 1 406 ? -19.924 -4.193 25.829 1.00 91.38 406 ALA A C 1
ATOM 3159 O O . ALA A 1 406 ? -20.579 -4.825 26.659 1.00 91.38 406 ALA A O 1
ATOM 3160 N N . VAL A 1 407 ? -20.227 -4.208 24.526 1.00 89.31 407 VAL A N 1
ATOM 3161 C CA . VAL A 1 407 ? -21.328 -5.004 23.956 1.00 89.31 407 VAL A CA 1
ATOM 3162 C C . VAL A 1 407 ? -21.130 -6.493 24.245 1.00 89.31 407 VAL A C 1
ATOM 3164 O O . VAL A 1 407 ? -22.049 -7.145 24.741 1.00 89.31 407 VAL A O 1
ATOM 3167 N N . ASP A 1 408 ? -19.933 -7.024 23.999 1.00 85.75 408 ASP A N 1
ATOM 3168 C CA . ASP A 1 408 ? -19.617 -8.439 24.210 1.00 85.75 408 ASP A CA 1
ATOM 3169 C C . ASP A 1 408 ? -19.666 -8.812 25.704 1.00 85.75 408 ASP A C 1
ATOM 3171 O O . ASP A 1 408 ? -20.198 -9.863 26.073 1.00 85.75 408 ASP A O 1
ATOM 3175 N N . SER A 1 409 ? -19.173 -7.928 26.583 1.00 86.44 409 SER A N 1
ATOM 3176 C CA . SER A 1 409 ? -19.289 -8.072 28.043 1.00 86.44 409 SER A CA 1
ATOM 3177 C C . SER A 1 409 ? -20.752 -8.184 28.477 1.00 86.44 409 SER A C 1
ATOM 3179 O O . SER A 1 409 ? -21.131 -9.120 29.189 1.00 86.44 409 SER A O 1
ATOM 3181 N N . LEU A 1 410 ? -21.600 -7.271 27.996 1.00 86.06 410 LEU A N 1
ATOM 3182 C CA . LEU A 1 410 ? -23.018 -7.239 28.336 1.00 86.06 410 LEU A CA 1
ATOM 3183 C C . LEU A 1 410 ? -23.783 -8.442 27.775 1.00 86.06 410 LEU A C 1
ATOM 3185 O O . LEU A 1 410 ? -24.650 -8.991 28.456 1.00 86.06 410 LEU A O 1
ATOM 3189 N N . ALA A 1 411 ? -23.454 -8.881 26.559 1.00 83.50 411 ALA A N 1
ATOM 3190 C CA . ALA A 1 411 ? -24.012 -10.092 25.968 1.00 83.50 411 ALA A CA 1
ATOM 3191 C C . ALA A 1 411 ? -23.677 -11.326 26.822 1.00 83.50 411 ALA A C 1
ATOM 3193 O O . ALA A 1 411 ? -24.574 -12.098 27.165 1.00 83.50 411 ALA A O 1
ATOM 3194 N N . GLY A 1 412 ? -22.424 -11.446 27.276 1.00 79.00 412 GLY A N 1
ATOM 3195 C CA . GLY A 1 412 ? -22.010 -12.500 28.204 1.00 79.00 412 GLY A CA 1
ATOM 3196 C C . GLY A 1 412 ? -22.727 -12.442 29.560 1.00 79.00 412 GLY A C 1
ATOM 3197 O O . GLY A 1 412 ? -22.996 -13.485 30.156 1.00 79.00 412 GLY A O 1
ATOM 3198 N N . LYS A 1 413 ? -23.086 -11.244 30.048 1.00 78.75 413 LYS A N 1
ATOM 3199 C CA . LYS A 1 413 ? -23.935 -11.068 31.243 1.00 78.75 413 LYS A CA 1
ATOM 3200 C C . LYS A 1 413 ? -25.397 -11.470 30.987 1.00 78.75 413 LYS A C 1
ATOM 3202 O O . LYS A 1 413 ? -26.033 -12.007 31.887 1.00 78.75 413 LYS A O 1
ATOM 3207 N N . LYS A 1 414 ? -25.944 -11.253 29.784 1.00 73.94 414 LYS A N 1
ATOM 3208 C CA . LYS A 1 414 ? -27.313 -11.681 29.429 1.00 73.94 414 LYS A CA 1
ATOM 3209 C C . LYS A 1 414 ? -27.457 -13.198 29.359 1.00 73.94 414 LYS A C 1
ATOM 3211 O O . LYS A 1 414 ? -28.463 -13.714 29.836 1.00 73.94 414 LYS A O 1
ATOM 3216 N N . GLU A 1 415 ? -26.458 -13.913 28.842 1.00 72.31 415 GLU A N 1
ATOM 3217 C CA . GLU A 1 415 ? -26.468 -15.387 28.816 1.00 72.31 415 GLU A CA 1
ATOM 3218 C C . GLU A 1 415 ? -26.680 -15.989 30.215 1.00 72.31 415 GLU A C 1
ATOM 3220 O O . GLU A 1 415 ? -27.403 -16.973 30.367 1.00 72.31 415 GLU A O 1
ATOM 3225 N N . VAL A 1 416 ? -26.148 -15.338 31.254 1.00 73.62 416 VAL A N 1
ATOM 3226 C CA . VAL A 1 416 ? -26.309 -15.742 32.659 1.00 73.62 416 VAL A CA 1
ATOM 3227 C C . VAL A 1 416 ? -27.768 -15.716 33.128 1.00 73.62 416 VAL A C 1
ATOM 3229 O O . VAL A 1 416 ? -28.163 -16.566 33.926 1.00 73.62 416 VAL A O 1
ATOM 3232 N N . LEU A 1 417 ? -28.592 -14.779 32.646 1.00 70.50 417 LEU A N 1
ATOM 3233 C CA . LEU A 1 417 ? -30.012 -14.723 33.021 1.00 70.50 417 LEU A CA 1
ATOM 3234 C C . LEU A 1 417 ? -30.783 -15.948 32.535 1.00 70.50 417 LEU A C 1
ATOM 3236 O O . LEU A 1 417 ? -31.689 -16.411 33.224 1.00 70.50 417 LEU A O 1
ATOM 3240 N N . THR A 1 418 ? -30.418 -16.482 31.371 1.00 75.75 418 THR A N 1
ATOM 3241 C CA . THR A 1 418 ? -31.029 -17.695 30.813 1.00 75.75 418 THR A CA 1
ATOM 3242 C C . THR A 1 418 ? -30.825 -18.901 31.729 1.00 75.75 418 THR A C 1
ATOM 3244 O O . THR A 1 418 ? -31.738 -19.706 31.897 1.00 75.75 418 THR A O 1
ATOM 3247 N N . ASP A 1 419 ? -29.662 -18.982 32.381 1.00 82.69 419 ASP A N 1
ATOM 3248 C CA . ASP A 1 419 ? -29.307 -20.072 33.295 1.00 82.69 419 ASP A CA 1
ATOM 3249 C C . ASP A 1 419 ? -29.810 -19.849 34.735 1.00 82.69 419 ASP A C 1
ATOM 3251 O O . ASP A 1 419 ? -29.831 -20.785 35.544 1.00 82.69 419 ASP A O 1
ATOM 3255 N N . TRP A 1 420 ? -30.251 -18.628 35.069 1.00 85.44 420 TRP A N 1
ATOM 3256 C CA . TRP A 1 420 ? -30.641 -18.243 36.428 1.00 85.44 420 TRP A CA 1
ATOM 3257 C C . TRP A 1 420 ? -31.681 -19.168 37.082 1.00 85.44 420 TRP A C 1
ATOM 3259 O O . TRP A 1 420 ? -31.456 -19.555 38.229 1.00 85.44 420 TRP A O 1
ATOM 3269 N N . PRO A 1 421 ? -32.770 -19.602 36.413 1.00 85.50 421 PRO A N 1
ATOM 3270 C CA . PRO A 1 421 ? -33.748 -20.497 37.036 1.00 85.50 421 PRO A CA 1
ATOM 3271 C C . PRO A 1 421 ? -33.134 -21.822 37.511 1.00 85.50 421 PRO A C 1
ATOM 3273 O O . PRO A 1 421 ? -33.485 -22.334 38.572 1.00 85.50 421 PRO A O 1
ATOM 3276 N N . VAL A 1 422 ? -32.177 -22.363 36.751 1.00 86.31 422 VAL A N 1
ATOM 3277 C CA . VAL A 1 422 ? -31.474 -23.606 37.099 1.00 86.31 422 VAL A CA 1
ATOM 3278 C C . VAL A 1 422 ? -30.564 -23.382 38.305 1.00 86.31 422 VAL A C 1
ATOM 3280 O O . VAL A 1 422 ? -30.501 -24.216 39.210 1.00 86.31 422 VAL A O 1
ATOM 3283 N N . TRP A 1 423 ? -29.866 -22.247 38.334 1.00 90.12 423 TRP A N 1
ATOM 3284 C CA . TRP A 1 423 ? -28.971 -21.884 39.431 1.00 90.12 423 TRP A CA 1
ATOM 3285 C C . TRP A 1 423 ? -29.731 -21.607 40.722 1.00 90.12 423 TRP A C 1
ATOM 3287 O O . TRP A 1 423 ? -29.330 -22.107 41.771 1.00 90.12 423 TRP A O 1
ATOM 3297 N N . ARG A 1 424 ? -30.847 -20.881 40.637 1.00 88.12 424 ARG A N 1
ATOM 3298 C CA . ARG A 1 424 ? -31.749 -20.615 41.756 1.00 88.12 424 ARG A CA 1
ATOM 3299 C C . ARG A 1 424 ? -32.229 -21.915 42.397 1.00 88.12 424 ARG A C 1
ATOM 3301 O O . ARG A 1 424 ? -32.001 -22.103 43.587 1.00 88.12 424 ARG A O 1
ATOM 3308 N N . ASN A 1 425 ? -32.778 -22.838 41.603 1.00 87.31 425 ASN A N 1
ATOM 3309 C CA . ASN A 1 425 ? -33.251 -24.131 42.111 1.00 87.31 425 ASN A CA 1
ATOM 3310 C C . ASN A 1 425 ? -32.125 -24.926 42.796 1.00 87.31 425 ASN A C 1
ATOM 3312 O O . ASN A 1 425 ? -32.344 -25.596 43.799 1.00 87.31 425 ASN A O 1
ATOM 3316 N N . SER A 1 426 ? -30.892 -24.830 42.287 1.00 87.75 426 SER A N 1
ATOM 3317 C CA . SER A 1 426 ? -29.744 -25.467 42.936 1.00 87.75 426 SER A CA 1
ATOM 3318 C C . SER A 1 426 ? -29.383 -24.834 44.284 1.00 87.75 426 SER A C 1
ATOM 3320 O O . SER A 1 426 ? -28.840 -25.538 45.134 1.00 87.75 426 SER A O 1
ATOM 3322 N N . ILE A 1 427 ? -29.605 -23.530 44.468 1.00 89.25 427 ILE A N 1
ATOM 3323 C CA . ILE A 1 427 ? -29.387 -22.846 45.750 1.00 89.25 427 ILE A CA 1
ATOM 3324 C C . ILE A 1 427 ? -30.497 -23.236 46.737 1.00 89.25 427 ILE A C 1
ATOM 3326 O O . ILE A 1 427 ? -30.182 -23.543 47.887 1.00 89.25 427 ILE A O 1
ATOM 3330 N N . ASP A 1 428 ? -31.752 -23.313 46.272 1.00 87.44 428 ASP A N 1
ATOM 3331 C CA . ASP A 1 428 ? -32.901 -23.799 47.053 1.00 87.44 428 ASP A CA 1
ATOM 3332 C C . ASP A 1 428 ? -32.626 -25.196 47.641 1.00 87.44 428 ASP A C 1
ATOM 3334 O O . ASP A 1 428 ? -32.730 -25.400 48.852 1.00 87.44 428 ASP A O 1
ATOM 3338 N N . GLU A 1 429 ? -32.202 -26.149 46.800 1.00 86.81 429 GLU A N 1
ATOM 3339 C CA . GLU A 1 429 ? -31.849 -27.517 47.216 1.00 86.81 429 GLU A CA 1
ATOM 3340 C C . GLU A 1 429 ? -30.759 -27.529 48.300 1.00 86.81 429 GLU A C 1
ATOM 3342 O O . GLU A 1 429 ? -30.885 -28.216 49.314 1.00 86.81 429 GLU A O 1
ATOM 3347 N N . MET A 1 430 ? -29.699 -26.731 48.132 1.00 88.25 430 MET A N 1
ATOM 3348 C CA . MET A 1 430 ? -28.593 -26.688 49.094 1.00 88.25 430 MET A CA 1
ATOM 3349 C C . MET A 1 430 ? -29.000 -26.088 50.437 1.00 88.25 430 MET A C 1
ATOM 3351 O O . MET A 1 430 ? -28.511 -26.541 51.475 1.00 88.25 430 MET A O 1
ATOM 3355 N N . LEU A 1 431 ? -29.882 -25.087 50.426 1.00 85.81 431 LEU A N 1
ATOM 3356 C CA . LEU A 1 431 ? -30.403 -24.470 51.641 1.00 85.81 431 LEU A CA 1
ATOM 3357 C C . LEU A 1 431 ? -31.366 -25.392 52.387 1.00 85.81 431 LEU A C 1
ATOM 3359 O O . LEU A 1 431 ? -31.511 -25.232 53.594 1.00 85.81 431 LEU A O 1
ATOM 3363 N N . LEU A 1 432 ? -32.018 -26.363 51.742 1.00 83.69 432 LEU A N 1
ATOM 3364 C CA . LEU A 1 432 ? -32.825 -27.360 52.460 1.00 83.69 432 LEU A CA 1
ATOM 3365 C C . LEU A 1 432 ? -31.958 -28.260 53.349 1.00 83.69 432 LEU A C 1
ATOM 3367 O O . LEU A 1 432 ? -32.347 -28.555 54.478 1.00 83.69 432 LEU A O 1
ATOM 3371 N N . GLU A 1 433 ? -30.781 -28.645 52.862 1.00 81.38 433 GLU A N 1
ATOM 3372 C CA . GLU A 1 433 ? -29.891 -29.590 53.543 1.00 81.38 433 GLU A CA 1
ATOM 3373 C C . GLU A 1 433 ? -28.879 -28.915 54.479 1.00 81.38 433 GLU A C 1
ATOM 3375 O O . GLU A 1 433 ? -28.418 -29.538 55.436 1.00 81.38 433 GLU A O 1
ATOM 3380 N N . ASN A 1 434 ? -28.534 -27.646 54.233 1.00 83.69 434 ASN A N 1
ATOM 3381 C CA . ASN A 1 434 ? -27.456 -26.955 54.938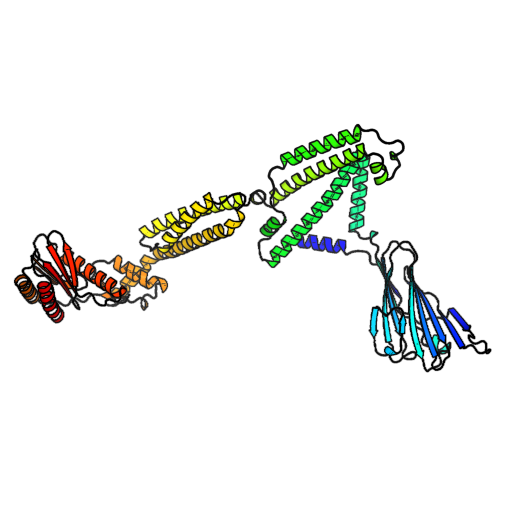 1.00 83.69 434 ASN A CA 1
ATOM 3382 C C . ASN A 1 434 ? -27.918 -25.631 55.560 1.00 83.69 434 ASN A C 1
ATOM 3384 O O . ASN A 1 434 ? -28.554 -24.799 54.916 1.00 83.69 434 ASN A O 1
ATOM 3388 N N . ASP A 1 435 ? -27.499 -25.387 56.805 1.00 80.75 435 ASP A N 1
ATOM 3389 C CA . ASP A 1 435 ? -27.709 -24.106 57.497 1.00 80.75 435 ASP A CA 1
ATOM 3390 C C . ASP A 1 435 ? -26.831 -22.974 56.923 1.00 80.75 435 ASP A C 1
ATOM 3392 O O . ASP A 1 435 ? -27.090 -21.801 57.191 1.00 80.75 435 ASP A O 1
ATOM 3396 N N . ARG A 1 436 ? -25.790 -23.317 56.148 1.00 86.75 436 ARG A N 1
ATOM 3397 C CA . ARG A 1 436 ? -24.856 -22.385 55.505 1.00 86.75 436 ARG A CA 1
ATOM 3398 C C . ARG A 1 436 ? -24.505 -22.856 54.093 1.00 86.75 436 ARG A C 1
ATOM 3400 O O . ARG A 1 436 ? -24.041 -23.980 53.934 1.00 86.75 436 ARG A O 1
ATOM 3407 N N . VAL A 1 437 ? -24.665 -21.987 53.095 1.00 90.19 437 VAL A N 1
ATOM 3408 C CA . VAL A 1 437 ? -24.326 -22.244 51.685 1.00 90.19 437 VAL A CA 1
ATOM 3409 C C . VAL A 1 437 ? -23.304 -21.217 51.211 1.00 90.19 437 VAL A C 1
ATOM 3411 O O . VAL A 1 437 ? -23.622 -20.045 51.001 1.00 90.19 437 VAL A O 1
ATOM 3414 N N . GLY A 1 438 ? -22.052 -21.657 51.078 1.00 88.69 438 GLY A N 1
ATOM 3415 C CA . GLY A 1 438 ? -20.941 -20.830 50.610 1.00 88.69 438 GLY A CA 1
ATOM 3416 C C . GLY A 1 438 ? -20.704 -20.918 49.096 1.00 88.69 438 GLY A C 1
ATOM 3417 O O . GLY A 1 438 ? -21.177 -21.854 48.444 1.00 88.69 438 GLY A O 1
ATOM 3418 N N . PRO A 1 439 ? -19.936 -19.980 48.508 1.00 85.44 439 PRO A N 1
ATOM 3419 C CA . PRO A 1 439 ? -19.609 -19.992 47.081 1.00 85.44 439 PRO A CA 1
ATOM 3420 C C . PRO A 1 439 ? -18.973 -21.313 46.624 1.00 85.44 439 PRO A C 1
ATOM 3422 O O . PRO A 1 439 ? -19.251 -21.813 45.540 1.00 85.44 439 PRO A O 1
ATOM 3425 N N . GLU A 1 440 ? -18.120 -21.917 47.440 1.00 88.06 440 GLU A N 1
ATOM 3426 C CA . GLU A 1 440 ? -17.457 -23.195 47.177 1.00 88.06 440 GLU A CA 1
ATOM 3427 C C . GLU A 1 440 ? -18.428 -24.362 46.942 1.00 88.06 440 GLU A C 1
ATOM 3429 O O . GLU A 1 440 ? -18.093 -25.275 46.188 1.00 88.06 440 GLU A O 1
ATOM 3434 N N . MET A 1 441 ? -19.637 -24.301 47.509 1.00 87.06 441 MET A N 1
ATOM 3435 C CA . MET A 1 441 ? -20.659 -25.348 47.396 1.00 87.06 441 MET A CA 1
ATOM 3436 C C . MET A 1 441 ? -21.428 -25.277 46.069 1.00 87.06 441 MET A C 1
ATOM 3438 O O . MET A 1 441 ? -21.989 -26.273 45.617 1.00 87.06 441 MET A O 1
ATOM 3442 N N . LEU A 1 442 ? -21.399 -24.128 45.388 1.00 88.31 442 LEU A N 1
ATOM 3443 C CA . LEU A 1 442 ? -22.120 -23.870 44.141 1.00 88.31 442 LEU A CA 1
ATOM 3444 C C . LEU A 1 442 ? -21.394 -24.443 42.912 1.00 88.31 442 LEU A C 1
ATOM 3446 O O . LEU A 1 442 ? -20.990 -23.714 42.006 1.00 88.31 442 LEU A O 1
ATOM 3450 N N . VAL A 1 443 ? -21.214 -25.766 42.862 1.00 86.31 443 VAL A N 1
ATOM 3451 C CA . VAL A 1 443 ? -20.473 -26.451 41.781 1.00 86.31 443 VAL A CA 1
ATOM 3452 C C . VAL A 1 443 ? -21.141 -26.265 40.414 1.00 86.31 443 VAL A C 1
ATOM 3454 O O . VAL A 1 443 ? -20.442 -26.094 39.418 1.00 86.31 443 VAL A O 1
ATOM 3457 N N . LYS A 1 444 ? -22.481 -26.229 40.373 1.00 83.94 444 LYS A N 1
ATOM 3458 C CA . LYS A 1 444 ? -23.269 -26.026 39.143 1.00 83.94 444 LYS A CA 1
ATOM 3459 C C . LYS A 1 444 ? -23.171 -24.597 38.583 1.00 83.94 444 LYS A C 1
ATOM 3461 O O . LYS A 1 444 ? -23.576 -24.368 37.450 1.00 83.94 444 LYS A O 1
ATOM 3466 N N . ILE A 1 445 ? -22.626 -23.650 39.355 1.00 85.62 445 ILE A N 1
ATOM 3467 C CA . ILE A 1 445 ? -22.490 -22.242 38.970 1.00 85.62 445 ILE A CA 1
ATOM 3468 C C . ILE A 1 445 ? -21.008 -21.943 38.675 1.00 85.62 445 ILE A C 1
ATOM 3470 O O . ILE A 1 445 ? -20.144 -22.225 39.519 1.00 85.62 445 ILE A O 1
ATOM 3474 N N . PRO A 1 446 ? -20.666 -21.352 37.511 1.00 84.00 446 PRO A N 1
ATOM 3475 C CA . PRO A 1 446 ? -19.292 -20.969 37.189 1.00 84.00 446 PRO A CA 1
ATOM 3476 C C . PRO A 1 446 ? -18.677 -20.062 38.259 1.00 84.00 446 PRO A C 1
ATOM 3478 O O . PRO A 1 446 ? -19.343 -19.168 38.777 1.00 84.00 446 PRO A O 1
ATOM 3481 N N . GLN A 1 447 ? -17.385 -20.245 38.562 1.00 81.19 447 GLN A N 1
ATOM 3482 C CA . GLN A 1 447 ? -16.721 -19.621 39.718 1.00 81.19 447 GLN A CA 1
ATOM 3483 C C . GLN A 1 447 ? -16.920 -18.098 39.809 1.00 81.19 447 GLN A C 1
ATOM 3485 O O . GLN A 1 447 ? -17.176 -17.574 40.892 1.00 81.19 447 GLN A O 1
ATOM 3490 N N . ARG A 1 448 ? -16.867 -17.411 38.663 1.00 79.50 448 ARG A N 1
ATOM 3491 C CA . ARG A 1 448 ? -17.056 -15.957 38.542 1.00 79.50 448 ARG A CA 1
ATOM 3492 C C . ARG A 1 448 ? -18.451 -15.460 38.953 1.00 79.50 448 ARG A C 1
ATOM 3494 O O . ARG A 1 448 ? -18.569 -14.325 39.391 1.00 79.50 448 ARG A O 1
ATOM 3501 N N . TRP A 1 449 ? -19.485 -16.301 38.864 1.00 82.56 449 TRP A N 1
ATOM 3502 C CA . TRP A 1 449 ? -20.886 -15.912 39.081 1.00 82.56 449 TRP A CA 1
ATOM 3503 C C . TRP A 1 449 ? -21.450 -16.305 40.446 1.00 82.56 449 TRP A C 1
ATOM 3505 O O . TRP A 1 449 ? -22.538 -15.874 40.807 1.00 82.56 449 TRP A O 1
ATOM 3515 N N . ARG A 1 450 ? -20.720 -17.086 41.245 1.00 86.38 450 ARG A N 1
ATOM 3516 C CA . ARG A 1 450 ? -21.231 -17.656 42.506 1.00 86.38 450 ARG A CA 1
ATOM 3517 C C . ARG A 1 450 ? -21.624 -16.606 43.541 1.00 86.38 450 ARG A C 1
ATOM 3519 O O . ARG A 1 450 ? -22.673 -16.720 44.160 1.00 86.38 450 ARG A O 1
ATOM 3526 N N . ARG A 1 451 ? -20.802 -15.567 43.712 1.00 81.50 451 ARG A N 1
ATOM 3527 C CA . ARG A 1 451 ? -21.093 -14.470 44.653 1.00 81.50 451 ARG A CA 1
ATOM 3528 C C . ARG A 1 451 ? -22.312 -13.663 44.218 1.00 81.50 451 ARG A C 1
ATOM 3530 O O . ARG A 1 451 ? -23.177 -13.387 45.040 1.00 81.50 451 ARG A O 1
ATOM 3537 N N . TRP A 1 452 ? -22.382 -13.337 42.927 1.00 82.06 452 TRP A N 1
ATOM 3538 C CA . TRP A 1 452 ? -23.538 -12.661 42.344 1.00 82.06 452 TRP A CA 1
ATOM 3539 C C . TRP A 1 452 ? -24.808 -13.501 42.503 1.00 82.06 452 TRP A C 1
ATOM 3541 O O . TRP A 1 452 ? -25.828 -12.975 42.926 1.00 82.06 452 TRP A O 1
ATOM 3551 N N . ALA A 1 453 ? -24.731 -14.812 42.261 1.00 83.88 453 ALA A N 1
ATOM 3552 C CA . ALA A 1 453 ? -25.861 -15.722 42.399 1.00 83.88 453 ALA A CA 1
ATOM 3553 C C . ALA A 1 453 ? -26.404 -15.759 43.837 1.00 83.88 453 ALA A C 1
ATOM 3555 O O . ALA A 1 453 ? -27.607 -15.641 44.033 1.00 83.88 453 ALA A O 1
ATOM 3556 N N . LEU A 1 454 ? -25.536 -15.845 44.852 1.00 85.31 454 LEU A N 1
ATOM 3557 C CA . LEU A 1 454 ? -25.964 -15.792 46.259 1.00 85.31 454 LEU A CA 1
ATOM 3558 C C . LEU A 1 454 ? -26.585 -14.433 46.624 1.00 85.31 454 LEU A C 1
ATOM 3560 O O . LEU A 1 454 ? -27.601 -14.389 47.314 1.00 85.31 454 LEU A O 1
ATOM 3564 N N . ALA A 1 455 ? -26.006 -13.331 46.136 1.00 79.00 455 ALA A N 1
ATOM 3565 C CA . ALA A 1 455 ? -26.527 -11.985 46.370 1.00 79.00 455 ALA A CA 1
ATOM 3566 C C . ALA A 1 455 ? -27.894 -11.764 45.699 1.00 79.00 455 ALA A C 1
ATOM 3568 O O . ALA A 1 455 ? -28.813 -11.246 46.333 1.00 79.00 455 ALA A O 1
ATOM 3569 N N . ARG A 1 456 ? -28.054 -12.209 44.446 1.00 82.62 456 ARG A N 1
ATOM 3570 C CA . ARG A 1 456 ? -29.325 -12.166 43.715 1.00 82.62 456 ARG A CA 1
ATOM 3571 C C . ARG A 1 456 ? -30.379 -13.038 44.387 1.00 82.62 456 ARG A C 1
ATOM 3573 O O . ARG A 1 456 ? -31.504 -12.592 44.566 1.00 82.62 456 ARG A O 1
ATOM 3580 N N . TYR A 1 457 ? -30.005 -14.243 44.812 1.00 84.75 457 TYR A N 1
ATOM 3581 C CA . TYR A 1 457 ? -30.907 -15.138 45.531 1.00 84.75 457 TYR A CA 1
ATOM 3582 C C . TYR A 1 457 ? -31.413 -14.496 46.833 1.00 84.75 457 TYR A C 1
ATOM 3584 O O . TYR A 1 457 ? -32.615 -14.502 47.080 1.00 84.75 457 TYR A O 1
ATOM 3592 N N . MET A 1 458 ? -30.530 -13.878 47.629 1.00 80.19 458 MET A N 1
ATOM 3593 C CA . MET A 1 458 ? -30.928 -13.129 48.831 1.00 80.19 458 MET A CA 1
ATOM 3594 C C . MET A 1 458 ? -31.892 -11.984 48.497 1.00 80.19 458 MET A C 1
ATOM 3596 O O . MET A 1 458 ? -32.876 -11.788 49.204 1.00 80.19 458 MET A O 1
ATOM 3600 N N . ALA A 1 459 ? -31.618 -11.230 47.428 1.00 75.88 459 ALA A N 1
ATOM 3601 C CA . ALA A 1 459 ? -32.482 -10.135 46.995 1.00 75.88 459 ALA A CA 1
ATOM 3602 C C . ALA A 1 459 ? -33.883 -10.622 46.571 1.00 75.88 459 ALA A C 1
ATOM 3604 O O . ALA A 1 459 ? -34.864 -9.925 46.814 1.00 75.88 459 ALA A O 1
ATOM 3605 N N . GLU A 1 460 ? -33.990 -11.820 45.987 1.00 76.69 460 GLU A N 1
ATOM 3606 C CA . GLU A 1 460 ? -35.272 -12.449 45.629 1.00 76.69 460 GLU A CA 1
ATOM 3607 C C . GLU A 1 460 ? -36.037 -13.014 46.847 1.00 76.69 460 GLU A C 1
ATOM 3609 O O . GLU A 1 460 ? -37.260 -13.121 46.782 1.00 76.69 460 GLU A O 1
ATOM 3614 N N . HIS A 1 461 ? -35.356 -13.316 47.962 1.00 75.69 461 HIS A N 1
ATOM 3615 C CA . HIS A 1 461 ? -35.930 -13.925 49.180 1.00 75.69 461 HIS A CA 1
ATOM 3616 C C . HIS A 1 461 ? -35.861 -12.990 50.406 1.00 75.69 461 HIS A C 1
ATOM 3618 O O . HIS A 1 461 ? -35.688 -13.417 51.552 1.00 75.69 461 HIS A O 1
ATOM 3624 N N . LEU A 1 462 ? -35.990 -11.678 50.175 1.00 62.75 462 LEU A N 1
ATOM 3625 C CA . LEU A 1 462 ? -36.041 -10.670 51.237 1.00 62.75 462 LEU A CA 1
ATOM 3626 C C . LEU A 1 462 ? -37.209 -10.947 52.202 1.00 62.75 462 LEU A C 1
ATOM 3628 O O . LEU A 1 462 ? -38.371 -10.939 51.802 1.00 62.75 462 LEU A O 1
ATOM 3632 N N . GLY A 1 463 ? -36.899 -11.135 53.489 1.00 55.91 463 GLY A N 1
ATOM 3633 C CA . GLY A 1 463 ? -37.883 -11.396 54.551 1.00 55.91 463 GLY A CA 1
ATOM 3634 C C . GLY A 1 463 ? -37.894 -12.835 55.077 1.00 55.91 463 GLY A C 1
ATOM 3635 O O . GLY A 1 463 ? -38.530 -13.102 56.097 1.00 55.91 463 GLY A O 1
ATOM 3636 N N . GLU A 1 464 ? -37.163 -13.750 54.442 1.00 70.25 464 GLU A N 1
ATOM 3637 C CA . GLU A 1 464 ? -36.911 -15.083 54.990 1.00 70.25 464 GLU A CA 1
ATOM 3638 C C . GLU A 1 464 ? -35.820 -15.046 56.073 1.00 70.25 464 GLU A C 1
ATOM 3640 O O . GLU A 1 464 ? -35.040 -14.097 56.168 1.00 70.25 464 GLU A O 1
ATOM 3645 N N . ALA A 1 465 ? -35.746 -16.079 56.919 1.00 67.06 465 ALA A N 1
ATOM 3646 C CA . ALA A 1 465 ? -34.759 -16.179 58.001 1.00 67.06 465 ALA A CA 1
ATOM 3647 C C . ALA A 1 465 ? -33.350 -16.535 57.477 1.00 67.06 465 ALA A C 1
ATOM 3649 O O . ALA A 1 465 ? -32.727 -17.483 57.956 1.00 67.06 465 ALA A O 1
ATOM 3650 N N . ILE A 1 466 ? -32.862 -15.805 56.473 1.00 77.88 466 ILE A N 1
ATOM 3651 C CA . ILE A 1 466 ? -31.604 -16.036 55.760 1.00 77.88 466 ILE A CA 1
ATOM 3652 C C . ILE A 1 466 ? -30.823 -14.715 55.710 1.00 77.88 466 ILE A C 1
ATOM 3654 O O . ILE A 1 466 ? -31.391 -13.658 55.452 1.00 77.88 466 ILE A O 1
ATOM 3658 N N . THR A 1 467 ? -29.516 -14.759 55.964 1.00 79.06 467 THR A N 1
ATOM 3659 C CA . THR A 1 467 ? -28.609 -13.601 55.886 1.00 79.06 467 THR A CA 1
ATOM 3660 C C . THR A 1 467 ? -27.327 -13.955 55.137 1.00 79.06 467 THR A C 1
ATOM 3662 O O . THR A 1 467 ? -27.017 -15.134 54.971 1.00 79.06 467 THR A O 1
ATOM 3665 N N . ILE A 1 468 ? -26.571 -12.953 54.683 1.00 76.38 468 ILE A N 1
ATOM 3666 C CA . ILE A 1 468 ? -25.235 -13.159 54.113 1.00 76.38 468 ILE A CA 1
ATOM 3667 C C . ILE A 1 468 ? -24.184 -12.913 55.197 1.00 76.38 468 ILE A C 1
ATOM 3669 O O . ILE A 1 468 ? -24.037 -11.797 55.687 1.00 76.38 468 ILE A O 1
ATOM 3673 N N . ASP A 1 469 ? -23.408 -13.949 55.515 1.00 74.12 469 ASP A N 1
ATOM 3674 C CA . ASP A 1 469 ? -22.236 -13.866 56.390 1.00 74.12 469 ASP A CA 1
ATOM 3675 C C . ASP A 1 469 ? -20.980 -14.339 55.644 1.00 74.12 469 ASP A C 1
ATOM 3677 O O . ASP A 1 469 ? -20.910 -15.465 55.140 1.00 74.12 469 ASP A O 1
ATOM 3681 N N . ASN A 1 470 ? -19.979 -13.458 55.549 1.00 74.12 470 ASN A N 1
ATOM 3682 C CA . ASN A 1 470 ? -18.723 -13.683 54.825 1.00 74.12 470 ASN A CA 1
ATOM 3683 C C . ASN A 1 470 ? -18.915 -14.207 53.383 1.00 74.12 470 ASN A C 1
ATOM 3685 O O . ASN A 1 470 ? -18.142 -15.032 52.895 1.00 74.12 470 ASN A O 1
ATOM 3689 N N . GLY A 1 471 ? -19.958 -13.732 52.693 1.00 70.19 471 GLY A N 1
ATOM 3690 C CA . GLY A 1 471 ? -20.272 -14.127 51.316 1.00 70.19 471 GLY A CA 1
ATOM 3691 C C . GLY A 1 471 ? -20.970 -15.485 51.167 1.00 70.19 471 GLY A C 1
ATOM 3692 O O . GLY A 1 471 ? -21.085 -15.961 50.040 1.00 70.19 471 GLY A O 1
ATOM 3693 N N . ALA A 1 472 ? -21.430 -16.096 52.263 1.00 82.81 472 ALA A N 1
ATOM 3694 C CA . ALA A 1 472 ? -22.250 -17.308 52.284 1.00 82.81 472 ALA A CA 1
ATOM 3695 C C . ALA A 1 472 ? -23.668 -16.997 52.792 1.00 82.81 472 ALA A C 1
ATOM 3697 O O . ALA A 1 472 ? -23.827 -16.154 53.674 1.00 82.81 472 ALA A O 1
ATOM 3698 N N . LEU A 1 473 ? -24.685 -17.697 52.281 1.00 85.06 473 LEU A N 1
ATOM 3699 C CA . LEU A 1 473 ? -26.048 -17.637 52.824 1.00 85.06 473 LEU A CA 1
ATOM 3700 C C . LEU A 1 473 ? -26.115 -18.450 54.121 1.00 85.06 473 LEU A C 1
ATOM 3702 O O . LEU A 1 473 ? -25.654 -19.587 54.138 1.00 85.06 473 LEU A O 1
ATOM 3706 N N . VAL A 1 474 ? -26.676 -17.893 55.196 1.00 82.81 474 VAL A N 1
ATOM 3707 C CA . VAL A 1 474 ? -26.796 -18.530 56.519 1.00 82.81 474 VAL A CA 1
ATOM 3708 C C . VAL A 1 474 ? -28.225 -18.412 57.043 1.00 82.81 474 VAL A C 1
ATOM 3710 O O . VAL A 1 474 ? -28.783 -17.316 57.060 1.00 82.81 474 VAL A O 1
ATOM 3713 N N . LYS A 1 475 ? -28.804 -19.518 57.528 1.00 77.19 475 LYS A N 1
ATOM 3714 C CA . LYS A 1 475 ? -30.109 -19.525 58.209 1.00 77.19 475 LYS A CA 1
ATOM 3715 C C . LYS A 1 475 ? -29.999 -19.003 59.643 1.00 77.19 475 LYS A C 1
ATOM 3717 O O . LYS A 1 475 ? -29.169 -19.461 60.429 1.00 77.19 475 LYS A O 1
ATOM 3722 N N . ILE A 1 476 ? -30.875 -18.076 60.020 1.00 68.75 476 ILE A N 1
ATOM 3723 C CA . ILE A 1 476 ? -30.901 -17.475 61.356 1.00 68.75 476 ILE A CA 1
ATOM 3724 C C . ILE A 1 476 ? -31.675 -18.391 62.320 1.00 68.75 476 ILE A C 1
ATOM 3726 O O . ILE A 1 476 ? -32.892 -18.528 62.213 1.00 68.75 476 ILE A O 1
ATOM 3730 N N . LYS A 1 477 ? -30.991 -18.984 63.312 1.00 52.62 477 LYS A N 1
ATOM 3731 C CA . LYS A 1 477 ? -31.635 -19.686 64.442 1.00 52.62 477 LYS A CA 1
ATOM 3732 C C . LYS A 1 477 ? -32.116 -18.664 65.478 1.00 52.62 477 LYS A C 1
ATOM 3734 O O . LYS A 1 477 ? -31.316 -17.937 66.061 1.00 52.62 477 LYS A O 1
ATOM 3739 N N . THR A 1 478 ? -33.422 -18.580 65.709 1.00 43.50 478 THR A N 1
ATOM 3740 C CA . THR A 1 478 ? -34.015 -17.707 66.735 1.00 43.50 478 THR A CA 1
ATOM 3741 C C . THR A 1 478 ? -33.877 -18.313 68.133 1.00 43.50 478 THR A C 1
ATOM 3743 O O . THR A 1 478 ? -34.452 -19.364 68.406 1.00 43.50 478 THR A O 1
ATOM 3746 N N . VAL A 1 479 ? -33.163 -17.627 69.031 1.00 43.69 479 VAL A N 1
ATOM 3747 C CA . VAL A 1 479 ? -33.201 -17.854 70.486 1.00 43.69 479 VAL A CA 1
ATOM 3748 C C . VAL A 1 479 ? -34.288 -16.951 71.078 1.00 43.69 479 VAL A C 1
ATOM 3750 O O . VAL A 1 479 ? -34.334 -15.758 70.782 1.00 43.69 479 VAL A O 1
ATOM 3753 N N . ILE A 1 480 ? -35.196 -17.525 71.869 1.00 43.59 480 ILE A N 1
ATOM 3754 C CA . ILE A 1 480 ? -36.311 -16.811 72.507 1.00 43.59 480 ILE A CA 1
ATOM 3755 C C . ILE A 1 480 ? -35.826 -16.278 73.860 1.00 43.59 480 ILE A C 1
ATOM 3757 O O . ILE A 1 480 ? -35.507 -17.059 74.750 1.00 43.59 480 ILE A O 1
ATOM 3761 N N . VAL A 1 481 ? -35.792 -14.955 74.013 1.00 53.75 481 VAL A N 1
ATOM 3762 C CA . VAL A 1 481 ? -35.490 -14.258 75.276 1.00 53.75 481 VAL A CA 1
ATOM 3763 C C . VAL A 1 481 ? -36.810 -13.868 75.948 1.00 53.75 481 VAL A C 1
ATOM 3765 O O . VAL A 1 481 ? -37.749 -13.434 75.272 1.00 53.75 481 VAL A O 1
ATOM 3768 N N . GLU A 1 482 ? -36.916 -14.003 77.273 1.00 55.81 482 GLU A N 1
ATOM 3769 C CA . GLU A 1 482 ? -38.114 -13.593 78.013 1.00 55.81 482 GLU A CA 1
ATOM 3770 C C . GLU A 1 482 ? -38.309 -12.065 77.941 1.00 55.81 482 GLU A C 1
ATOM 3772 O O . GLU A 1 482 ? -37.661 -11.277 78.629 1.00 55.81 482 GLU A O 1
ATOM 3777 N N . LYS A 1 483 ? -39.268 -11.633 77.112 1.00 66.62 483 LYS A N 1
ATOM 3778 C CA . LYS A 1 483 ? -39.585 -10.227 76.780 1.00 66.62 483 LYS A CA 1
ATOM 3779 C C . LYS A 1 483 ? -39.781 -9.296 77.995 1.00 66.62 483 LYS A C 1
ATOM 3781 O O . LYS A 1 483 ? -39.675 -8.079 77.862 1.00 66.62 483 LYS A O 1
ATOM 3786 N N . LYS A 1 484 ? -40.072 -9.840 79.182 1.00 75.75 484 LYS A N 1
ATOM 3787 C CA . LYS A 1 484 ? -40.377 -9.078 80.404 1.00 75.75 484 LYS A CA 1
ATOM 3788 C C . LYS A 1 484 ? -39.158 -8.347 80.980 1.00 75.75 484 LYS A C 1
ATOM 3790 O O . LYS A 1 484 ? -39.306 -7.211 81.423 1.00 75.75 484 LYS A O 1
ATOM 3795 N N . GLU A 1 485 ? -37.978 -8.961 80.952 1.00 80.31 485 GLU A N 1
ATOM 3796 C CA . GLU A 1 485 ? -36.752 -8.380 81.523 1.00 80.31 485 GLU A CA 1
ATOM 3797 C C . GLU A 1 485 ? -36.218 -7.227 80.659 1.00 80.31 485 GLU A C 1
ATOM 3799 O O . GLU A 1 485 ? -35.912 -6.145 81.163 1.00 80.31 485 GLU A O 1
ATOM 3804 N N . VAL A 1 486 ? -36.245 -7.397 79.332 1.00 85.62 486 VAL A N 1
ATOM 3805 C CA . VAL A 1 486 ? -35.880 -6.348 78.364 1.00 85.62 486 VAL A CA 1
ATOM 3806 C C . VAL A 1 486 ? -36.784 -5.120 78.515 1.00 85.62 486 VAL A C 1
ATOM 3808 O O . VAL A 1 486 ? -36.304 -3.989 78.558 1.00 85.62 486 VAL A O 1
ATOM 3811 N N . ILE A 1 487 ? -38.097 -5.328 78.664 1.00 87.25 487 ILE A N 1
ATOM 3812 C CA . ILE A 1 487 ? -39.066 -4.248 78.902 1.00 87.25 487 ILE A CA 1
ATOM 3813 C C . ILE A 1 487 ? -38.744 -3.489 80.202 1.00 87.25 487 ILE A C 1
ATOM 3815 O O . ILE A 1 487 ? -38.835 -2.264 80.224 1.00 87.25 487 ILE A O 1
ATOM 3819 N N . GLN A 1 488 ? -38.331 -4.162 81.281 1.00 87.94 488 GLN A N 1
ATOM 3820 C CA . GLN A 1 488 ? -37.947 -3.477 82.526 1.00 87.94 488 GLN A CA 1
ATOM 3821 C C . GLN A 1 488 ? -36.708 -2.589 82.348 1.00 87.94 488 GLN A C 1
ATOM 3823 O O . GLN A 1 488 ? -36.700 -1.456 82.835 1.00 87.94 488 GLN A O 1
ATOM 3828 N N . LEU A 1 489 ? -35.698 -3.062 81.611 1.00 90.44 489 LEU A N 1
ATOM 3829 C CA . LEU A 1 489 ? -34.498 -2.279 81.298 1.00 90.44 489 LEU A CA 1
ATOM 3830 C C . LEU A 1 489 ? -34.821 -1.045 80.444 1.00 90.44 489 LEU A C 1
ATOM 3832 O O . LEU A 1 489 ? -34.337 0.048 80.742 1.00 90.44 489 LEU A O 1
ATOM 3836 N N . LEU A 1 490 ? -35.683 -1.196 79.433 1.00 92.06 490 LEU A N 1
ATOM 3837 C CA . LEU A 1 490 ? -36.140 -0.081 78.597 1.00 92.06 490 LEU A CA 1
ATOM 3838 C C . LEU A 1 490 ? -36.947 0.954 79.394 1.00 92.06 490 LEU A C 1
ATOM 3840 O O . LEU A 1 490 ? -36.725 2.153 79.234 1.00 92.06 490 LEU A O 1
ATOM 3844 N N . ASN A 1 491 ? -37.818 0.512 80.306 1.00 89.62 491 ASN A N 1
ATOM 3845 C CA . ASN A 1 491 ? -38.548 1.410 81.206 1.00 89.62 491 ASN A CA 1
ATOM 3846 C C . ASN A 1 491 ? -37.599 2.230 82.092 1.00 89.62 491 ASN A C 1
ATOM 3848 O O . ASN A 1 491 ? -37.788 3.437 82.244 1.00 89.62 491 ASN A O 1
ATOM 3852 N N . GLY A 1 492 ? -36.573 1.588 82.663 1.00 88.50 492 GLY A N 1
ATOM 3853 C CA . GLY A 1 492 ? -35.566 2.270 83.478 1.00 88.50 492 GLY A CA 1
ATOM 3854 C C . GLY A 1 492 ? -34.801 3.332 82.686 1.00 88.50 492 GLY A C 1
ATOM 3855 O O . GLY A 1 492 ? -34.629 4.453 83.164 1.00 88.50 492 GLY A O 1
ATOM 3856 N N . LEU A 1 493 ? -34.418 3.009 81.447 1.00 89.06 493 LEU A N 1
ATOM 3857 C CA . LEU A 1 493 ? -33.749 3.940 80.539 1.00 89.06 493 LEU A CA 1
ATOM 3858 C C . LEU A 1 493 ? -34.630 5.150 80.208 1.00 89.06 493 LEU A C 1
ATOM 3860 O O . LEU A 1 493 ? -34.189 6.291 80.337 1.00 89.06 493 LEU A O 1
ATOM 3864 N N . MET A 1 494 ? -35.885 4.900 79.826 1.00 88.19 494 MET A N 1
ATOM 3865 C CA . MET A 1 494 ? -36.849 5.935 79.452 1.00 88.19 494 MET A CA 1
ATOM 3866 C C . MET A 1 494 ? -37.094 6.929 80.599 1.00 88.19 494 MET A C 1
ATOM 3868 O O . MET A 1 494 ? -37.130 8.137 80.362 1.00 88.19 494 MET A O 1
ATOM 3872 N N . GLN A 1 495 ? -37.187 6.441 81.844 1.00 83.25 495 GLN A N 1
ATOM 3873 C CA . GLN A 1 495 ? -37.331 7.289 83.034 1.00 83.25 495 GLN A CA 1
ATOM 3874 C C . GLN A 1 495 ? -36.057 8.074 83.364 1.00 83.25 495 GLN A C 1
ATOM 3876 O O . GLN A 1 495 ? -36.140 9.263 83.669 1.00 83.25 495 GLN A O 1
ATOM 3881 N N . ALA A 1 496 ? -34.885 7.433 83.297 1.00 79.44 496 ALA A N 1
ATOM 3882 C CA . ALA A 1 496 ? -33.619 8.062 83.660 1.00 79.44 496 ALA A CA 1
ATOM 3883 C C . ALA A 1 496 ? -33.258 9.220 82.718 1.00 79.44 496 ALA A C 1
ATOM 3885 O O . ALA A 1 496 ? -32.870 10.289 83.183 1.00 79.44 496 ALA A O 1
ATOM 3886 N N . GLY A 1 497 ? -33.405 9.024 81.404 1.00 70.69 497 GLY A N 1
ATOM 3887 C CA . GLY A 1 497 ? -32.993 10.001 80.392 1.00 70.69 497 GLY A CA 1
ATOM 3888 C C . GLY A 1 497 ? -34.111 10.854 79.797 1.00 70.69 497 GLY A C 1
ATOM 3889 O O . GLY A 1 497 ? -33.868 11.492 78.777 1.00 70.69 497 GLY A O 1
ATOM 3890 N N . LYS A 1 498 ? -35.319 10.845 80.388 1.00 77.19 498 LYS A N 1
ATOM 3891 C CA . LYS A 1 498 ? -36.492 11.632 79.944 1.00 77.19 498 LYS A CA 1
ATOM 3892 C C . LYS A 1 498 ? -36.751 11.543 78.430 1.00 77.19 498 LYS A C 1
ATOM 3894 O O . LYS A 1 498 ? -37.033 12.539 77.763 1.00 77.19 498 LYS A O 1
ATOM 3899 N N . MET A 1 499 ? -36.626 10.334 77.893 1.00 87.50 499 MET A N 1
ATOM 3900 C CA . MET A 1 499 ? -36.812 10.044 76.471 1.00 87.50 499 MET A CA 1
ATOM 3901 C C . MET A 1 499 ? -38.298 9.948 76.123 1.00 87.50 499 MET A C 1
ATOM 3903 O O . MET A 1 499 ? -39.116 9.553 76.951 1.00 87.50 499 MET A O 1
ATOM 3907 N N . GLU A 1 500 ? -38.635 10.276 74.880 1.00 88.25 500 GLU A N 1
ATOM 3908 C CA . GLU A 1 500 ? -39.998 10.155 74.343 1.00 88.25 500 GLU A CA 1
ATOM 3909 C C . GLU A 1 500 ? -40.297 8.734 73.858 1.00 88.25 500 GLU A C 1
ATOM 3911 O O . GLU A 1 500 ? -41.453 8.319 73.799 1.00 88.25 500 GLU A O 1
ATOM 3916 N N . GLY A 1 501 ? -39.252 7.964 73.555 1.00 91.25 501 GLY A N 1
ATOM 3917 C CA . GLY A 1 501 ? -39.377 6.548 73.270 1.00 91.25 501 GLY A CA 1
ATOM 3918 C C . GLY A 1 501 ? -38.036 5.844 73.126 1.00 91.25 501 GLY A C 1
ATOM 3919 O O . GLY A 1 501 ? -37.021 6.469 72.819 1.00 91.25 501 GLY A O 1
ATOM 3920 N N . VAL A 1 502 ? -38.036 4.533 73.352 1.00 94.06 502 VAL A N 1
ATOM 3921 C CA . VAL A 1 502 ? -36.860 3.665 73.235 1.00 94.06 502 VAL A CA 1
ATOM 3922 C C . VAL A 1 502 ? -37.209 2.346 72.552 1.00 94.06 502 VAL A C 1
ATOM 3924 O O . VAL A 1 502 ? -38.304 1.814 72.732 1.00 94.06 502 VAL A O 1
ATOM 3927 N N . ALA A 1 503 ? -36.276 1.783 71.790 1.00 93.44 503 ALA A N 1
ATOM 3928 C CA . ALA A 1 503 ? -36.439 0.470 71.172 1.00 93.44 503 ALA A CA 1
ATOM 3929 C C . ALA A 1 503 ? -35.123 -0.305 71.150 1.00 93.44 503 ALA A C 1
ATOM 3931 O O . ALA A 1 503 ? -34.080 0.257 70.836 1.00 93.44 503 ALA A O 1
ATOM 3932 N N . ALA A 1 504 ? -35.188 -1.600 71.450 1.00 93.00 504 ALA A N 1
ATOM 3933 C CA . ALA A 1 504 ? -34.088 -2.544 71.315 1.00 93.00 504 ALA A CA 1
ATOM 3934 C C . ALA A 1 504 ? -34.387 -3.514 70.168 1.00 93.00 504 ALA A C 1
ATOM 3936 O O . ALA A 1 504 ? -35.469 -4.105 70.098 1.00 93.00 504 ALA A O 1
ATOM 3937 N N . MET A 1 505 ? -33.416 -3.689 69.284 1.00 92.00 505 MET A N 1
ATOM 3938 C CA . MET A 1 505 ? -33.468 -4.600 68.142 1.00 92.00 505 MET A CA 1
ATOM 3939 C C . MET A 1 505 ? -32.134 -5.329 68.003 1.00 92.00 505 MET A C 1
ATOM 3941 O O . MET A 1 505 ? -31.127 -4.920 68.577 1.00 92.00 505 MET A O 1
ATOM 3945 N N . ARG A 1 506 ? -32.110 -6.412 67.239 1.00 88.06 506 ARG A N 1
ATOM 3946 C CA . ARG A 1 506 ? -30.865 -7.051 66.811 1.00 88.06 506 ARG A CA 1
ATOM 3947 C C . ARG A 1 506 ? -30.217 -6.253 65.678 1.00 88.06 506 ARG A C 1
ATOM 3949 O O . ARG A 1 506 ? -30.883 -5.480 64.991 1.00 88.06 506 ARG A O 1
ATOM 3956 N N . LYS A 1 507 ? -28.920 -6.470 65.446 1.00 84.94 507 LYS A N 1
ATOM 3957 C CA . LYS A 1 507 ? -28.189 -5.857 64.318 1.00 84.94 507 LYS A CA 1
ATOM 3958 C C . LYS A 1 507 ? -28.751 -6.203 62.931 1.00 84.94 507 LYS A C 1
ATOM 3960 O O . LYS A 1 507 ? -28.487 -5.470 61.987 1.00 84.94 507 LYS A O 1
ATOM 3965 N N . ASP A 1 508 ? -29.536 -7.272 62.809 1.00 79.38 508 ASP A N 1
ATOM 3966 C CA . ASP A 1 508 ? -30.247 -7.657 61.579 1.00 79.38 508 ASP A CA 1
ATOM 3967 C C . ASP A 1 508 ? -31.609 -6.952 61.401 1.00 79.38 508 ASP A C 1
ATOM 3969 O O . ASP A 1 508 ? -32.289 -7.174 60.403 1.00 79.38 508 ASP A O 1
ATOM 3973 N N . GLY A 1 509 ? -32.008 -6.085 62.338 1.00 79.19 509 GLY A N 1
ATOM 3974 C CA . GLY A 1 509 ? -33.256 -5.322 62.267 1.00 79.19 509 GLY A CA 1
ATOM 3975 C C . GLY A 1 509 ? -34.463 -6.005 62.909 1.00 79.19 509 GLY A C 1
ATOM 3976 O O . GLY A 1 509 ? -35.548 -5.425 62.898 1.00 79.19 509 GLY A O 1
ATOM 3977 N N . LEU A 1 510 ? -34.307 -7.189 63.516 1.00 82.94 510 LEU A N 1
ATOM 3978 C CA . LEU A 1 510 ? -35.405 -7.832 64.238 1.00 82.94 510 LEU A CA 1
ATOM 3979 C C . LEU A 1 510 ? -35.680 -7.118 65.571 1.00 82.94 510 LEU A C 1
ATOM 3981 O O . LEU A 1 510 ? -34.808 -7.034 66.442 1.00 82.94 510 LEU A O 1
ATOM 3985 N N . LEU A 1 511 ? -36.909 -6.631 65.750 1.00 85.06 511 LEU A N 1
ATOM 3986 C CA . LEU A 1 511 ? -37.336 -5.952 66.971 1.00 85.06 511 LEU A CA 1
ATOM 3987 C C . LEU A 1 511 ? -37.387 -6.921 68.165 1.00 85.06 511 LEU A C 1
ATOM 3989 O O . LEU A 1 511 ? -38.062 -7.948 68.114 1.00 85.06 511 LEU A O 1
ATOM 3993 N N . ILE A 1 512 ? -36.735 -6.553 69.272 1.00 87.31 512 ILE A N 1
ATOM 3994 C CA . ILE A 1 512 ? -36.773 -7.309 70.533 1.00 87.31 512 ILE A CA 1
ATOM 3995 C C . ILE A 1 512 ? -37.889 -6.751 71.429 1.00 87.31 512 ILE A C 1
ATOM 3997 O O . ILE A 1 512 ? -38.804 -7.467 71.844 1.00 87.31 512 ILE A O 1
ATOM 4001 N N . ALA A 1 513 ? -37.837 -5.448 71.717 1.00 89.38 513 ALA A N 1
ATOM 4002 C CA . ALA A 1 513 ? -38.851 -4.733 72.488 1.00 89.38 513 ALA A CA 1
ATOM 4003 C C . ALA A 1 513 ? -38.817 -3.232 72.172 1.00 89.38 513 ALA A C 1
ATOM 4005 O O . ALA A 1 513 ? -37.761 -2.680 71.873 1.00 89.38 513 ALA A O 1
ATOM 4006 N N . ALA A 1 514 ? -39.962 -2.561 72.283 1.00 90.12 514 ALA A N 1
ATOM 4007 C CA . ALA A 1 514 ? -40.077 -1.124 72.072 1.00 90.12 514 ALA A CA 1
ATOM 4008 C C . ALA A 1 514 ? -41.078 -0.485 73.038 1.00 90.12 514 ALA A C 1
ATOM 4010 O O . ALA A 1 514 ? -42.079 -1.089 73.424 1.00 90.12 514 ALA A O 1
ATOM 4011 N N . MET A 1 515 ? -40.795 0.764 73.386 1.00 89.81 515 MET A N 1
ATOM 4012 C CA . MET A 1 515 ? -41.648 1.709 74.096 1.00 89.81 515 MET A CA 1
ATOM 4013 C C . MET A 1 515 ? -41.584 3.016 73.320 1.00 89.81 515 MET A C 1
ATOM 4015 O O . MET A 1 515 ? -40.787 3.893 73.633 1.00 89.81 515 MET A O 1
ATOM 4019 N N . LEU A 1 516 ? -42.352 3.096 72.240 1.00 90.25 516 LEU A N 1
ATOM 4020 C CA . LEU A 1 516 ? -42.350 4.226 71.313 1.00 90.25 516 LEU A CA 1
ATOM 4021 C C . LEU A 1 516 ? -43.722 4.924 71.328 1.00 90.25 516 LEU A C 1
ATOM 4023 O O . LEU A 1 516 ? -44.715 4.280 71.693 1.00 90.25 516 LEU A O 1
ATOM 4027 N N . PRO A 1 517 ? -43.802 6.209 70.929 1.00 86.75 517 PRO A N 1
ATOM 4028 C CA . PRO A 1 517 ? -45.073 6.892 70.689 1.00 86.75 517 PRO A CA 1
ATOM 4029 C C . PRO A 1 517 ? -45.961 6.112 69.710 1.00 86.75 517 PRO A C 1
ATOM 4031 O O . PRO A 1 517 ? -45.465 5.365 68.866 1.00 86.75 517 PRO A O 1
ATOM 4034 N N . LYS A 1 518 ? -47.286 6.273 69.811 1.00 80.38 518 LYS A N 1
ATOM 4035 C CA . LYS A 1 518 ? -48.252 5.473 69.029 1.00 80.38 518 LYS A CA 1
ATOM 4036 C C . LYS A 1 518 ? -48.149 5.710 67.524 1.00 80.38 518 LYS A C 1
ATOM 4038 O O . LYS A 1 518 ? -48.549 4.859 66.741 1.00 80.38 518 LYS A O 1
ATOM 4043 N N . GLU A 1 519 ? -47.633 6.866 67.144 1.00 83.19 519 GLU A N 1
ATOM 4044 C CA . GLU A 1 519 ? -47.479 7.339 65.775 1.00 83.19 519 GLU A CA 1
ATOM 4045 C C . GLU A 1 519 ? -46.268 6.703 65.073 1.00 83.19 519 GLU A C 1
ATOM 4047 O O . GLU A 1 519 ? -46.081 6.884 63.872 1.00 83.19 519 GLU A O 1
ATOM 4052 N N . VAL A 1 520 ? -45.437 5.965 65.814 1.00 84.31 520 VAL A N 1
ATOM 4053 C CA . VAL A 1 520 ? -44.163 5.429 65.345 1.00 84.31 520 VAL A CA 1
ATOM 4054 C C . VAL A 1 520 ? -44.262 3.920 65.119 1.00 84.31 520 VAL A C 1
ATOM 4056 O O . VAL A 1 520 ? -44.474 3.146 66.055 1.00 84.31 520 VAL A O 1
ATOM 4059 N N . ASP A 1 521 ? -44.044 3.486 63.876 1.00 83.31 521 ASP A N 1
ATOM 4060 C CA . ASP A 1 521 ? -43.978 2.064 63.532 1.00 83.31 521 ASP A CA 1
ATOM 4061 C C . ASP A 1 521 ? -42.697 1.429 64.101 1.00 83.31 521 ASP A C 1
ATOM 4063 O O . ASP A 1 521 ? -41.568 1.790 63.752 1.00 83.31 521 ASP A O 1
ATOM 4067 N N . GLN A 1 522 ? -42.890 0.463 64.998 1.00 84.81 522 GLN A N 1
ATOM 4068 C CA . GLN A 1 522 ? -41.813 -0.191 65.737 1.00 84.81 522 GLN A CA 1
ATOM 4069 C C . GLN A 1 522 ? -40.927 -1.067 64.839 1.00 84.81 522 GLN A C 1
ATOM 4071 O O . GLN A 1 522 ? -39.717 -1.131 65.058 1.00 84.81 522 GLN A O 1
ATOM 4076 N N . ASN A 1 523 ? -41.501 -1.719 63.825 1.00 80.50 523 ASN A N 1
ATOM 4077 C CA . ASN A 1 523 ? -40.758 -2.567 62.891 1.00 80.50 523 ASN A CA 1
ATOM 4078 C C . ASN A 1 523 ? -39.981 -1.709 61.889 1.00 80.50 523 ASN A C 1
ATOM 4080 O O . ASN A 1 523 ? -38.825 -2.004 61.585 1.00 80.50 523 ASN A O 1
ATOM 4084 N N . MET A 1 524 ? -40.585 -0.608 61.434 1.00 80.31 524 MET A N 1
ATOM 4085 C CA . MET A 1 524 ? -39.927 0.374 60.573 1.00 80.31 524 MET A CA 1
ATOM 4086 C C . MET A 1 524 ? -38.713 0.996 61.274 1.00 80.31 524 MET A C 1
ATOM 4088 O O . MET A 1 524 ? -37.620 1.009 60.708 1.00 80.31 524 MET A O 1
ATOM 4092 N N . ILE A 1 525 ? -38.868 1.463 62.523 1.00 86.12 525 ILE A N 1
ATOM 4093 C CA . ILE A 1 525 ? -37.738 1.987 63.305 1.00 86.12 525 ILE A CA 1
ATOM 4094 C C . ILE A 1 525 ? -36.657 0.927 63.487 1.00 86.12 525 ILE A C 1
ATOM 4096 O O . ILE A 1 525 ? -35.478 1.264 63.375 1.00 86.12 525 ILE A O 1
ATOM 4100 N N . ALA A 1 526 ? -37.027 -0.331 63.736 1.00 84.06 526 ALA A N 1
ATOM 4101 C CA . ALA A 1 526 ? -36.048 -1.391 63.932 1.00 84.06 526 ALA A CA 1
ATOM 4102 C C . ALA A 1 526 ? -35.193 -1.628 62.674 1.00 84.06 526 ALA A C 1
ATOM 4104 O O . ALA A 1 526 ? -33.962 -1.585 62.735 1.00 84.06 526 ALA A O 1
ATOM 4105 N N . ALA A 1 527 ? -35.844 -1.780 61.519 1.00 79.75 527 ALA A N 1
ATOM 4106 C CA . ALA A 1 527 ? -35.174 -2.002 60.242 1.00 79.75 527 ALA A CA 1
ATOM 4107 C C . ALA A 1 527 ? -34.305 -0.804 59.819 1.00 79.75 527 ALA A C 1
ATOM 4109 O O . ALA A 1 527 ? -33.139 -0.969 59.450 1.00 79.75 527 ALA A O 1
ATOM 4110 N N . VAL A 1 528 ? -34.848 0.416 59.904 1.00 87.56 528 VAL A N 1
ATOM 4111 C CA . VAL A 1 528 ? -34.127 1.641 59.521 1.00 87.56 528 VAL A CA 1
ATOM 4112 C C . VAL A 1 528 ? -32.913 1.857 60.420 1.00 87.56 528 VAL A C 1
ATOM 4114 O O . VAL A 1 528 ? -31.824 2.133 59.919 1.00 87.56 528 VAL A O 1
ATOM 4117 N N . SER A 1 529 ? -33.058 1.687 61.734 1.00 90.19 529 SER A N 1
ATOM 4118 C CA . SER A 1 529 ? -31.966 1.947 62.677 1.00 90.19 529 SER A CA 1
ATOM 4119 C C . SER A 1 529 ? -30.834 0.928 62.556 1.00 90.19 529 SER A C 1
ATOM 4121 O O . SER A 1 529 ? -29.665 1.317 62.594 1.00 90.19 529 SER A O 1
ATOM 4123 N N . ALA A 1 530 ? -31.159 -0.353 62.335 1.00 87.56 530 ALA A N 1
ATOM 4124 C CA . ALA A 1 530 ? -30.168 -1.387 62.042 1.00 87.56 530 ALA A CA 1
ATOM 4125 C C . ALA A 1 530 ? -29.381 -1.077 60.755 1.00 87.56 530 ALA A C 1
ATOM 4127 O O . ALA A 1 530 ? -28.154 -1.170 60.730 1.00 87.56 530 ALA A O 1
ATOM 4128 N N . LYS A 1 531 ? -30.063 -0.608 59.704 1.00 89.88 531 LYS A N 1
ATOM 4129 C CA . LYS A 1 531 ? -29.407 -0.206 58.453 1.00 89.88 531 LYS A CA 1
ATOM 4130 C C . LYS A 1 531 ? -28.518 1.028 58.628 1.00 89.88 531 LYS A C 1
ATOM 4132 O O . LYS A 1 531 ? -27.410 1.066 58.099 1.00 89.88 531 LYS A O 1
ATOM 4137 N N . VAL A 1 532 ? -28.977 2.029 59.383 1.00 93.56 532 VAL A N 1
ATOM 4138 C CA . VAL A 1 532 ? -28.209 3.258 59.648 1.00 93.56 532 VAL A CA 1
ATOM 4139 C C . VAL A 1 532 ? -26.916 2.945 60.395 1.00 93.56 532 VAL A C 1
ATOM 4141 O O . VAL A 1 532 ? -25.857 3.420 59.984 1.00 93.56 532 VAL A O 1
ATOM 4144 N N . ILE A 1 533 ? -26.969 2.131 61.455 1.00 92.00 533 ILE A N 1
ATOM 4145 C CA . ILE A 1 533 ? -25.758 1.788 62.208 1.00 92.00 533 ILE A CA 1
ATOM 4146 C C . ILE A 1 533 ? -24.806 0.912 61.380 1.00 92.00 533 ILE A C 1
ATOM 4148 O O . ILE A 1 533 ? -23.603 1.146 61.426 1.00 92.00 533 ILE A O 1
ATOM 4152 N N . ALA A 1 534 ? -25.321 -0.017 60.562 1.00 87.06 534 ALA A N 1
ATOM 4153 C CA . ALA A 1 534 ? -24.502 -0.852 59.680 1.00 87.06 534 ALA A CA 1
ATOM 4154 C C . ALA A 1 534 ? -23.764 -0.020 58.616 1.00 87.06 534 ALA A C 1
ATOM 4156 O O . ALA A 1 534 ? -22.554 -0.164 58.438 1.00 87.06 534 ALA A O 1
ATOM 4157 N N . ASN A 1 535 ? -24.463 0.913 57.963 1.00 89.56 535 ASN A N 1
ATOM 4158 C CA . ASN A 1 535 ? -23.852 1.830 56.999 1.00 89.56 535 ASN A CA 1
ATOM 4159 C C . ASN A 1 535 ? -22.829 2.760 57.667 1.00 89.56 535 ASN A C 1
ATOM 4161 O O . ASN A 1 535 ? -21.782 3.043 57.090 1.00 89.56 535 ASN A O 1
ATOM 4165 N N . ALA A 1 536 ? -23.107 3.223 58.890 1.00 91.75 536 ALA A N 1
ATOM 4166 C CA . ALA A 1 536 ? -22.169 4.043 59.646 1.00 91.75 536 ALA A CA 1
ATOM 4167 C C . ALA A 1 536 ? -20.925 3.254 60.087 1.00 91.75 536 ALA A C 1
ATOM 4169 O O . ALA A 1 536 ? -19.831 3.812 60.089 1.00 91.75 536 ALA A O 1
ATOM 4170 N N . GLU A 1 537 ? -21.058 1.977 60.461 1.00 88.44 537 GLU A N 1
ATOM 4171 C CA . GLU A 1 537 ? -19.920 1.083 60.728 1.00 88.44 537 GLU A CA 1
ATOM 4172 C C . GLU A 1 537 ? -19.073 0.886 59.463 1.00 88.44 537 GLU A C 1
ATOM 4174 O O . GLU A 1 537 ? -17.857 1.051 59.529 1.00 88.44 537 GLU A O 1
ATOM 4179 N N . MET A 1 538 ? -19.705 0.628 58.313 1.00 86.75 538 MET A N 1
ATOM 4180 C CA . MET A 1 538 ? -19.018 0.494 57.023 1.00 86.75 538 MET A CA 1
ATOM 4181 C C . MET A 1 538 ? -18.245 1.768 56.659 1.00 86.75 538 MET A C 1
ATOM 4183 O O . MET A 1 538 ? -17.040 1.710 56.432 1.00 86.75 538 MET A O 1
ATOM 4187 N N . ALA A 1 539 ? -18.899 2.933 56.694 1.00 89.12 539 ALA A N 1
ATOM 4188 C CA . ALA A 1 539 ? -18.251 4.212 56.411 1.00 89.12 539 ALA A CA 1
ATOM 4189 C C . ALA A 1 539 ? -17.096 4.509 57.385 1.00 89.12 539 ALA A C 1
ATOM 4191 O O . ALA A 1 539 ? -16.042 4.989 56.979 1.00 89.12 539 ALA A O 1
ATOM 4192 N N . SER A 1 540 ? -17.262 4.199 58.674 1.00 89.81 540 SER A N 1
ATOM 4193 C CA . SER A 1 540 ? -16.209 4.374 59.680 1.00 89.81 540 SER A CA 1
ATOM 4194 C C . SER A 1 540 ? -15.019 3.433 59.453 1.00 89.81 540 SER A C 1
ATOM 4196 O O . SER A 1 540 ? -13.877 3.828 59.693 1.00 89.81 540 SER A O 1
ATOM 4198 N N . MET A 1 541 ? -15.254 2.208 58.970 1.00 85.06 541 MET A N 1
ATOM 4199 C CA . MET A 1 541 ? -14.194 1.263 58.605 1.00 85.06 541 MET A CA 1
ATOM 4200 C C . MET A 1 541 ? -13.406 1.725 57.378 1.00 85.06 541 MET A C 1
ATOM 4202 O O . MET A 1 541 ? -12.180 1.727 57.440 1.00 85.06 541 MET A O 1
ATOM 4206 N N . GLU A 1 542 ? -14.085 2.180 56.322 1.00 89.00 542 GLU A N 1
ATOM 4207 C CA . GLU A 1 542 ? -13.446 2.745 55.119 1.00 89.00 542 GLU A CA 1
ATOM 4208 C C . GLU A 1 542 ? -12.611 3.997 55.437 1.00 89.00 542 GLU A C 1
ATOM 4210 O O . GLU A 1 542 ? -11.566 4.237 54.841 1.00 89.00 542 GLU A O 1
ATOM 4215 N N . LEU A 1 543 ? -13.031 4.782 56.434 1.00 92.12 543 LEU A N 1
ATOM 4216 C CA . LEU A 1 543 ? -12.284 5.942 56.936 1.00 92.12 543 LEU A CA 1
ATOM 4217 C C . LEU A 1 543 ? -11.245 5.582 58.019 1.00 92.12 543 LEU A C 1
ATOM 4219 O O . LEU A 1 543 ? -10.690 6.469 58.680 1.00 92.12 543 LEU A O 1
ATOM 4223 N N . GLU A 1 544 ? -11.013 4.292 58.265 1.00 91.31 544 GLU A N 1
ATOM 4224 C CA . GLU A 1 544 ? -10.082 3.768 59.270 1.00 91.31 544 GLU A CA 1
ATOM 4225 C C . GLU A 1 544 ? -10.311 4.336 60.687 1.00 91.31 544 GLU A C 1
ATOM 4227 O O . GLU A 1 544 ? -9.370 4.543 61.456 1.00 91.31 544 GLU A O 1
ATOM 4232 N N . ARG A 1 545 ? -11.559 4.660 61.052 1.00 90.38 545 ARG A N 1
ATOM 4233 C CA . ARG A 1 545 ? -11.933 5.213 62.373 1.00 90.38 545 ARG A CA 1
ATOM 4234 C C . ARG A 1 545 ? -12.385 4.145 63.374 1.00 90.38 545 ARG A C 1
ATOM 4236 O O . ARG A 1 545 ? -12.605 4.451 64.546 1.00 90.38 545 ARG A O 1
ATOM 4243 N N . GLY A 1 546 ? -12.455 2.885 62.944 1.00 87.81 546 GLY A N 1
ATOM 4244 C CA . GLY A 1 546 ? -12.836 1.744 63.777 1.00 87.81 546 GLY A CA 1
ATOM 4245 C C . GLY A 1 546 ? -14.353 1.571 63.891 1.00 87.81 546 GLY A C 1
ATOM 4246 O O . GLY A 1 546 ? -15.104 2.022 63.030 1.00 87.81 546 GLY A O 1
ATOM 4247 N N . LYS A 1 5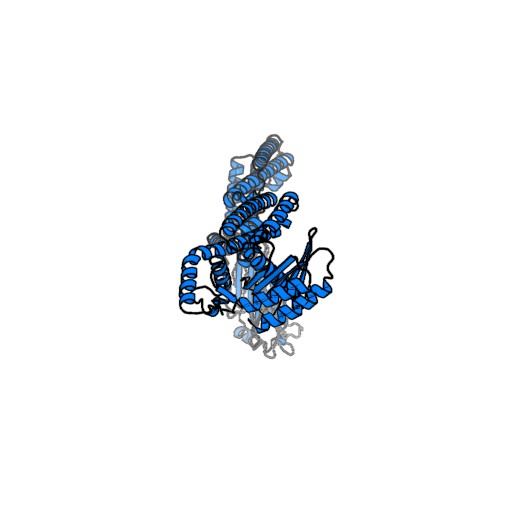47 ? -14.818 0.883 64.942 1.00 83.94 547 LYS A N 1
ATOM 4248 C CA . LYS A 1 547 ? -16.247 0.581 65.133 1.00 83.94 547 LYS A CA 1
ATOM 4249 C C . LYS A 1 547 ? -17.035 1.810 65.588 1.00 83.94 547 LYS A C 1
ATOM 4251 O O . LYS A 1 547 ? -16.672 2.459 66.574 1.00 83.94 547 LYS A O 1
ATOM 4256 N N . THR A 1 548 ? -18.151 2.068 64.918 1.00 89.69 548 THR A N 1
ATOM 4257 C CA . THR A 1 548 ? -19.094 3.128 65.282 1.00 89.69 548 THR A CA 1
ATOM 4258 C C . THR A 1 548 ? -19.798 2.775 66.587 1.00 89.69 548 THR A C 1
ATOM 4260 O O . THR A 1 548 ? -20.452 1.743 66.684 1.00 89.69 548 THR A O 1
ATOM 4263 N N . ARG A 1 549 ? -19.671 3.631 67.609 1.00 88.25 549 ARG A N 1
ATOM 4264 C CA . ARG A 1 549 ? -20.330 3.408 68.910 1.00 88.25 549 ARG A CA 1
ATOM 4265 C C . ARG A 1 549 ? -21.791 3.845 68.895 1.00 88.25 549 ARG A C 1
ATOM 4267 O O . ARG A 1 549 ? -22.660 3.141 69.392 1.00 88.25 549 ARG A O 1
ATOM 4274 N N . PHE A 1 550 ? -22.060 5.019 68.334 1.00 94.44 550 PHE A N 1
ATOM 4275 C CA . PHE A 1 550 ? -23.410 5.540 68.177 1.00 94.44 550 PHE A CA 1
ATOM 4276 C C . PHE A 1 550 ? -23.479 6.510 66.999 1.00 94.44 550 PHE A C 1
ATOM 4278 O O . PHE A 1 550 ? -22.469 7.088 66.594 1.00 94.44 550 PHE A O 1
ATOM 4285 N N . VAL A 1 551 ? -24.687 6.701 66.484 1.00 94.81 551 VAL A N 1
ATOM 4286 C CA . VAL A 1 551 ? -25.046 7.718 65.497 1.00 94.81 551 VAL A CA 1
ATOM 4287 C C . VAL A 1 551 ? -26.047 8.660 66.147 1.00 94.81 551 VAL A C 1
ATOM 4289 O O . VAL A 1 551 ? -26.972 8.222 66.833 1.00 94.81 551 VAL A O 1
ATOM 4292 N N . MET A 1 552 ? -25.858 9.960 65.938 1.00 92.81 552 MET A N 1
ATOM 4293 C CA . MET A 1 552 ? -26.776 10.990 66.403 1.00 92.81 552 MET A CA 1
ATOM 4294 C C . MET A 1 552 ? -27.401 11.692 65.200 1.00 92.81 552 MET A C 1
ATOM 4296 O O . MET A 1 552 ? -26.692 12.226 64.349 1.00 92.81 552 MET A O 1
ATOM 4300 N N . LEU A 1 553 ? -28.727 11.712 65.158 1.00 91.50 553 LEU A N 1
ATOM 4301 C CA . LEU A 1 553 ? -29.515 12.405 64.150 1.00 91.50 553 LEU A CA 1
ATOM 4302 C C . LEU A 1 553 ? -30.133 13.641 64.796 1.00 91.50 553 LEU A C 1
ATOM 4304 O O . LEU A 1 553 ? -31.006 13.519 65.657 1.00 91.50 553 LEU A O 1
ATOM 4308 N N . LYS A 1 554 ? -29.668 14.824 64.388 1.00 88.06 554 LYS A N 1
ATOM 4309 C CA . LYS A 1 554 ? -30.264 16.089 64.818 1.00 88.06 554 LYS A CA 1
ATOM 4310 C C . LYS A 1 554 ? -31.417 16.472 63.911 1.00 88.06 554 LYS A C 1
ATOM 4312 O O . LYS A 1 554 ? -31.203 16.644 62.712 1.00 88.06 554 LYS A O 1
ATOM 4317 N N . SER A 1 555 ? -32.603 16.650 64.485 1.00 86.00 555 SER A N 1
ATOM 4318 C CA . SER A 1 555 ? -33.800 17.018 63.721 1.00 86.00 555 SER A CA 1
ATOM 4319 C C . SER A 1 555 ? -34.528 18.199 64.353 1.00 86.00 555 SER A C 1
ATOM 4321 O O . SER A 1 555 ? -34.360 18.520 65.526 1.00 86.00 555 SER A O 1
ATOM 4323 N N . THR A 1 556 ? -35.363 18.870 63.561 1.00 81.56 556 THR A N 1
ATOM 4324 C CA . THR A 1 556 ? -36.096 20.078 63.975 1.00 81.56 556 THR A CA 1
ATOM 4325 C C . THR A 1 556 ? -37.116 19.832 65.088 1.00 81.56 556 THR A C 1
ATOM 4327 O O . THR A 1 556 ? -37.462 20.766 65.806 1.00 81.56 556 THR A O 1
ATOM 4330 N N . SER A 1 557 ? -37.593 18.595 65.240 1.00 77.88 557 SER A N 1
ATOM 4331 C CA . SER A 1 557 ? -38.640 18.215 66.199 1.00 77.88 557 SER A CA 1
ATOM 4332 C C . SER A 1 557 ? -38.156 17.264 67.297 1.00 77.88 557 SER A C 1
ATOM 4334 O O . SER A 1 557 ? -38.979 16.710 68.014 1.00 77.88 557 SER A O 1
ATOM 4336 N N . GLY A 1 558 ? -36.842 17.080 67.442 1.00 81.00 558 GLY A N 1
ATOM 4337 C CA . GLY A 1 558 ? -36.241 16.167 68.415 1.00 81.00 558 GLY A CA 1
ATOM 4338 C C . GLY A 1 558 ? -35.014 15.462 67.849 1.00 81.00 558 GLY A C 1
ATOM 4339 O O . GLY A 1 558 ? -34.866 15.321 66.634 1.00 81.00 558 GLY A O 1
ATOM 4340 N N . ASP A 1 559 ? -34.133 15.007 68.732 1.00 89.38 559 ASP A N 1
ATOM 4341 C CA . ASP A 1 559 ? -32.920 14.293 68.339 1.00 89.38 559 ASP A CA 1
ATOM 4342 C C . ASP A 1 559 ? -33.139 12.783 68.485 1.00 89.38 559 ASP A C 1
ATOM 4344 O O . ASP A 1 559 ? -33.835 12.318 69.385 1.00 89.38 559 ASP A O 1
ATOM 4348 N N . THR A 1 560 ? -32.535 11.992 67.602 1.00 92.38 560 THR A N 1
ATOM 4349 C CA . THR A 1 560 ? -32.547 10.526 67.699 1.00 92.38 560 THR A CA 1
ATOM 4350 C C . THR A 1 560 ? -31.132 10.017 67.898 1.00 92.38 560 THR A C 1
ATOM 4352 O O . THR A 1 560 ? -30.204 10.446 67.211 1.00 92.38 560 THR A O 1
ATOM 4355 N N . ILE A 1 561 ? -30.962 9.086 68.831 1.00 93.88 561 ILE A N 1
ATOM 4356 C CA . ILE A 1 561 ? -29.681 8.436 69.097 1.00 93.88 561 ILE A CA 1
ATOM 4357 C C . ILE A 1 561 ? -29.833 6.947 68.818 1.00 93.88 561 ILE A C 1
ATOM 4359 O O . ILE A 1 561 ? -30.741 6.302 69.336 1.00 93.88 561 ILE A O 1
ATOM 4363 N N . ILE A 1 562 ? -28.931 6.410 68.002 1.00 96.00 562 ILE A N 1
ATOM 4364 C CA . ILE A 1 562 ? -28.848 4.988 67.671 1.00 96.00 562 ILE A CA 1
ATOM 4365 C C . ILE A 1 562 ? -27.514 4.484 68.209 1.00 96.00 562 ILE A C 1
ATOM 4367 O O . ILE A 1 562 ? -26.459 4.916 67.750 1.00 96.00 562 ILE A O 1
ATOM 4371 N N . TYR A 1 563 ? -27.549 3.593 69.192 1.00 95.38 563 TYR A N 1
ATOM 4372 C CA . TYR A 1 563 ? -26.373 3.032 69.845 1.00 95.38 563 TYR A CA 1
ATOM 4373 C C . TYR A 1 563 ? -26.127 1.601 69.358 1.00 95.38 563 TYR A C 1
ATOM 4375 O O . TYR A 1 563 ? -27.036 0.770 69.379 1.00 95.38 563 TYR A O 1
ATOM 4383 N N . GLY A 1 564 ? -24.899 1.316 68.918 1.00 92.44 564 GLY A N 1
ATOM 4384 C CA . GLY A 1 564 ? -24.484 -0.002 68.443 1.00 92.44 564 GLY A CA 1
ATOM 4385 C C . GLY A 1 564 ? -23.832 -0.829 69.551 1.00 92.44 564 GLY A C 1
ATOM 4386 O O . GLY A 1 564 ? -22.803 -0.433 70.098 1.00 92.44 564 GLY A O 1
ATOM 4387 N N . GLY A 1 565 ? -24.424 -1.980 69.870 1.00 88.56 565 GLY A N 1
ATOM 4388 C CA . GLY A 1 565 ? -23.846 -3.007 70.740 1.00 88.56 565 GLY A CA 1
ATOM 4389 C C . GLY A 1 565 ? -23.066 -4.070 69.961 1.00 88.56 565 GLY A C 1
ATOM 4390 O O . GLY A 1 565 ? -22.685 -3.876 68.802 1.00 88.56 565 GLY A O 1
ATOM 4391 N N . ARG A 1 566 ? -22.825 -5.225 70.588 1.00 85.94 566 ARG A N 1
ATOM 4392 C CA . ARG A 1 566 ? -22.202 -6.392 69.940 1.00 85.94 566 ARG A CA 1
ATOM 4393 C C . ARG A 1 566 ? -23.194 -7.092 69.018 1.00 85.94 566 ARG A C 1
ATOM 4395 O O . ARG A 1 566 ? -22.871 -7.315 67.853 1.00 85.94 566 ARG A O 1
ATOM 4402 N N . THR A 1 567 ? -24.376 -7.415 69.536 1.00 83.75 567 THR A N 1
ATOM 4403 C CA . THR A 1 567 ? -25.429 -8.171 68.837 1.00 83.75 567 THR A CA 1
ATOM 4404 C C . THR A 1 567 ? -26.715 -7.358 68.690 1.00 83.75 567 THR A C 1
ATOM 4406 O O . THR A 1 567 ? -27.533 -7.640 67.808 1.00 83.75 567 THR A O 1
ATOM 4409 N N . ILE A 1 568 ? -26.858 -6.300 69.489 1.00 90.50 568 ILE A N 1
ATOM 4410 C CA . ILE A 1 568 ? -28.044 -5.445 69.524 1.00 90.50 568 ILE A CA 1
ATOM 4411 C C . ILE A 1 568 ? -27.785 -4.019 69.029 1.00 90.50 568 ILE A C 1
ATOM 4413 O O . ILE A 1 568 ? -26.656 -3.529 68.975 1.00 90.50 568 ILE A O 1
ATOM 4417 N N . VAL A 1 569 ? -28.879 -3.327 68.736 1.00 93.25 569 VAL A N 1
ATOM 4418 C CA . VAL A 1 569 ? -28.953 -1.895 68.459 1.00 93.25 569 VAL A CA 1
ATOM 4419 C C . VAL A 1 569 ? -30.041 -1.305 69.352 1.00 93.25 569 VAL A C 1
ATOM 4421 O O . VAL A 1 569 ? -31.144 -1.848 69.454 1.00 93.25 569 VAL A O 1
ATOM 4424 N N . LEU A 1 570 ? -29.725 -0.200 70.019 1.00 94.62 570 LEU A N 1
ATOM 4425 C CA . LEU A 1 570 ? -30.634 0.505 70.917 1.00 94.62 570 LEU A CA 1
ATOM 4426 C C . LEU A 1 570 ? -30.925 1.896 70.355 1.00 94.62 570 LEU A C 1
ATOM 4428 O O . LEU A 1 570 ? -30.008 2.650 70.048 1.00 94.62 570 LEU A O 1
ATOM 4432 N N . VAL A 1 571 ? -32.198 2.248 70.238 1.00 95.31 571 VAL A N 1
ATOM 4433 C CA . VAL A 1 571 ? -32.661 3.533 69.703 1.00 95.31 571 VAL A CA 1
ATOM 4434 C C . VAL A 1 571 ? -33.336 4.321 70.809 1.00 95.31 571 VAL A C 1
ATOM 4436 O O . VAL A 1 571 ? -34.119 3.757 71.573 1.00 95.31 571 VAL A O 1
ATOM 4439 N N . ALA A 1 572 ? -33.053 5.617 70.872 1.00 93.81 572 ALA A N 1
ATOM 4440 C CA . ALA A 1 572 ? -33.685 6.565 71.775 1.00 93.81 572 ALA A CA 1
ATOM 4441 C C . ALA A 1 572 ? -34.168 7.803 71.015 1.00 93.81 572 ALA A C 1
ATOM 4443 O O . ALA A 1 572 ? -33.397 8.440 70.294 1.00 93.81 572 ALA A O 1
ATOM 4444 N N . LEU A 1 573 ? -35.433 8.160 71.228 1.00 92.38 573 LEU A N 1
ATOM 4445 C CA . LEU A 1 573 ? -36.029 9.426 70.818 1.00 92.38 573 LEU A CA 1
ATOM 4446 C C . LEU A 1 573 ? -35.876 10.411 71.978 1.00 92.38 573 LEU A C 1
ATOM 4448 O O . LEU A 1 573 ? -36.434 10.212 73.061 1.00 92.38 573 LEU A O 1
ATOM 4452 N N . VAL A 1 574 ? -35.060 11.439 71.775 1.00 89.12 574 VAL A N 1
ATOM 4453 C CA . VAL A 1 574 ? -34.643 12.372 72.820 1.00 89.12 574 VAL A CA 1
ATOM 4454 C C . VAL A 1 574 ? -35.468 13.648 72.735 1.00 89.12 574 VAL A C 1
ATOM 4456 O O . VAL A 1 574 ? -35.558 14.284 71.683 1.00 89.12 574 VAL A O 1
ATOM 4459 N N . LYS A 1 575 ? -36.029 14.050 73.878 1.00 78.50 575 LYS A N 1
ATOM 4460 C CA . LYS A 1 575 ? -36.791 15.289 74.004 1.00 78.50 575 LYS A CA 1
ATOM 4461 C C . LYS A 1 575 ? -35.897 16.516 73.804 1.00 78.50 575 LYS A C 1
ATOM 4463 O O . LYS A 1 575 ? -34.752 16.556 74.260 1.00 78.50 575 LYS A O 1
ATOM 4468 N N . SER A 1 576 ? -36.447 17.556 73.181 1.00 72.69 576 SER A N 1
ATOM 4469 C CA . SER A 1 576 ? -35.756 18.839 73.011 1.00 72.69 576 SER A CA 1
ATOM 4470 C C . SER A 1 576 ? -35.327 19.433 74.363 1.00 72.69 576 SER A C 1
ATOM 4472 O O . SER A 1 576 ? -36.168 19.678 75.230 1.00 72.69 576 SER A O 1
ATOM 4474 N N . GLY A 1 577 ? -34.027 19.704 74.522 1.00 68.31 577 GLY A N 1
ATOM 4475 C CA . GLY A 1 577 ? -33.441 20.331 75.716 1.00 68.31 577 GLY A CA 1
ATOM 4476 C C . GLY A 1 577 ? -32.766 19.381 76.715 1.00 68.31 577 GLY A C 1
ATOM 4477 O O . GLY A 1 577 ? -32.241 19.858 77.718 1.00 68.31 577 GLY A O 1
ATOM 4478 N N . GLU A 1 578 ? -32.742 18.069 76.458 1.00 73.06 578 GLU A N 1
ATOM 4479 C CA . GLU A 1 578 ? -32.045 17.093 77.311 1.00 73.06 578 GLU A CA 1
ATOM 4480 C C . GLU A 1 578 ? -30.532 17.009 77.031 1.00 73.06 578 GLU A C 1
ATOM 4482 O O . GLU A 1 578 ? -30.047 17.247 75.921 1.00 73.06 578 GLU A O 1
ATOM 4487 N N . THR A 1 579 ? -29.754 16.637 78.054 1.00 79.50 579 THR A N 1
ATOM 4488 C CA . THR A 1 579 ? -28.291 16.531 77.947 1.00 79.50 579 THR A CA 1
ATOM 4489 C C . THR A 1 579 ? -27.890 15.244 77.219 1.00 79.50 579 THR A C 1
ATOM 4491 O O . THR A 1 579 ? -27.806 14.175 77.823 1.00 79.50 579 THR A O 1
ATOM 4494 N N . ILE A 1 580 ? -27.560 15.351 75.930 1.00 84.12 580 ILE A N 1
ATOM 4495 C CA . ILE A 1 580 ? -27.171 14.230 75.046 1.00 84.12 580 ILE A CA 1
ATOM 4496 C C . ILE A 1 580 ? -26.094 13.327 75.663 1.00 84.12 580 ILE A C 1
ATOM 4498 O O . ILE A 1 580 ? -26.197 12.105 75.599 1.00 84.12 580 ILE A O 1
ATOM 4502 N N . GLY A 1 581 ? -25.073 13.907 76.305 1.00 85.19 581 GLY A N 1
ATOM 4503 C CA . GLY A 1 581 ? -23.993 13.131 76.924 1.00 85.19 581 GLY A CA 1
ATOM 4504 C C . GLY A 1 581 ? -24.473 12.182 78.030 1.00 85.19 581 GLY A C 1
ATOM 4505 O O . GLY A 1 581 ? -23.937 11.084 78.170 1.00 85.19 581 GLY A O 1
ATOM 4506 N N . PHE A 1 582 ? -25.512 12.568 78.776 1.00 86.06 582 PHE A N 1
ATOM 4507 C CA . PHE A 1 582 ? -26.126 11.707 79.787 1.00 86.06 582 PHE A CA 1
ATOM 4508 C C . PHE A 1 582 ? -26.912 10.564 79.134 1.00 86.06 582 PHE A C 1
ATOM 4510 O O . PHE A 1 582 ? -26.733 9.408 79.511 1.00 86.06 582 PHE A O 1
ATOM 4517 N N . VAL A 1 583 ? -27.702 10.869 78.097 1.00 89.62 583 VAL A N 1
ATOM 4518 C CA . VAL A 1 583 ? -28.467 9.864 77.341 1.00 89.62 583 VAL A CA 1
ATOM 4519 C C . VAL A 1 583 ? -27.541 8.810 76.736 1.00 89.62 583 VAL A C 1
ATOM 4521 O O . VAL A 1 583 ? -27.759 7.620 76.938 1.00 89.62 583 VAL A O 1
ATOM 4524 N N . VAL A 1 584 ? -26.463 9.226 76.065 1.00 91.81 584 VAL A N 1
ATOM 4525 C CA . VAL A 1 584 ? -25.481 8.303 75.468 1.00 91.81 584 VAL A CA 1
ATOM 4526 C C . VAL A 1 584 ? -24.824 7.412 76.531 1.00 91.81 584 VAL A C 1
ATOM 4528 O O . VAL A 1 584 ? -24.619 6.224 76.290 1.00 91.81 584 VAL A O 1
ATOM 4531 N N . SER A 1 585 ? -24.515 7.959 77.711 1.00 90.06 585 SER A N 1
ATOM 4532 C CA . SER A 1 585 ? -23.926 7.202 78.826 1.00 90.06 585 SER A CA 1
ATOM 4533 C C . SER A 1 585 ? -24.878 6.130 79.371 1.00 90.06 585 SER A C 1
ATOM 4535 O O . SER A 1 585 ? -24.474 4.984 79.572 1.00 90.06 585 SER A O 1
ATOM 4537 N N . GLU A 1 586 ? -26.157 6.463 79.561 1.00 91.06 586 GLU A N 1
ATOM 4538 C CA . GLU A 1 586 ? -27.160 5.496 80.022 1.00 91.06 586 GLU A CA 1
ATOM 4539 C C . GLU A 1 586 ? -27.481 4.444 78.954 1.00 91.06 586 GLU A C 1
ATOM 4541 O O . GLU A 1 586 ? -27.559 3.253 79.263 1.00 91.06 586 GLU A O 1
ATOM 4546 N N . MET A 1 587 ? -27.574 4.849 77.684 1.00 93.50 587 MET A N 1
ATOM 4547 C CA . MET A 1 587 ? -27.730 3.918 76.567 1.00 93.50 587 MET A CA 1
ATOM 4548 C C . MET A 1 587 ? -26.571 2.923 76.492 1.00 93.50 587 MET A C 1
ATOM 4550 O O . MET A 1 587 ? -26.821 1.739 76.288 1.00 93.50 587 MET A O 1
ATOM 4554 N N . ALA A 1 588 ? -25.327 3.358 76.714 1.00 92.69 588 ALA A N 1
ATOM 4555 C CA . ALA A 1 588 ? -24.169 2.465 76.726 1.00 92.69 588 ALA A CA 1
ATOM 4556 C C . ALA A 1 588 ? -24.304 1.363 77.793 1.00 92.69 588 ALA A C 1
ATOM 4558 O O . ALA A 1 588 ? -24.148 0.182 77.487 1.00 92.69 588 ALA A O 1
ATOM 4559 N N . LYS A 1 589 ? -24.675 1.733 79.028 1.00 91.31 589 LYS A N 1
ATOM 4560 C CA . LYS A 1 589 ? -24.864 0.781 80.138 1.00 91.31 589 LYS A CA 1
ATOM 4561 C C . LYS A 1 589 ? -25.983 -0.221 79.863 1.00 91.31 589 LYS A C 1
ATOM 4563 O O . LYS A 1 589 ? -25.852 -1.400 80.182 1.00 91.31 589 LYS A O 1
ATOM 4568 N N . ILE A 1 590 ? -27.106 0.249 79.319 1.00 92.62 590 ILE A N 1
ATOM 4569 C CA . ILE A 1 590 ? -28.255 -0.611 79.018 1.00 92.62 590 ILE A CA 1
ATOM 4570 C C . ILE A 1 590 ? -27.951 -1.527 77.836 1.00 92.62 590 ILE A C 1
ATOM 4572 O O . ILE A 1 590 ? -28.294 -2.703 77.893 1.00 92.62 590 ILE A O 1
ATOM 4576 N N . THR A 1 591 ? -27.256 -1.022 76.817 1.00 92.44 591 THR A N 1
ATOM 4577 C CA . THR A 1 591 ? -26.820 -1.828 75.671 1.00 92.44 591 THR A CA 1
ATOM 4578 C C . THR A 1 591 ? -25.906 -2.962 76.131 1.00 92.44 591 THR A C 1
ATOM 4580 O O . THR A 1 591 ? -26.137 -4.108 75.774 1.00 92.44 591 THR A O 1
ATOM 4583 N N . GLU A 1 592 ? -24.934 -2.688 77.004 1.00 90.25 592 GLU A N 1
ATOM 4584 C CA . GLU A 1 592 ? -24.039 -3.728 77.526 1.00 90.25 592 GLU A CA 1
ATOM 4585 C C . GLU A 1 592 ? -24.781 -4.802 78.339 1.00 90.25 592 GLU A C 1
ATOM 4587 O O . GLU A 1 592 ? -24.496 -5.992 78.200 1.00 90.25 592 GLU A O 1
ATOM 4592 N N . LYS A 1 593 ? -25.773 -4.406 79.149 1.00 89.19 593 LYS A N 1
ATOM 4593 C CA . LYS A 1 593 ? -26.633 -5.360 79.868 1.00 89.19 593 LYS A CA 1
ATOM 4594 C C . LYS A 1 593 ? -27.458 -6.210 78.909 1.00 89.19 593 LYS A C 1
ATOM 4596 O O . LYS A 1 593 ? -27.533 -7.421 79.082 1.00 89.19 593 LYS A O 1
ATOM 4601 N N . LEU A 1 594 ? -28.062 -5.595 77.899 1.00 89.06 594 LEU A N 1
ATOM 4602 C CA . LEU A 1 594 ? -28.859 -6.305 76.904 1.00 89.06 594 LEU A CA 1
ATOM 4603 C C . LEU A 1 594 ? -27.997 -7.258 76.055 1.00 89.06 594 LEU A C 1
ATOM 4605 O O . LEU A 1 594 ? -28.407 -8.391 75.855 1.00 89.06 594 LEU A O 1
ATOM 4609 N N . ASP A 1 595 ? -26.784 -6.860 75.656 1.00 86.50 595 ASP A N 1
ATOM 4610 C CA . ASP A 1 595 ? -25.804 -7.725 74.968 1.00 86.50 595 ASP A CA 1
ATOM 4611 C C . ASP A 1 595 ? -25.354 -8.917 75.838 1.00 86.50 595 ASP A C 1
ATOM 4613 O O . ASP A 1 595 ? -24.820 -9.893 75.324 1.00 86.50 595 ASP A O 1
ATOM 4617 N N . SER A 1 596 ? -25.489 -8.833 77.168 1.00 83.25 596 SER A N 1
ATOM 4618 C CA . SER A 1 596 ? -25.182 -9.956 78.068 1.00 83.25 596 SER A CA 1
ATOM 4619 C C . SER A 1 596 ? -26.352 -10.928 78.252 1.00 83.25 596 SER A C 1
ATOM 4621 O O . SER A 1 596 ? -26.142 -12.049 78.709 1.00 83.25 596 SER A O 1
ATOM 4623 N N . LEU A 1 597 ? -27.570 -10.498 77.905 1.00 77.62 597 LEU A N 1
ATOM 4624 C CA . LEU A 1 597 ? -28.808 -11.272 78.029 1.00 77.62 597 LEU A CA 1
ATOM 4625 C C . LEU A 1 597 ? -29.215 -11.976 76.721 1.00 77.62 597 LEU A C 1
ATOM 4627 O O . LEU A 1 597 ? -30.057 -12.874 76.764 1.00 77.62 597 LEU A O 1
ATOM 4631 N N . ILE A 1 598 ? -28.664 -11.549 75.578 1.00 66.62 598 ILE A N 1
ATOM 4632 C CA . ILE A 1 598 ? -29.038 -11.946 74.208 1.00 66.62 598 ILE A CA 1
ATOM 4633 C C . ILE A 1 598 ? -27.798 -12.419 73.460 1.00 66.62 598 ILE A C 1
ATOM 4635 O O . ILE A 1 598 ? -27.860 -13.525 72.878 1.00 66.62 598 ILE A O 1
#

Radius of gyration: 52.99 Å; chains: 1; bounding box: 126×57×133 Å

Secondary structure (DSSP, 8-state):
-HHHHHHHHHHHHHH---EEEEEE---B--EEEEEEE-SSSSSS--EEEEEEPPEEETTEEEEEEEEEE-SSSEEEEEEEEEEEPPEEEEEEEEEEEEE-TTT-S-GGG-EEESPPSEEEE-SSSEEEEEEEEEEESS-EEEEEEEEEEESS---HHHHHHH-BPPEEEEEEE-GGG-HHHHHHHHHHHHHHHHHHHHS-HHHHHHHHHHHHHHHHHHHHHHHHHHHHHHHHHHHT--HHHHHHHHH----S-HHHHHHHHHHHHHHHHHHHHHSPPPTTGGGS-HHHHHHT-HHHHHHHHHHHHHHHHHHHHHHHHHHHHHH-GGGG--HHHHHHHHHHHHHHHHHHHHHHHHHHHHTT---HHHHHHHHHHHHHHHHHHHH--TTTHHHHHHHHHHHHHHHHHHHHHHHHHHHHHHHHHHHHHHHHHHHHH-SEE-GGG-TTS-GGGHHHHHHHHHHHTTTSSEEEETTEEEE-PPPPP-HHHHHHHHHHHHHHTTEEEEEEEETTS-EEEEE--TTS-HHHHHHHHHHHHHHHHHHHHHTT-----EEEEEETTEEEEEEE-SSEEEEEEEPTT--HHHHHHHHHHHHHHHHHH-